Protein AF-0000000074456881 (afdb_homodimer)

pLDDT: mean 83.41, std 20.65, range [24.5, 98.69]

Sequence (438 aa):
MRRLMTNKKRSQSKHNMAANSATVPQSPTPEDFDLTAVLKSGVPGGFWPSEAVVLAVARGRDGKILSRKVYRSGSIHAFKQSIVQLEEHPLTGFLHDFQLLSNFSPCGECSEKICEWLAQNESVSVSIRFAHLHNIHVRVQKVAEDNAIGLRKLVEKGVQLKALSDYDWLQLLMIDRGFAAKDDWIAKRKQVDKKNQKDLEEILQSTSLGETMQKMRLYMRRLMTNKKRSQSKHNMAANSATVPQSPTPEDFDLTAVLKSGVPGGFWPSEAVVLAVARGRDGKILSRKVYRSGSIHAFKQSIVQLEEHPLTGFLHDFQLLSNFSPCGECSEKICEWLAQNESVSVSIRFAHLHNIHVRVQKVAEDNAIGLRKLVEKGVQLKALSDYDWLQLLMIDRGFAAKDDWIAKRKQVDKKNQKDLEEILQSTSLGETMQKMRLY

Nearest PDB structures (foldseek):
  5w1c-assembly1_A  TM=8.538E-01  e=3.717E-08  Escherichia coli O157:H7
  5w0z-assembly1_A  TM=8.443E-01  e=2.908E-08  Escherichia coli O157:H7
  5zvb-assembly1_A  TM=7.547E-01  e=9.639E-09  Homo sapiens
  5w0z-assembly2_B  TM=8.453E-01  e=1.192E-07  Escherichia coli O157:H7
  5hx5-assembly2_B  TM=7.721E-01  e=8.775E-08  Homo sapiens

Radius of gyration: 29.96 Å; Cα contacts (8 Å, |Δi|>4): 744; chains: 2; bounding box: 75×105×102 Å

Secondary structure (DSSP, 8-state):
-------------------------PPP-GGG--HHHHHHTT-TTSPPPSS-EEEEEEEETTS-EEEEEEE-BTTB-HHHHHHHHHHTSGGGGGEEEEEEEESS---HHHHHHHHHHHHH-TT-EEEEEESS-TTSSSS-HHHHHHHHHHHHHHHHTT-EEEE--HHHHHHHHHHHTT--TT-THHHHHHHHHHHHHHHHHHHHH-S-HHHHHHHH---/-------------------------PPP-GGG--HHHHHHTT-TTSPPPSS-EEEEEEEETTS-EEEEEEE-BTTB-HHHHHHHHHHTSGGGGGEEEEEEEESS---HHHHHHHHHHHHH-TT-EEEEEESS-TTSSSS-HHHHHHHHHHHHHHHHTT-EEEE--HHHHHHHHHHHTT--TT-THHHHHHHHHHHHHHHHHHHHH-S-HHHHHHHH---

Organism: Stylophora pistillata (NCBI:txid50429)

Solvent-accessible surface area (backbone atoms only — not comparable to full-atom values): 23341 Å² total; per-residue (Å²): 136,83,79,76,80,76,77,76,75,76,77,73,75,78,73,73,72,73,74,76,71,74,69,71,46,44,53,43,42,40,86,25,41,61,62,67,49,30,66,31,21,71,34,85,94,47,72,56,60,89,66,57,43,27,34,36,38,36,29,28,72,85,64,46,23,43,50,38,53,28,49,54,56,89,89,40,47,19,69,48,40,48,51,55,57,42,66,72,35,84,55,53,87,40,44,38,34,39,38,37,40,23,24,38,38,64,40,29,68,39,27,49,52,51,50,56,53,38,74,78,39,74,77,43,48,40,35,40,33,16,39,23,69,46,56,39,36,38,67,58,57,66,59,18,48,43,19,50,51,18,52,42,52,33,46,73,72,61,34,46,75,43,40,46,45,60,65,52,48,38,52,50,51,35,16,55,72,57,42,46,64,69,42,59,50,60,61,44,43,50,52,40,24,51,49,41,37,51,52,50,50,47,61,66,65,48,90,49,60,71,60,52,44,62,71,51,44,78,82,136,84,79,77,80,75,80,75,77,75,77,75,75,76,73,74,71,73,74,75,72,74,70,70,46,45,51,44,41,39,86,25,41,63,62,66,49,31,67,31,21,72,34,82,95,47,72,57,60,90,65,56,43,27,33,37,38,37,29,29,72,84,64,47,24,45,50,36,54,28,49,56,56,89,90,41,47,19,68,48,41,47,51,55,55,41,67,73,35,85,55,56,88,41,44,38,34,39,38,37,40,22,23,39,38,63,41,30,69,39,26,48,53,52,48,56,53,36,72,78,38,74,78,43,47,40,35,38,32,16,39,24,69,47,56,41,36,38,67,57,55,67,58,17,48,42,18,49,51,17,52,43,52,33,45,73,74,62,36,46,76,43,42,46,45,60,65,51,48,39,51,50,51,35,15,55,73,57,41,45,62,69,42,61,51,60,61,45,42,50,51,40,23,52,50,41,38,51,53,49,50,47,62,66,66,49,92,49,59,72,61,52,42,61,71,51,43,77,80

Structure (mmCIF, N/CA/C/O backbone):
data_AF-0000000074456881-model_v1
#
loop_
_entity.id
_entity.type
_entity.pdbx_description
1 polymer 'CMP/dCMP-type deaminase domain-containing protein'
#
loop_
_atom_site.group_PDB
_atom_site.id
_atom_site.type_symbol
_atom_site.label_atom_id
_atom_site.label_alt_id
_atom_site.label_comp_id
_atom_site.label_asym_id
_atom_site.label_entity_id
_atom_site.label_seq_id
_atom_site.pdbx_PDB_ins_code
_atom_site.Cartn_x
_atom_site.Cartn_y
_atom_site.Cartn_z
_atom_site.occupancy
_atom_site.B_iso_or_equiv
_atom_site.auth_seq_id
_atom_site.auth_comp_id
_atom_site.auth_asym_id
_atom_site.auth_atom_id
_atom_site.pdbx_PDB_model_num
ATOM 1 N N . MET A 1 1 ? -26.844 -72.75 45.562 1 24.55 1 MET A N 1
ATOM 2 C CA . MET A 1 1 ? -26 -72.438 44.406 1 24.55 1 MET A CA 1
ATOM 3 C C . MET A 1 1 ? -26.484 -71.188 43.688 1 24.55 1 MET A C 1
ATOM 5 O O . MET A 1 1 ? -27.438 -71.25 42.906 1 24.55 1 MET A O 1
ATOM 9 N N . ARG A 1 2 ? -26.547 -70 44.469 1 28.17 2 ARG A N 1
ATOM 10 C CA . ARG A 1 2 ? -26.984 -68.688 44.156 1 28.17 2 ARG A CA 1
ATOM 11 C C . ARG A 1 2 ? -26.203 -68.125 42.969 1 28.17 2 ARG A C 1
ATOM 13 O O . ARG A 1 2 ? -24.969 -68 43.031 1 28.17 2 ARG A O 1
ATOM 20 N N . ARG A 1 3 ? -26.766 -68.312 41.688 1 29.09 3 ARG A N 1
ATOM 21 C CA . ARG A 1 3 ? -26.266 -67.875 40.406 1 29.09 3 ARG A CA 1
ATOM 22 C C . ARG A 1 3 ? -25.938 -66.375 40.375 1 29.09 3 ARG A C 1
ATOM 24 O O . ARG A 1 3 ? -26.812 -65.562 40.656 1 29.09 3 ARG A O 1
ATOM 31 N N . LEU A 1 4 ? -24.75 -66 40.75 1 31.62 4 LEU A N 1
ATOM 32 C CA . LEU A 1 4 ? -24.141 -64.688 40.75 1 31.62 4 LEU A CA 1
ATOM 33 C C . LEU A 1 4 ? -24.203 -64.062 39.375 1 31.62 4 LEU A C 1
ATOM 35 O O . LEU A 1 4 ? -23.641 -64.562 38.406 1 31.62 4 LEU A O 1
ATOM 39 N N . MET A 1 5 ? -25.328 -63.406 39.031 1 31.53 5 MET A N 1
ATOM 40 C CA . MET A 1 5 ? -25.578 -62.688 37.781 1 31.53 5 MET A CA 1
ATOM 41 C C . MET A 1 5 ? -24.578 -61.562 37.594 1 31.53 5 MET A C 1
ATOM 43 O O . MET A 1 5 ? -24.422 -60.688 38.469 1 31.53 5 MET A O 1
ATOM 47 N N . THR A 1 6 ? -23.359 -61.875 37.094 1 28.08 6 THR A N 1
ATOM 48 C CA . THR A 1 6 ? -22.297 -60.938 36.781 1 28.08 6 THR A CA 1
ATOM 49 C C . THR A 1 6 ? -22.797 -59.906 35.75 1 28.08 6 THR A C 1
ATOM 51 O O . THR A 1 6 ? -23.281 -60.25 34.688 1 28.08 6 THR A O 1
ATOM 54 N N . ASN A 1 7 ? -23.422 -58.844 36.219 1 28.45 7 ASN A N 1
ATOM 55 C CA . ASN A 1 7 ? -23.828 -57.688 35.406 1 28.45 7 ASN A CA 1
ATOM 56 C C . ASN A 1 7 ? -22.656 -57.062 34.656 1 28.45 7 ASN A C 1
ATOM 58 O O . ASN A 1 7 ? -21.734 -56.5 35.281 1 28.45 7 ASN A O 1
ATOM 62 N N . LYS A 1 8 ? -22.172 -57.688 33.594 1 25.81 8 LYS A N 1
ATOM 63 C CA . LYS A 1 8 ? -21.219 -57.031 32.688 1 25.81 8 LYS A CA 1
ATOM 64 C C . LYS A 1 8 ? -21.75 -55.656 32.219 1 25.81 8 LYS A C 1
ATOM 66 O O . LYS A 1 8 ? -22.734 -55.594 31.5 1 25.81 8 LYS A O 1
ATOM 71 N N . LYS A 1 9 ? -21.594 -54.625 33.062 1 29.97 9 LYS A N 1
ATOM 72 C CA . LYS A 1 9 ? -21.766 -53.25 32.562 1 29.97 9 LYS A CA 1
ATOM 73 C C . LYS A 1 9 ? -20.969 -53 31.297 1 29.97 9 LYS A C 1
ATOM 75 O O . LYS A 1 9 ? -19.75 -53.125 31.281 1 29.97 9 LYS A O 1
ATOM 80 N N . ARG A 1 10 ? -21.609 -53.219 30.109 1 25.03 10 ARG A N 1
ATOM 81 C CA . ARG A 1 10 ? -21.094 -52.781 28.812 1 25.03 10 ARG A CA 1
ATOM 82 C C . ARG A 1 10 ? -20.656 -51.344 28.844 1 25.03 10 ARG A C 1
ATOM 84 O O . ARG A 1 10 ? -21.453 -50.438 29.188 1 25.03 10 ARG A O 1
ATOM 91 N N . SER A 1 11 ? -19.391 -51.094 29.125 1 28.22 11 SER A N 1
ATOM 92 C CA . SER A 1 11 ? -18.75 -49.781 28.969 1 28.22 11 SER A CA 1
ATOM 93 C C . SER A 1 11 ? -19.062 -49.156 27.609 1 28.22 11 SER A C 1
ATOM 95 O O . SER A 1 11 ? -18.781 -49.75 26.578 1 28.22 11 SER A O 1
ATOM 97 N N . GLN A 1 12 ? -20.234 -48.531 27.469 1 26.17 12 GLN A N 1
ATOM 98 C CA . GLN A 1 12 ? -20.531 -47.688 26.312 1 26.17 12 GLN A CA 1
ATOM 99 C C . GLN A 1 12 ? -19.375 -46.719 26.047 1 26.17 12 GLN A C 1
ATOM 101 O O . GLN A 1 12 ? -19 -45.938 26.922 1 26.17 12 GLN A O 1
ATOM 106 N N . SER A 1 13 ? -18.406 -47.156 25.281 1 25.31 13 SER A N 1
ATOM 107 C CA . SER A 1 13 ? -17.391 -46.25 24.766 1 25.31 13 SER A CA 1
ATOM 108 C C . SER A 1 13 ? -18 -44.969 24.188 1 25.31 13 SER A C 1
ATOM 110 O O . SER A 1 13 ? -18.812 -45.062 23.25 1 25.31 13 SER A O 1
ATOM 112 N N . LYS A 1 14 ? -18.266 -43.906 25.031 1 32.5 14 LYS A N 1
ATOM 113 C CA . LYS A 1 14 ? -18.5 -42.562 24.531 1 32.5 14 LYS A CA 1
ATOM 114 C C . LYS A 1 14 ? -17.531 -42.219 23.422 1 32.5 14 LYS A C 1
ATOM 116 O O . LYS A 1 14 ? -16.328 -42.031 23.656 1 32.5 14 LYS A O 1
ATOM 121 N N . HIS A 1 15 ? -17.688 -42.875 22.25 1 24.83 15 HIS A N 1
ATOM 122 C CA . HIS A 1 15 ? -17.031 -42.312 21.078 1 24.83 15 HIS A CA 1
ATOM 123 C C . HIS A 1 15 ? -17.188 -40.781 21.047 1 24.83 15 HIS A C 1
ATOM 125 O O . HIS A 1 15 ? -18.312 -40.281 21.031 1 24.83 15 HIS A O 1
ATOM 131 N N . ASN A 1 16 ? -16.375 -40.094 21.781 1 29.23 16 ASN A N 1
ATOM 132 C CA . ASN A 1 16 ? -16.156 -38.656 21.594 1 29.23 16 ASN A CA 1
ATOM 133 C C . ASN A 1 16 ? -16.188 -38.281 20.109 1 29.23 16 ASN A C 1
ATOM 135 O O . ASN A 1 16 ? -15.312 -38.688 19.344 1 29.23 16 ASN A O 1
ATOM 139 N N . MET A 1 17 ? -17.312 -38.25 19.484 1 28.16 17 MET A N 1
ATOM 140 C CA . MET A 1 17 ? -17.406 -37.562 18.203 1 28.16 17 MET A CA 1
ATOM 141 C C .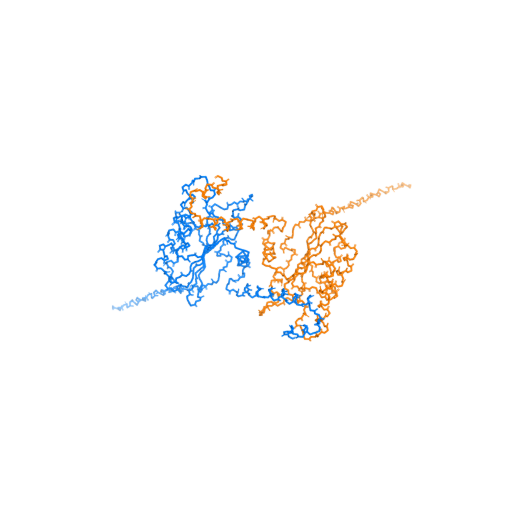 MET A 1 17 ? -16.641 -36.25 18.219 1 28.16 17 MET A C 1
ATOM 143 O O . MET A 1 17 ? -17.031 -35.312 18.922 1 28.16 17 MET A O 1
ATOM 147 N N . ALA A 1 18 ? -15.375 -36.31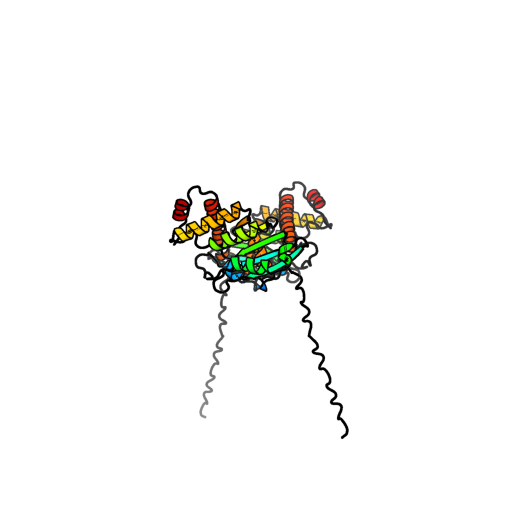2 18.125 1 29.55 18 ALA A N 1
ATOM 148 C CA . ALA A 1 18 ? -14.664 -35.062 17.797 1 29.55 18 ALA A CA 1
ATOM 149 C C . ALA A 1 18 ? -15.477 -34.188 16.844 1 29.55 18 ALA A C 1
ATOM 151 O O . ALA A 1 18 ? -15.836 -34.625 15.75 1 29.55 18 ALA A O 1
ATOM 152 N N . ALA A 1 19 ? -16.297 -33.344 17.328 1 32.78 19 ALA A N 1
ATOM 153 C CA . ALA A 1 19 ? -16.875 -32.219 16.594 1 32.78 19 ALA A CA 1
ATOM 154 C C . ALA A 1 19 ? -15.875 -31.672 15.57 1 32.78 19 ALA A C 1
ATOM 156 O O . ALA A 1 19 ? -14.773 -31.266 15.93 1 32.78 19 ALA A O 1
ATOM 157 N N . ASN A 1 20 ? -15.672 -32.219 14.414 1 32.25 20 ASN A N 1
ATOM 158 C CA . ASN A 1 20 ? -15.055 -31.578 13.266 1 32.25 20 ASN A CA 1
ATOM 159 C C . ASN A 1 20 ? -15.43 -30.109 13.18 1 32.25 20 ASN A C 1
ATOM 161 O O . ASN A 1 20 ? -16.516 -29.766 12.711 1 32.25 20 ASN A O 1
ATOM 165 N N . SER A 1 21 ? -15.227 -29.312 14.086 1 34.31 21 SER A N 1
ATOM 166 C CA . SER A 1 21 ? -15.461 -27.859 14.016 1 34.31 21 SER A CA 1
ATOM 167 C C . SER A 1 21 ? -15.062 -27.312 12.656 1 34.31 21 SER A C 1
ATOM 169 O O . SER A 1 21 ? -13.875 -27.219 12.336 1 34.31 21 SER A O 1
ATOM 171 N N . ALA A 1 22 ? -15.664 -27.547 11.562 1 39.91 22 ALA A N 1
ATOM 172 C CA . ALA A 1 22 ? -15.508 -26.906 10.258 1 39.91 22 ALA A CA 1
ATOM 173 C C . ALA A 1 22 ? -15.125 -25.438 10.398 1 39.91 22 ALA A C 1
ATOM 175 O O . ALA A 1 22 ? -15.93 -24.625 10.828 1 39.91 22 ALA A O 1
ATOM 176 N N . THR A 1 23 ? -13.945 -25.156 10.75 1 48.34 23 THR A N 1
ATOM 177 C CA . THR A 1 23 ? -13.43 -23.797 10.891 1 48.34 23 THR A CA 1
ATOM 178 C C . THR A 1 23 ? -13.922 -22.906 9.75 1 48.34 23 THR A C 1
ATOM 180 O O . THR A 1 23 ? -13.797 -23.266 8.578 1 48.34 23 THR A O 1
ATOM 183 N N . VAL A 1 24 ? -14.953 -22.25 10 1 53.94 24 VAL A N 1
ATOM 184 C CA . VAL A 1 24 ? -15.445 -21.25 9.07 1 53.94 24 VAL A CA 1
ATOM 185 C C . VAL A 1 24 ? -14.273 -20.531 8.398 1 53.94 24 VAL A C 1
ATOM 187 O O . VAL A 1 24 ? -13.352 -20.078 9.078 1 53.94 24 VAL A O 1
ATOM 190 N N . PRO A 1 25 ? -14.148 -20.906 7.109 1 59.97 25 PRO A N 1
ATOM 191 C CA . PRO A 1 25 ? -13.094 -20.219 6.363 1 59.97 25 PRO A CA 1
ATOM 192 C C . PRO A 1 25 ? -13.086 -18.703 6.609 1 59.97 25 PRO A C 1
ATOM 194 O O . PRO A 1 25 ? -14.148 -18.078 6.688 1 59.97 25 PRO A O 1
ATOM 197 N N . GLN A 1 26 ? -12.078 -18.344 7.191 1 71.44 26 GLN A N 1
ATOM 198 C CA . GLN A 1 26 ? -11.938 -16.938 7.508 1 71.44 26 GLN A CA 1
ATOM 199 C C . GLN A 1 26 ? -10.992 -16.25 6.527 1 71.44 26 GLN A C 1
ATOM 201 O O . GLN A 1 26 ? -10.227 -16.906 5.824 1 71.44 26 GLN A O 1
ATOM 206 N N . SER A 1 27 ? -11.141 -15.008 6.457 1 78.06 27 SER A N 1
ATOM 207 C CA . SER A 1 27 ? -10.211 -14.18 5.688 1 78.06 27 SER A CA 1
ATOM 208 C C . SER A 1 27 ? -8.766 -14.438 6.098 1 78.06 27 SER A C 1
ATOM 210 O O . SER A 1 27 ? -8.5 -14.852 7.23 1 78.06 27 SER A O 1
ATOM 212 N N . PRO A 1 28 ? -7.914 -14.242 5.102 1 82.44 28 PRO A N 1
ATOM 213 C CA . PRO A 1 28 ? -6.508 -14.477 5.434 1 82.44 28 PRO A CA 1
ATOM 214 C C . PRO A 1 28 ? -6.043 -13.648 6.633 1 82.44 28 PRO A C 1
ATOM 216 O O . PRO A 1 28 ? -6.516 -12.531 6.84 1 82.44 28 PRO A O 1
ATOM 219 N N . THR A 1 29 ? -5.152 -14.258 7.363 1 80.06 29 THR A N 1
ATOM 220 C CA . THR A 1 29 ? -4.488 -13.648 8.508 1 80.06 29 THR A CA 1
ATOM 221 C C . THR A 1 29 ? -2.973 -13.664 8.328 1 80.06 29 THR A C 1
ATOM 223 O O . THR A 1 29 ? -2.461 -14.273 7.387 1 80.06 29 THR A O 1
ATOM 226 N N . PRO A 1 30 ? -2.273 -12.945 9.203 1 78.81 30 PRO A N 1
ATOM 227 C CA . PRO A 1 30 ? -0.812 -12.938 9.102 1 78.81 30 PRO A CA 1
ATOM 228 C C . PRO A 1 30 ? -0.208 -14.336 9.148 1 78.81 30 PRO A C 1
ATOM 230 O O . PRO A 1 30 ? 0.86 -14.57 8.578 1 78.81 30 PRO A O 1
ATOM 233 N N . GLU A 1 31 ? -0.883 -15.195 9.758 1 82.81 31 GLU A N 1
ATOM 234 C CA . GLU A 1 31 ? -0.369 -16.562 9.883 1 82.81 31 GLU A CA 1
ATOM 235 C C . GLU A 1 31 ?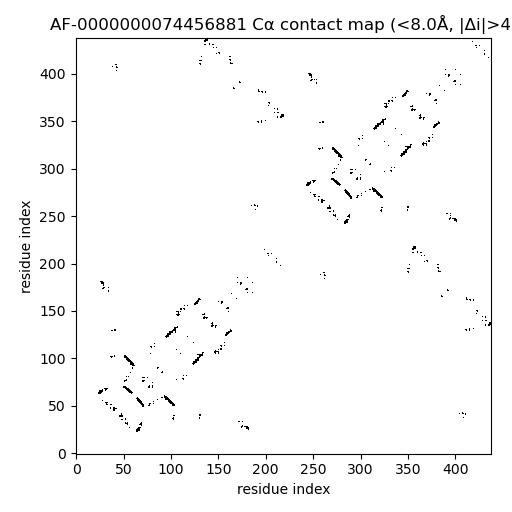 -0.541 -17.328 8.578 1 82.81 31 GLU A C 1
ATOM 237 O O . GLU A 1 31 ? 0.081 -18.375 8.383 1 82.81 31 GLU A O 1
ATOM 242 N N . ASP A 1 32 ? -1.322 -16.703 7.746 1 83.69 32 ASP A N 1
ATOM 243 C CA . ASP A 1 32 ? -1.673 -17.422 6.523 1 83.69 32 ASP A CA 1
ATOM 244 C C . ASP A 1 32 ? -0.602 -17.234 5.449 1 83.69 32 ASP A C 1
ATOM 246 O O . ASP A 1 32 ? -0.637 -17.891 4.41 1 83.69 32 ASP A O 1
ATOM 250 N N . PHE A 1 33 ? 0.378 -16.328 5.676 1 82.75 33 PHE A N 1
ATOM 251 C CA . PHE A 1 33 ? 1.361 -16.141 4.617 1 82.75 33 PHE A CA 1
ATOM 252 C C . PHE A 1 33 ? 2.652 -15.555 5.176 1 82.75 33 PHE A C 1
ATOM 254 O O . PHE A 1 33 ? 2.707 -15.164 6.344 1 82.75 33 PHE A O 1
ATOM 261 N N . ASP A 1 34 ? 3.615 -15.672 4.355 1 87.31 34 ASP A N 1
ATOM 262 C CA . ASP A 1 34 ? 4.926 -15.125 4.691 1 87.31 34 ASP A CA 1
ATOM 263 C C . ASP A 1 34 ? 5.188 -13.828 3.939 1 87.31 34 ASP A C 1
ATOM 265 O O . ASP A 1 34 ? 5.812 -13.836 2.877 1 87.31 34 ASP A O 1
ATOM 269 N N . LEU A 1 35 ? 4.789 -12.75 4.547 1 86.69 35 LEU A N 1
ATOM 270 C CA . LEU A 1 35 ? 4.91 -11.453 3.898 1 86.69 35 LEU A CA 1
ATOM 271 C C . LEU A 1 35 ? 6.371 -11.102 3.646 1 86.69 35 LEU A C 1
ATOM 273 O O . LEU A 1 35 ? 6.707 -10.523 2.615 1 86.69 35 LEU A O 1
ATOM 277 N N . THR A 1 36 ? 7.195 -11.391 4.613 1 82.81 36 THR A N 1
ATOM 278 C CA . THR A 1 36 ? 8.602 -11.023 4.504 1 82.81 36 THR A CA 1
ATOM 279 C C . THR A 1 36 ? 9.234 -11.68 3.279 1 82.81 36 THR A C 1
ATOM 281 O O . THR A 1 36 ? 9.953 -11.016 2.518 1 82.81 36 THR A O 1
ATOM 284 N N . ALA A 1 37 ? 8.945 -12.898 3.102 1 86.56 37 ALA A N 1
ATOM 285 C CA . ALA A 1 37 ? 9.477 -13.609 1.941 1 86.56 37 ALA A CA 1
ATOM 286 C C . ALA A 1 37 ? 8.992 -12.977 0.64 1 86.56 37 ALA A C 1
ATOM 288 O O . ALA A 1 37 ? 9.781 -12.789 -0.293 1 86.56 37 ALA A O 1
ATOM 289 N N . VAL A 1 38 ? 7.762 -12.641 0.59 1 90.69 38 VAL A N 1
ATOM 290 C CA . VAL A 1 38 ? 7.191 -12.055 -0.619 1 90.69 38 VAL A CA 1
ATOM 291 C C . VAL A 1 38 ? 7.805 -10.68 -0.867 1 90.69 38 VAL A C 1
ATOM 293 O O . VAL A 1 38 ? 8.219 -10.367 -1.986 1 90.69 38 VAL A O 1
ATOM 296 N N . LEU A 1 39 ? 7.98 -9.977 0.139 1 85.75 39 LEU A N 1
ATOM 297 C CA . LEU A 1 39 ? 8.438 -8.594 0.052 1 85.75 39 LEU A CA 1
ATOM 298 C C . LEU A 1 39 ? 9.898 -8.539 -0.403 1 85.75 39 LEU A C 1
ATOM 300 O O . LEU A 1 39 ? 10.281 -7.645 -1.161 1 85.75 39 LEU A O 1
ATOM 304 N N . LYS A 1 40 ? 10.641 -9.438 -0.01 1 82.88 40 LYS A N 1
ATOM 305 C CA . LYS A 1 40 ? 12.078 -9.367 -0.236 1 82.88 40 LYS A CA 1
ATOM 306 C C . LYS A 1 40 ? 12.461 -10.008 -1.568 1 82.88 40 LYS A C 1
ATOM 308 O O . LYS A 1 40 ? 13.555 -9.781 -2.082 1 82.88 40 LYS A O 1
ATOM 313 N N . SER A 1 41 ? 11.633 -10.695 -2.119 1 88.25 41 SER A N 1
ATOM 314 C CA . SER A 1 41 ? 11.969 -11.453 -3.316 1 88.25 41 SER A CA 1
ATOM 315 C C . SER A 1 41 ? 12.203 -10.539 -4.512 1 88.25 41 SER A C 1
ATOM 317 O O . SER A 1 41 ? 11.367 -9.68 -4.816 1 88.25 41 SER A O 1
ATOM 319 N N . GLY A 1 42 ? 13.367 -10.75 -5.16 1 86.75 42 GLY A N 1
ATOM 320 C CA . GLY A 1 42 ? 13.688 -10.062 -6.402 1 86.75 42 GLY A CA 1
ATOM 321 C C . GLY A 1 42 ? 14.312 -8.695 -6.184 1 86.75 42 GLY A C 1
ATOM 322 O O . GLY A 1 42 ? 14.703 -8.023 -7.145 1 86.75 42 GLY A O 1
ATOM 323 N N . VAL A 1 43 ? 14.312 -8.281 -4.934 1 82.56 43 VAL A N 1
ATOM 324 C CA . VAL A 1 43 ? 14.883 -6.969 -4.672 1 82.56 43 VAL A CA 1
ATOM 325 C C . VAL A 1 43 ? 16.406 -7.062 -4.625 1 82.56 43 VAL A C 1
ATOM 327 O O . VAL A 1 43 ? 16.969 -7.848 -3.854 1 82.56 43 VAL A O 1
ATOM 330 N N . PRO A 1 44 ? 17 -6.281 -5.52 1 77.12 44 PRO A N 1
ATOM 331 C CA . PRO A 1 44 ? 18.469 -6.34 -5.527 1 77.12 44 PRO A CA 1
ATOM 332 C C . PRO A 1 44 ? 19.078 -6.023 -4.164 1 77.12 44 PRO A C 1
ATOM 334 O O . PRO A 1 44 ? 18.594 -5.137 -3.457 1 77.12 44 PRO A O 1
ATOM 337 N N . GLY A 1 45 ? 20.109 -6.699 -3.867 1 71.06 45 GLY A N 1
ATOM 338 C CA . GLY A 1 45 ? 20.844 -6.457 -2.631 1 71.06 45 GLY A CA 1
ATOM 339 C C . GLY A 1 45 ? 20.172 -7.082 -1.418 1 71.06 45 GLY A C 1
ATOM 340 O O . GLY A 1 45 ? 20.719 -7.031 -0.312 1 71.06 45 GLY A O 1
ATOM 341 N N . GLY A 1 46 ? 19.047 -7.656 -1.709 1 64.06 46 GLY A N 1
ATOM 342 C CA . GLY A 1 46 ? 18.344 -8.273 -0.588 1 64.06 46 GLY A CA 1
ATOM 343 C C . GLY A 1 46 ? 18.516 -9.773 -0.528 1 64.06 46 GLY A C 1
ATOM 344 O O . GLY A 1 46 ? 19.141 -10.367 -1.412 1 64.06 46 GLY A O 1
ATOM 345 N N . PHE A 1 47 ? 18.312 -10.258 0.709 1 67.19 47 PHE A N 1
ATOM 346 C CA . PHE A 1 47 ? 18.219 -11.703 0.852 1 67.19 47 PHE A CA 1
ATOM 347 C C . PHE A 1 47 ? 17 -12.242 0.127 1 67.19 47 PHE A C 1
ATOM 349 O O . PHE A 1 47 ? 15.883 -11.766 0.343 1 67.19 47 PHE A O 1
ATOM 356 N N . TRP A 1 48 ? 17.266 -13.086 -0.771 1 75.38 48 TRP A N 1
ATOM 357 C CA . TRP A 1 48 ? 16.141 -13.703 -1.482 1 75.38 48 TRP A CA 1
ATOM 358 C C . TRP A 1 48 ? 15.797 -15.062 -0.874 1 75.38 48 TRP A C 1
ATOM 360 O O . TRP A 1 48 ? 16.688 -15.883 -0.62 1 75.38 48 TRP A O 1
ATOM 370 N N . PRO A 1 49 ? 14.516 -15.102 -0.577 1 80.62 49 PRO A N 1
ATOM 371 C CA . PRO A 1 49 ? 14.133 -16.453 -0.139 1 80.62 49 PRO A CA 1
ATOM 372 C C . PRO A 1 49 ? 14.398 -17.516 -1.196 1 80.62 49 PRO A C 1
ATOM 374 O O . PRO A 1 49 ? 14.289 -17.25 -2.395 1 80.62 49 PRO A O 1
ATOM 377 N N . SER A 1 50 ? 14.781 -18.641 -0.677 1 80.62 50 SER A N 1
ATOM 378 C CA . SER A 1 50 ? 15.086 -19.734 -1.597 1 80.62 50 SER A CA 1
ATOM 379 C C . SER A 1 50 ? 13.836 -20.531 -1.931 1 80.62 50 SER A C 1
ATOM 381 O O . SER A 1 50 ? 13.812 -21.281 -2.912 1 80.62 50 SER A O 1
ATOM 383 N N . GLU A 1 51 ? 12.852 -20.297 -1.14 1 88.62 51 GLU A N 1
ATOM 384 C CA . GLU A 1 51 ? 11.664 -21.125 -1.337 1 88.62 51 GLU A CA 1
ATOM 385 C C . GLU A 1 51 ? 10.477 -20.266 -1.781 1 88.62 51 GLU A C 1
ATOM 387 O O . GLU A 1 51 ? 10.359 -19.109 -1.387 1 88.62 51 GLU A O 1
ATOM 392 N N . ALA A 1 52 ? 9.719 -20.922 -2.607 1 94.31 52 ALA A N 1
ATOM 393 C CA . ALA A 1 52 ? 8.461 -20.281 -3.002 1 94.31 52 ALA A CA 1
ATOM 394 C C . ALA A 1 52 ? 7.418 -20.391 -1.898 1 94.31 52 ALA A C 1
ATOM 396 O O . ALA A 1 52 ? 7.336 -21.406 -1.213 1 94.31 52 ALA A O 1
ATOM 397 N N . VAL A 1 53 ? 6.75 -19.375 -1.708 1 95.44 53 VAL A N 1
ATOM 398 C CA . VAL A 1 53 ? 5.609 -19.359 -0.8 1 95.44 53 VAL A CA 1
ATOM 399 C C . VAL A 1 53 ? 4.371 -18.844 -1.53 1 95.44 53 VAL A C 1
ATOM 401 O O . VAL A 1 53 ? 4.461 -17.906 -2.324 1 95.44 53 VAL A O 1
ATOM 404 N N . VAL A 1 54 ? 3.24 -19.516 -1.29 1 96.75 54 VAL A N 1
ATOM 405 C CA . VAL A 1 54 ? 1.986 -19.109 -1.916 1 96.75 54 VAL A CA 1
ATOM 406 C C . VAL A 1 54 ? 0.935 -18.828 -0.841 1 96.75 54 VAL A C 1
ATOM 408 O O . VAL A 1 54 ? 0.725 -19.656 0.05 1 96.75 54 VAL A O 1
ATOM 411 N N . LEU A 1 55 ? 0.438 -17.641 -0.857 1 95.12 55 LEU A N 1
ATOM 412 C CA . LEU A 1 55 ? -0.849 -17.438 -0.206 1 95.12 55 LEU A CA 1
ATOM 413 C C . LEU A 1 55 ? -1.998 -17.844 -1.121 1 95.12 55 LEU A C 1
ATOM 415 O O . LEU A 1 55 ? -2.283 -17.156 -2.109 1 95.12 55 LEU A O 1
ATOM 419 N N . ALA A 1 56 ? -2.619 -18.906 -0.727 1 95.25 56 ALA A N 1
ATOM 420 C CA . ALA A 1 56 ? -3.773 -19.391 -1.484 1 95.25 56 ALA A CA 1
ATOM 421 C C . ALA A 1 56 ? -5.078 -18.953 -0.832 1 95.25 56 ALA A C 1
ATOM 423 O O . ALA A 1 56 ? -5.312 -19.219 0.35 1 95.25 56 ALA A O 1
ATOM 424 N N . VAL A 1 57 ? -5.887 -18.281 -1.646 1 92.88 57 VAL A N 1
ATOM 425 C CA . VAL A 1 57 ? -7.184 -17.828 -1.155 1 92.88 57 VAL A CA 1
ATOM 426 C C . VAL A 1 57 ? -8.289 -18.344 -2.068 1 92.88 57 VAL A C 1
ATOM 428 O O . VAL A 1 57 ? -8.406 -17.922 -3.219 1 92.88 57 VAL A O 1
ATOM 431 N N . ALA A 1 58 ? -9.078 -19.219 -1.512 1 94.06 58 ALA A N 1
ATOM 432 C CA . ALA A 1 58 ? -10.227 -19.766 -2.232 1 94.06 58 ALA A CA 1
ATOM 433 C C . ALA A 1 58 ? -11.539 -19.219 -1.672 1 94.06 58 ALA A C 1
ATOM 435 O O . ALA A 1 58 ? -11.742 -19.203 -0.456 1 94.06 58 ALA A O 1
ATOM 436 N N . ARG A 1 59 ? -12.359 -18.812 -2.613 1 92.69 59 ARG A N 1
ATOM 437 C CA . ARG A 1 59 ? -13.672 -18.312 -2.205 1 92.69 59 ARG A CA 1
ATOM 438 C C . ARG A 1 59 ? -14.789 -19.125 -2.838 1 92.69 59 ARG A C 1
ATOM 440 O O . ARG A 1 59 ? -14.82 -19.312 -4.059 1 92.69 59 ARG A O 1
ATOM 447 N N . GLY A 1 60 ? -15.695 -19.531 -1.993 1 91.94 60 GLY A N 1
ATOM 448 C CA . GLY A 1 60 ? -16.859 -20.234 -2.48 1 91.94 60 GLY A CA 1
ATOM 449 C C . GLY A 1 60 ? -17.969 -19.312 -2.975 1 91.94 60 GLY A C 1
ATOM 450 O O . GLY A 1 60 ? -17.922 -18.109 -2.715 1 91.94 60 GLY A O 1
ATOM 451 N N . ARG A 1 61 ? -18.875 -19.891 -3.664 1 92.25 61 ARG A N 1
ATOM 452 C CA . ARG A 1 61 ? -20.016 -19.141 -4.16 1 92.25 61 ARG A CA 1
ATOM 453 C C . ARG A 1 61 ? -20.891 -18.641 -3.008 1 92.25 61 ARG A C 1
ATOM 455 O O . ARG A 1 61 ? -21.641 -17.672 -3.156 1 92.25 61 ARG A O 1
ATOM 462 N N . ASP A 1 62 ? -20.766 -19.312 -1.951 1 86.69 62 ASP A N 1
ATOM 463 C CA . ASP A 1 62 ? -21.531 -18.922 -0.77 1 86.69 62 ASP A CA 1
ATOM 464 C C . ASP A 1 62 ? -20.797 -17.859 0.038 1 86.69 62 ASP A C 1
ATOM 466 O O . ASP A 1 62 ? -21.25 -17.453 1.1 1 86.69 62 ASP A O 1
ATOM 470 N N . GLY A 1 63 ? -19.625 -17.562 -0.364 1 83.94 63 GLY A N 1
ATOM 471 C CA . GLY A 1 63 ? -18.891 -16.5 0.292 1 83.94 63 GLY A CA 1
ATOM 472 C C . GLY A 1 63 ? -17.859 -17 1.277 1 83.94 63 GLY A C 1
ATOM 473 O O . GLY A 1 63 ? -17.031 -16.234 1.78 1 83.94 63 GLY A O 1
ATOM 474 N N . LYS A 1 64 ? -17.875 -18.25 1.541 1 84.75 64 LYS A N 1
ATOM 475 C CA . LYS A 1 64 ? -16.859 -18.812 2.438 1 84.75 64 LYS A CA 1
ATOM 476 C C . LYS A 1 64 ? -15.469 -18.688 1.847 1 84.75 64 LYS A C 1
ATOM 478 O O . LYS A 1 64 ? -15.281 -18.828 0.637 1 84.75 64 LYS A O 1
ATOM 483 N N . ILE A 1 65 ? -14.508 -18.375 2.768 1 88.69 65 ILE A N 1
ATOM 484 C CA . ILE A 1 65 ? -13.141 -18.156 2.311 1 88.69 65 ILE A CA 1
ATOM 485 C C . ILE A 1 65 ? -12.195 -19.141 2.979 1 88.69 65 ILE A C 1
ATOM 487 O O . ILE A 1 65 ? -12.273 -19.375 4.188 1 88.69 65 ILE A O 1
ATOM 491 N N . LEU A 1 66 ? -11.398 -19.781 2.184 1 89.31 66 LEU A N 1
ATOM 492 C CA . LEU A 1 66 ? -10.289 -20.594 2.633 1 89.31 66 LEU A CA 1
ATOM 493 C C . LEU A 1 66 ? -8.953 -19.969 2.264 1 89.31 66 LEU A C 1
ATOM 495 O O . LEU A 1 66 ? -8.742 -19.578 1.112 1 89.31 66 LEU A O 1
ATOM 499 N N . SER A 1 67 ? -8.109 -19.734 3.27 1 90.62 67 SER A N 1
ATOM 500 C CA . SER A 1 67 ? -6.785 -19.188 3.002 1 90.62 67 SER A CA 1
ATOM 501 C C . SER A 1 67 ? -5.699 -20.031 3.654 1 90.62 67 SER A C 1
ATOM 503 O O . SER A 1 67 ? -5.895 -20.578 4.742 1 90.62 67 SER A O 1
ATOM 505 N N . ARG A 1 68 ? -4.582 -20.203 2.877 1 90.12 68 ARG A N 1
ATOM 506 C CA . ARG A 1 68 ? -3.484 -21.016 3.383 1 90.12 68 ARG A CA 1
ATOM 507 C C . ARG A 1 68 ? -2.143 -20.531 2.846 1 90.12 68 ARG A C 1
ATOM 509 O O . ARG A 1 68 ? -2.045 -20.125 1.686 1 90.12 68 ARG A O 1
ATOM 516 N N . LYS A 1 69 ? -1.257 -20.562 3.846 1 93.62 69 LYS A N 1
ATOM 517 C CA . LYS A 1 69 ? 0.139 -20.469 3.428 1 93.62 69 LYS A CA 1
ATOM 518 C C . LYS A 1 69 ? 0.648 -21.812 2.91 1 93.62 69 LYS A C 1
ATOM 520 O O . LYS A 1 69 ? 0.569 -22.828 3.611 1 93.62 69 LYS A O 1
ATOM 525 N N . VAL A 1 70 ? 1.147 -21.797 1.706 1 96.06 70 VAL A N 1
ATOM 526 C CA . VAL A 1 70 ? 1.563 -23.062 1.099 1 96.06 70 VAL A CA 1
ATOM 527 C C . VAL A 1 70 ? 3.033 -22.984 0.696 1 96.06 70 VAL A C 1
ATOM 529 O O . VAL A 1 70 ? 3.453 -22.031 0.041 1 96.06 70 VAL A O 1
ATOM 532 N N . TYR A 1 71 ? 3.754 -23.984 1.151 1 94.81 71 TYR A N 1
ATOM 533 C CA . TYR A 1 71 ? 5.152 -24.141 0.767 1 94.81 71 TYR A CA 1
ATOM 534 C C . TYR A 1 71 ? 5.348 -25.422 -0.036 1 94.81 71 TYR A C 1
ATOM 536 O O . TYR A 1 71 ? 4.41 -26.203 -0.205 1 94.81 71 TYR A O 1
ATOM 544 N N . ARG A 1 72 ? 6.578 -25.484 -0.511 1 93.94 72 ARG A N 1
ATOM 545 C CA . ARG A 1 72 ? 6.957 -26.75 -1.137 1 93.94 72 ARG A CA 1
ATOM 546 C C . ARG A 1 72 ? 6.93 -27.891 -0.126 1 93.94 72 ARG A C 1
ATOM 548 O O . ARG A 1 72 ? 7.324 -27.719 1.028 1 93.94 72 ARG A O 1
ATOM 555 N N . SER A 1 73 ? 6.387 -29 -0.516 1 92.31 73 SER A N 1
ATOM 556 C CA . SER A 1 73 ? 6.434 -30.234 0.261 1 92.31 73 SER A CA 1
ATOM 557 C C . SER A 1 73 ? 7.176 -31.328 -0.491 1 92.31 73 SER A C 1
ATOM 559 O O . SER A 1 73 ? 6.645 -31.906 -1.445 1 92.31 73 SER A O 1
ATOM 561 N N . GLY A 1 74 ? 8.367 -31.641 0.026 1 92.94 74 GLY A N 1
ATOM 562 C CA . GLY A 1 74 ? 9.188 -32.562 -0.742 1 92.94 74 GLY A CA 1
ATOM 563 C C . GLY A 1 74 ? 9.523 -32.062 -2.131 1 92.94 74 GLY A C 1
ATOM 564 O O . GLY A 1 74 ? 10.055 -30.953 -2.283 1 92.94 74 GLY A O 1
ATOM 565 N N . SER A 1 75 ? 9.047 -32.875 -3.115 1 93.12 75 SER A N 1
ATOM 566 C CA . SER A 1 75 ? 9.352 -32.5 -4.496 1 93.12 75 SER A CA 1
ATOM 567 C C . SER A 1 75 ? 8.211 -31.719 -5.121 1 93.12 75 SER A C 1
ATOM 569 O O . SER A 1 75 ? 8.312 -31.25 -6.262 1 93.12 75 SER A O 1
ATOM 571 N N . ILE A 1 76 ? 7.176 -31.516 -4.414 1 95.81 76 ILE A N 1
ATOM 572 C CA . ILE A 1 76 ? 6.008 -30.844 -4.969 1 95.81 76 ILE A CA 1
ATOM 573 C C . ILE A 1 76 ? 6.109 -29.344 -4.707 1 95.81 76 ILE A C 1
ATOM 575 O O . ILE A 1 76 ? 6.195 -28.906 -3.555 1 95.81 76 ILE A O 1
ATOM 579 N N . HIS A 1 77 ? 6.102 -28.547 -5.742 1 97.38 77 HIS A N 1
ATOM 580 C CA . HIS A 1 77 ? 6.223 -27.109 -5.652 1 97.38 77 HIS A CA 1
ATOM 581 C C . HIS A 1 77 ? 4.984 -26.484 -5.004 1 97.38 77 HIS A C 1
ATOM 583 O O . HIS A 1 77 ? 3.912 -27.094 -5 1 97.38 77 HIS A O 1
ATOM 589 N N . ALA A 1 78 ? 5.141 -25.328 -4.488 1 97.44 78 ALA A N 1
ATOM 590 C CA . ALA A 1 78 ? 4.098 -24.672 -3.701 1 97.44 78 ALA A CA 1
ATOM 591 C C . ALA A 1 78 ? 2.828 -24.469 -4.523 1 97.44 78 ALA A C 1
ATOM 593 O O . ALA A 1 78 ? 1.721 -24.688 -4.023 1 97.44 78 ALA A O 1
ATOM 594 N N . P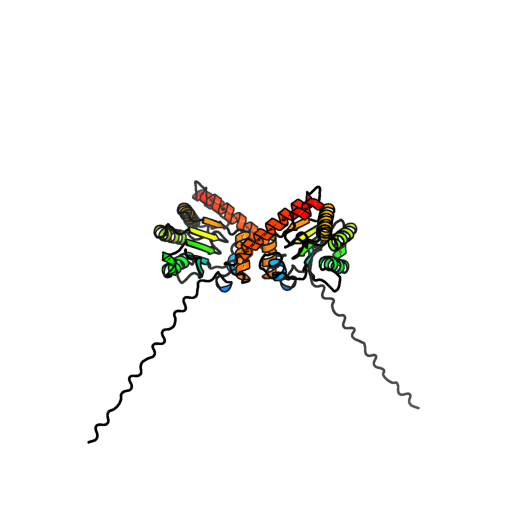HE A 1 79 ? 3.004 -24.062 -5.812 1 98.38 79 PHE A N 1
ATOM 595 C CA . PHE A 1 79 ? 1.829 -23.859 -6.648 1 98.38 79 PHE A CA 1
ATOM 596 C C . PHE A 1 79 ? 1.068 -25.172 -6.836 1 98.38 79 PHE A C 1
ATOM 598 O O . PHE A 1 79 ? -0.158 -25.203 -6.707 1 98.38 79 PHE A O 1
ATOM 605 N N . LYS A 1 80 ? 1.771 -26.25 -7.074 1 97.56 80 LYS A N 1
ATOM 606 C CA . LYS A 1 80 ? 1.138 -27.562 -7.207 1 97.56 80 LYS A CA 1
ATOM 607 C C . LYS A 1 80 ? 0.497 -28 -5.895 1 97.56 80 LYS A C 1
ATOM 609 O O . LYS A 1 80 ? -0.617 -28.516 -5.887 1 97.56 80 LYS A O 1
ATOM 614 N N . GLN A 1 81 ? 1.208 -27.75 -4.863 1 96.88 81 GLN A N 1
ATOM 615 C CA . GLN A 1 81 ? 0.677 -28.078 -3.545 1 96.88 81 GLN A CA 1
ATOM 616 C C . GLN A 1 81 ? -0.627 -27.344 -3.27 1 96.88 81 GLN A C 1
ATOM 618 O O . GLN A 1 81 ? -1.538 -27.891 -2.645 1 96.88 81 GLN A O 1
ATOM 623 N N . SER A 1 82 ? -0.772 -26.078 -3.711 1 97 82 SER A N 1
ATOM 624 C CA . SER A 1 82 ? -1.986 -25.297 -3.514 1 97 82 SER A CA 1
ATOM 625 C C . SER A 1 82 ? -3.184 -25.953 -4.195 1 97 82 SER A C 1
ATOM 627 O O . SER A 1 82 ? -4.285 -25.969 -3.645 1 97 82 SER A O 1
ATOM 629 N N . ILE A 1 83 ? -2.891 -26.516 -5.344 1 96.19 83 ILE A N 1
ATOM 630 C CA . ILE A 1 83 ? -3.951 -27.172 -6.102 1 96.19 83 ILE A CA 1
ATOM 631 C C . ILE A 1 83 ? -4.352 -28.484 -5.41 1 96.19 83 ILE A C 1
ATOM 633 O O . ILE A 1 83 ? -5.539 -28.734 -5.207 1 96.19 83 ILE A O 1
ATOM 637 N N . VAL A 1 84 ? -3.357 -29.234 -4.996 1 94 84 VAL A N 1
ATOM 638 C CA . VAL A 1 84 ? -3.596 -30.516 -4.352 1 94 84 VAL A CA 1
ATOM 639 C C . VAL A 1 84 ? -4.41 -30.312 -3.074 1 94 84 VAL A C 1
ATOM 641 O O . VAL A 1 84 ? -5.398 -31.016 -2.844 1 94 84 VAL A O 1
ATOM 644 N N . GLN A 1 85 ? -4.047 -29.359 -2.328 1 93.12 85 GLN A N 1
ATOM 645 C CA . GLN A 1 85 ? -4.719 -29.078 -1.063 1 93.12 85 GLN A CA 1
ATOM 646 C C . GLN A 1 85 ? -6.141 -28.578 -1.293 1 93.12 85 GLN A C 1
ATOM 648 O O . GLN A 1 85 ? -7.051 -28.906 -0.524 1 93.12 85 GLN A O 1
ATOM 653 N N . LEU A 1 86 ? -6.309 -27.812 -2.33 1 93.75 86 LEU A N 1
ATOM 654 C CA . LEU A 1 86 ? -7.645 -27.312 -2.639 1 93.75 86 LEU A CA 1
ATOM 655 C C . LEU A 1 86 ? -8.555 -28.453 -3.09 1 93.75 86 LEU A C 1
ATOM 657 O O . LEU A 1 86 ? -9.719 -28.516 -2.686 1 93.75 86 LEU A O 1
ATOM 661 N N . GLU A 1 87 ? -8.016 -29.344 -3.893 1 92.5 87 GLU A N 1
ATOM 662 C CA . GLU A 1 87 ? -8.789 -30.453 -4.434 1 92.5 87 GLU A CA 1
ATOM 663 C C . GLU A 1 87 ? -9.297 -31.359 -3.32 1 92.5 87 GLU A C 1
ATOM 665 O O . GLU A 1 87 ? -10.359 -31.969 -3.447 1 92.5 87 GLU A O 1
ATOM 670 N N . GLU A 1 88 ? -8.586 -31.359 -2.27 1 89.56 88 GLU A N 1
ATOM 671 C CA . GLU A 1 88 ? -8.953 -32.219 -1.14 1 89.56 88 GLU A CA 1
ATOM 672 C C . GLU A 1 88 ? -10 -31.531 -0.257 1 89.56 88 GLU A C 1
ATOM 674 O O . GLU A 1 88 ? -10.602 -32.188 0.609 1 89.56 88 GLU A O 1
ATOM 679 N N . HIS A 1 89 ? -10.25 -30.328 -0.502 1 89.5 89 HIS A N 1
ATOM 680 C CA . HIS A 1 89 ? -11.148 -29.578 0.358 1 89.5 89 HIS A CA 1
ATOM 681 C C . HIS A 1 89 ? -12.578 -29.594 -0.179 1 89.5 89 HIS A C 1
ATOM 683 O O . HIS A 1 89 ? -12.789 -29.5 -1.39 1 89.5 89 HIS A O 1
ATOM 689 N N . PRO A 1 90 ? -13.578 -29.609 0.668 1 85.56 90 PRO A N 1
ATOM 690 C CA . PRO A 1 90 ? -14.977 -29.656 0.247 1 85.56 90 PRO A CA 1
ATOM 691 C C . PRO A 1 90 ? -15.398 -28.406 -0.531 1 85.56 90 PRO A C 1
ATOM 693 O O . PRO A 1 90 ? -16.359 -28.453 -1.306 1 85.56 90 PRO A O 1
ATOM 696 N N . LEU A 1 91 ? -14.688 -27.406 -0.408 1 87.38 91 LEU A N 1
ATOM 697 C CA . LEU A 1 91 ? -15.008 -26.141 -1.057 1 87.38 91 LEU A CA 1
ATOM 698 C C . LEU A 1 91 ? -14.797 -26.234 -2.564 1 87.38 91 LEU A C 1
ATOM 700 O O . LEU A 1 91 ? -15.312 -25.406 -3.32 1 87.38 91 LEU A O 1
ATOM 704 N N . THR A 1 92 ? -14.055 -27.141 -3.014 1 85.75 92 THR A N 1
ATOM 705 C CA . THR A 1 92 ? -13.617 -27.203 -4.406 1 85.75 92 THR A CA 1
ATOM 706 C C . THR A 1 92 ? -14.812 -27.266 -5.348 1 85.75 92 THR A C 1
ATOM 708 O O . THR A 1 92 ? -14.82 -26.625 -6.398 1 85.75 92 THR A O 1
ATOM 711 N N . GLY A 1 93 ? -15.859 -27.891 -5.012 1 86.81 93 GLY A N 1
ATOM 712 C CA . GLY A 1 93 ? -17.031 -28.016 -5.867 1 86.81 93 GLY A CA 1
ATOM 713 C C . GLY A 1 93 ? -17.891 -26.766 -5.898 1 86.81 93 GLY A C 1
ATOM 714 O O . GLY A 1 93 ? -18.797 -26.656 -6.719 1 86.81 93 GLY A O 1
ATOM 715 N N . PHE A 1 94 ? -17.484 -25.828 -5.082 1 91 94 PHE A N 1
ATOM 716 C CA . PHE A 1 94 ? -18.312 -24.641 -4.945 1 91 94 PHE A CA 1
ATOM 717 C C . PHE A 1 94 ? -17.469 -23.375 -5.062 1 91 94 PHE A C 1
ATOM 719 O O . PHE A 1 94 ? -17.828 -22.328 -4.512 1 91 94 PHE A O 1
ATOM 726 N N . LEU A 1 95 ? -16.453 -23.453 -5.816 1 94.62 95 LEU A N 1
ATOM 727 C CA . LEU A 1 95 ? -15.516 -22.344 -5.855 1 94.62 95 LEU A CA 1
ATOM 728 C C . LEU A 1 95 ? -15.992 -21.266 -6.832 1 94.62 95 LEU A C 1
ATOM 730 O O . LEU A 1 95 ? -16.484 -21.594 -7.922 1 94.62 95 LEU A O 1
ATOM 734 N N . HIS A 1 96 ? -15.922 -20.109 -6.367 1 95.69 96 HIS A N 1
ATOM 735 C CA . HIS A 1 96 ? -16.141 -18.953 -7.234 1 95.69 96 HIS A CA 1
ATOM 736 C C . HIS A 1 96 ? -14.812 -18.453 -7.809 1 95.69 96 HIS A C 1
ATOM 738 O O . HIS A 1 96 ? -14.672 -18.312 -9.023 1 95.69 96 HIS A O 1
ATOM 744 N N . ASP A 1 97 ? -13.852 -18.234 -6.957 1 95.94 97 ASP A N 1
ATOM 745 C CA . ASP A 1 97 ? -12.547 -17.797 -7.434 1 95.94 97 ASP A CA 1
ATOM 746 C C . ASP A 1 97 ? -11.422 -18.375 -6.574 1 95.94 97 ASP A C 1
ATOM 748 O O . ASP A 1 97 ? -11.672 -18.891 -5.48 1 95.94 97 ASP A O 1
ATOM 752 N N . PHE A 1 98 ? -10.281 -18.406 -7.113 1 96.25 98 PHE A N 1
ATOM 753 C CA . PHE A 1 98 ? -9.055 -18.906 -6.508 1 96.25 98 PHE A CA 1
ATOM 754 C C . PHE A 1 98 ? -7.891 -17.969 -6.777 1 96.25 98 PHE A C 1
ATOM 756 O O . PHE A 1 98 ? -7.461 -17.812 -7.922 1 96.25 98 PHE A O 1
ATOM 763 N N . GLN A 1 99 ? -7.406 -17.266 -5.691 1 96.19 99 GLN A N 1
ATOM 764 C CA . GLN A 1 99 ? -6.332 -16.281 -5.809 1 96.19 99 GLN A CA 1
ATOM 765 C C . GLN A 1 99 ? -5.031 -16.812 -5.215 1 96.19 99 GLN A C 1
ATOM 767 O O . GLN A 1 99 ? -5.02 -17.344 -4.098 1 96.19 99 GLN A O 1
ATOM 772 N N . LEU A 1 100 ? -4.027 -16.719 -6.02 1 97.12 100 LEU A N 1
ATOM 773 C CA . LEU A 1 100 ? -2.697 -17.141 -5.586 1 97.12 100 LEU A CA 1
ATOM 774 C C . LEU A 1 100 ? -1.729 -15.961 -5.59 1 97.12 100 LEU A C 1
ATOM 776 O O . LEU A 1 100 ? -1.463 -15.375 -6.641 1 97.12 100 LEU A O 1
ATOM 780 N N . LEU A 1 101 ? -1.282 -15.609 -4.426 1 96.56 101 LEU A N 1
ATOM 781 C CA . LEU A 1 101 ? -0.24 -14.594 -4.277 1 96.56 101 LEU A CA 1
ATOM 782 C C . LEU A 1 101 ? 1.079 -15.234 -3.854 1 96.56 101 LEU A C 1
ATOM 784 O O . LEU A 1 101 ? 1.117 -16.016 -2.9 1 96.56 101 LEU A O 1
ATOM 788 N N . SER A 1 102 ? 2.123 -14.898 -4.566 1 97 102 SER A N 1
ATOM 789 C CA . SER A 1 102 ? 3.363 -15.633 -4.332 1 97 102 SER A CA 1
ATOM 790 C C . SER A 1 102 ? 4.578 -14.727 -4.523 1 97 102 SER A C 1
ATOM 792 O O . SER A 1 102 ? 4.48 -13.672 -5.148 1 97 102 SER A O 1
ATOM 794 N N . ASN A 1 103 ? 5.727 -15.18 -3.914 1 95.75 103 ASN A N 1
ATOM 795 C CA . ASN A 1 103 ? 6.965 -14.438 -4.125 1 95.75 103 ASN A CA 1
ATOM 796 C C . ASN A 1 103 ? 7.531 -14.688 -5.52 1 95.75 103 ASN A C 1
ATOM 798 O O . ASN A 1 103 ? 8.32 -13.883 -6.023 1 95.75 103 ASN A O 1
ATOM 802 N N . PHE A 1 104 ? 7.035 -15.812 -6.164 1 96.81 104 PHE A N 1
ATOM 803 C CA . PHE A 1 104 ? 7.488 -16.125 -7.516 1 96.81 104 PHE A CA 1
ATOM 804 C C . PHE A 1 104 ? 6.309 -16.453 -8.422 1 96.81 104 PHE A C 1
ATOM 806 O O . PHE A 1 104 ? 5.277 -16.938 -7.949 1 96.81 104 PHE A O 1
ATOM 813 N N . SER A 1 105 ? 6.508 -16.094 -9.727 1 98.25 105 SER A N 1
ATOM 814 C CA . SER A 1 105 ? 5.555 -16.641 -10.688 1 98.25 105 SER A CA 1
ATOM 815 C C . SER A 1 105 ? 5.695 -18.156 -10.82 1 98.25 105 SER A C 1
ATOM 817 O O . SER A 1 105 ? 6.73 -18.719 -10.453 1 98.25 105 SER A O 1
ATOM 819 N N . PRO A 1 106 ? 4.648 -18.828 -11.242 1 98.5 106 PRO A N 1
ATOM 820 C CA . PRO A 1 106 ? 4.773 -20.281 -11.406 1 98.5 106 PRO A CA 1
ATOM 821 C C . PRO A 1 106 ? 5.785 -20.672 -12.477 1 98.5 106 PRO A C 1
ATOM 823 O O . PRO A 1 106 ? 5.938 -19.953 -13.477 1 98.5 106 PRO A O 1
ATOM 826 N N . CYS A 1 107 ? 6.414 -21.797 -12.195 1 98 107 CYS A N 1
ATOM 827 C CA . CYS A 1 107 ? 7.281 -22.375 -13.227 1 98 107 CYS A CA 1
ATOM 828 C C . CYS A 1 107 ? 6.461 -23.047 -14.312 1 98 107 CYS A C 1
ATOM 830 O O . CYS A 1 107 ? 5.234 -23.094 -14.234 1 98 107 CYS A O 1
ATOM 832 N N . GLY A 1 108 ? 7.168 -23.547 -15.297 1 98.12 108 GLY A N 1
ATOM 833 C CA . GLY A 1 108 ? 6.48 -24.203 -16.391 1 98.12 108 GLY A CA 1
ATOM 834 C C . GLY A 1 108 ? 5.633 -25.375 -15.953 1 98.12 108 GLY A C 1
ATOM 835 O O . GLY A 1 108 ? 4.48 -25.516 -16.375 1 98.12 108 GLY A O 1
ATOM 836 N N . GLU A 1 109 ? 6.23 -26.172 -15.148 1 97.75 109 GLU A N 1
ATOM 837 C CA . GLU A 1 109 ? 5.539 -27.359 -14.664 1 97.75 109 GLU A CA 1
ATOM 838 C C . GLU A 1 109 ? 4.312 -26.984 -13.836 1 97.75 109 GLU A C 1
ATOM 840 O O . GLU A 1 109 ? 3.248 -27.594 -13.984 1 97.75 109 GLU A O 1
ATOM 845 N N . CYS A 1 110 ? 4.426 -26.031 -12.984 1 98.56 110 CYS A N 1
ATOM 846 C CA . CYS A 1 110 ? 3.316 -25.578 -12.156 1 98.56 110 CYS A CA 1
ATOM 847 C C . CYS A 1 110 ? 2.223 -24.938 -13 1 98.56 110 CYS A C 1
ATOM 849 O O . CYS A 1 110 ? 1.035 -25.141 -12.75 1 98.56 110 CYS A O 1
ATOM 851 N N . SER A 1 111 ? 2.619 -24.203 -14 1 98.69 111 SER A N 1
ATOM 852 C CA . SER A 1 111 ? 1.649 -23.609 -14.914 1 98.69 111 SER A CA 1
ATOM 853 C C . SER A 1 111 ? 0.817 -24.688 -15.609 1 98.69 111 SER A C 1
ATOM 855 O O . SER A 1 111 ? -0.406 -24.562 -15.703 1 98.69 111 SER A O 1
ATOM 857 N N . GLU A 1 112 ? 1.522 -25.703 -16.016 1 98.12 112 GLU A N 1
ATOM 858 C CA . GLU A 1 112 ? 0.818 -26.812 -16.656 1 98.12 112 GLU A CA 1
ATOM 859 C C . GLU A 1 112 ? -0.191 -27.453 -15.711 1 98.12 112 GLU A C 1
ATOM 861 O O . GLU A 1 112 ? -1.327 -27.719 -16.109 1 98.12 112 GLU A O 1
ATOM 866 N N . LYS A 1 113 ? 0.211 -27.672 -14.523 1 97.88 113 LYS A N 1
ATOM 867 C CA . LYS A 1 113 ? -0.675 -28.281 -13.539 1 97.88 113 LYS A CA 1
ATOM 868 C C . LYS A 1 113 ? -1.899 -27.391 -13.289 1 97.88 113 LYS A C 1
ATOM 870 O O . LYS A 1 113 ? -3.016 -27.906 -13.164 1 97.88 113 LYS A O 1
ATOM 875 N N . ILE A 1 114 ? -1.719 -26.109 -13.172 1 98.25 114 ILE A N 1
ATOM 876 C CA . ILE A 1 114 ? -2.826 -25.188 -12.953 1 98.25 114 ILE A CA 1
ATOM 877 C C . ILE A 1 114 ? -3.771 -25.219 -14.148 1 98.25 114 ILE A C 1
ATOM 879 O O . ILE A 1 114 ? -4.992 -25.266 -13.984 1 98.25 114 ILE A O 1
ATOM 883 N N . CYS A 1 115 ? -3.207 -25.328 -15.352 1 98.12 115 CYS A N 1
ATOM 884 C CA . CYS A 1 115 ? -4.027 -25.391 -16.562 1 98.12 115 CYS A CA 1
ATOM 885 C C . CYS A 1 115 ? -4.863 -26.672 -16.594 1 98.12 115 CYS A C 1
ATOM 887 O O . CYS A 1 115 ? -6.039 -26.641 -16.953 1 98.12 115 CYS A O 1
ATOM 889 N N . GLU A 1 116 ? -4.246 -27.734 -16.219 1 97.5 116 GLU A N 1
ATOM 890 C CA . GLU A 1 116 ? -4.965 -29 -16.156 1 97.5 116 GLU A CA 1
ATOM 891 C C . GLU A 1 116 ? -6.129 -28.922 -15.164 1 97.5 116 GLU A C 1
ATOM 893 O O . GLU A 1 116 ? -7.234 -29.375 -15.461 1 97.5 116 GLU A O 1
ATOM 898 N N . TRP A 1 117 ? -5.871 -28.391 -14.039 1 97.25 117 TRP A N 1
ATOM 899 C CA . TRP A 1 117 ? -6.91 -28.234 -13.023 1 97.25 117 TRP A CA 1
ATOM 900 C C . TRP A 1 117 ? -8.039 -27.344 -13.531 1 97.25 117 TRP A C 1
ATOM 902 O O . TRP A 1 117 ? -9.219 -27.641 -13.32 1 97.25 117 TRP A O 1
ATOM 912 N N . LEU A 1 118 ? -7.695 -26.297 -14.219 1 96.88 118 LEU A N 1
ATOM 913 C CA . LEU A 1 118 ? -8.672 -25.344 -14.742 1 96.88 118 LEU A CA 1
ATOM 914 C C . LEU A 1 118 ? -9.562 -26 -15.781 1 96.88 118 LEU A C 1
ATOM 916 O O . LEU A 1 118 ? -10.75 -25.672 -15.898 1 96.88 118 LEU A O 1
ATOM 920 N N . ALA A 1 119 ? -9.016 -26.906 -16.531 1 96.06 119 ALA A N 1
ATOM 921 C CA . ALA A 1 119 ? -9.789 -27.609 -17.547 1 96.06 119 ALA A CA 1
ATOM 922 C C . ALA A 1 119 ? -10.938 -28.391 -16.922 1 96.06 119 ALA A C 1
ATOM 924 O O . ALA A 1 119 ? -11.977 -28.594 -17.547 1 96.06 119 ALA A O 1
ATOM 925 N N . GLN A 1 120 ? -10.766 -28.75 -15.664 1 94.5 120 GLN A N 1
ATOM 926 C CA . GLN A 1 120 ? -11.781 -29.5 -14.945 1 94.5 120 GLN A CA 1
ATOM 927 C C . GLN A 1 120 ? -12.648 -28.578 -14.094 1 94.5 120 GLN A C 1
ATOM 929 O O . GLN A 1 120 ? -13.648 -29.016 -13.523 1 94.5 120 GLN A O 1
ATOM 934 N N . ASN A 1 121 ? -12.289 -27.312 -13.977 1 95.31 121 ASN A N 1
ATOM 935 C CA . ASN A 1 121 ? -12.969 -26.312 -13.172 1 95.31 121 ASN A CA 1
ATOM 936 C C . ASN A 1 121 ? -13.133 -25 -13.922 1 95.31 121 ASN A C 1
ATOM 938 O O . ASN A 1 121 ? -12.727 -23.938 -13.438 1 95.31 121 ASN A O 1
ATOM 942 N N . GLU A 1 122 ? -13.852 -25.031 -14.992 1 92.44 122 GLU A N 1
ATOM 943 C CA . GLU A 1 122 ? -13.875 -23.938 -15.969 1 92.44 122 GLU A CA 1
ATOM 944 C C . GLU A 1 122 ? -14.633 -22.734 -15.422 1 92.44 122 GLU A C 1
ATOM 946 O O . GLU A 1 122 ? -14.438 -21.609 -15.883 1 92.44 122 GLU A O 1
ATOM 951 N N . SER A 1 123 ? -15.391 -22.969 -14.43 1 93.81 123 SER A N 1
ATOM 952 C CA . SER A 1 123 ? -16.219 -21.875 -13.914 1 93.81 123 SER A CA 1
ATOM 953 C C . SER A 1 123 ? -15.453 -21.047 -12.891 1 93.81 123 SER A C 1
ATOM 955 O O . SER A 1 123 ? -15.914 -19.969 -12.477 1 93.81 123 SER A O 1
ATOM 957 N N . VAL A 1 124 ? -14.32 -21.5 -12.469 1 96.75 124 VAL A N 1
ATOM 958 C CA . VAL A 1 124 ? -13.57 -20.844 -11.406 1 96.75 124 VAL A CA 1
ATOM 959 C C . VAL A 1 124 ? -12.656 -19.781 -12.016 1 96.75 124 VAL A C 1
ATOM 961 O O . VAL A 1 124 ? -11.93 -20.047 -12.969 1 96.75 124 VAL A O 1
ATOM 964 N N . SER A 1 125 ? -12.742 -18.531 -11.477 1 97.44 125 SER A N 1
ATOM 965 C CA . SER A 1 125 ? -11.805 -17.484 -11.875 1 97.44 125 SER A CA 1
ATOM 966 C C . SER A 1 125 ? -10.492 -17.594 -11.102 1 97.44 125 SER A C 1
ATOM 968 O O . SER A 1 125 ? -10.484 -17.578 -9.867 1 97.44 125 SER A O 1
ATOM 970 N N . VAL A 1 126 ? -9.406 -17.703 -11.812 1 97.62 126 VAL A N 1
ATOM 971 C CA . VAL A 1 126 ? -8.109 -17.844 -11.156 1 97.62 126 VAL A CA 1
ATOM 972 C C . VAL A 1 126 ? -7.258 -16.609 -11.406 1 97.62 126 VAL A C 1
ATOM 974 O O . VAL A 1 126 ? -7.195 -16.109 -12.539 1 97.62 126 VAL A O 1
ATOM 977 N N . SER A 1 127 ? -6.703 -16.094 -10.344 1 98.06 127 SER A N 1
ATOM 978 C CA . SER A 1 127 ? -5.75 -14.992 -10.461 1 98.06 127 SER A CA 1
ATOM 979 C C . SER A 1 127 ? -4.445 -15.32 -9.742 1 98.06 127 SER A C 1
ATOM 981 O O . SER A 1 127 ? -4.453 -15.922 -8.672 1 98.06 127 SER A O 1
ATOM 983 N N . ILE A 1 128 ? -3.369 -14.961 -10.391 1 98.44 128 ILE A N 1
ATOM 984 C CA . ILE A 1 128 ? -2.037 -15.141 -9.82 1 98.44 128 ILE A CA 1
ATOM 985 C C . ILE A 1 128 ? -1.309 -13.797 -9.781 1 98.44 128 ILE A C 1
ATOM 987 O O . ILE A 1 128 ? -1.215 -13.102 -10.797 1 98.44 128 ILE A O 1
ATOM 991 N N . ARG A 1 129 ? -0.881 -13.492 -8.641 1 97.69 129 ARG A N 1
ATOM 992 C CA . ARG A 1 129 ? -0.028 -12.328 -8.438 1 97.69 129 ARG A CA 1
ATOM 993 C C . ARG A 1 129 ? 1.326 -12.734 -7.863 1 97.69 129 ARG A C 1
ATOM 995 O O . ARG A 1 129 ? 1.401 -13.594 -6.988 1 97.69 129 ARG A O 1
ATOM 1002 N N . PHE A 1 130 ? 2.387 -12.109 -8.406 1 97.88 130 PHE A N 1
ATOM 1003 C CA . PHE A 1 130 ? 3.705 -12.555 -7.969 1 97.88 130 PHE A CA 1
ATOM 1004 C C . PHE A 1 130 ? 4.633 -11.367 -7.754 1 97.88 130 PHE A C 1
ATOM 1006 O O . PHE A 1 130 ? 4.453 -10.312 -8.367 1 97.88 130 PHE A O 1
ATOM 1013 N N . ALA A 1 131 ? 5.613 -11.602 -6.898 1 95.5 131 ALA A N 1
ATOM 1014 C CA . ALA A 1 131 ? 6.57 -10.547 -6.57 1 95.5 131 ALA A CA 1
ATOM 1015 C C . ALA A 1 131 ? 7.762 -10.578 -7.523 1 95.5 131 ALA A C 1
ATOM 1017 O O . ALA A 1 131 ? 8.461 -9.57 -7.688 1 95.5 131 ALA A O 1
ATOM 1018 N N . HIS A 1 132 ? 8.039 -11.734 -8.086 1 95.38 132 HIS A N 1
ATOM 1019 C CA . HIS A 1 132 ? 9.172 -11.883 -8.992 1 95.38 132 HIS A CA 1
ATOM 1020 C C . HIS A 1 132 ? 8.93 -12.992 -10.008 1 95.38 132 HIS A C 1
ATOM 1022 O O . HIS A 1 132 ? 8.344 -14.023 -9.68 1 95.38 132 HIS A O 1
ATOM 1028 N N . LEU A 1 133 ? 9.461 -12.734 -11.227 1 96.06 133 LEU A N 1
ATOM 1029 C CA . LEU A 1 133 ? 9.383 -13.758 -12.258 1 96.06 133 LEU A CA 1
ATOM 1030 C C . LEU A 1 133 ? 10.375 -14.883 -11.992 1 96.06 133 LEU A C 1
ATOM 1032 O O . LEU A 1 133 ? 11.578 -14.633 -11.875 1 96.06 133 LEU A O 1
ATOM 1036 N N . HIS A 1 134 ? 9.867 -16.047 -11.938 1 95.25 134 HIS A N 1
ATOM 1037 C CA . HIS A 1 134 ? 10.688 -17.188 -11.562 1 95.25 134 HIS A CA 1
ATOM 1038 C C . HIS A 1 134 ? 11.594 -17.625 -12.711 1 95.25 134 HIS A C 1
ATOM 1040 O O . HIS A 1 134 ? 11.109 -18.094 -13.742 1 95.25 134 HIS A O 1
ATOM 1046 N N . ASN A 1 135 ? 12.859 -17.453 -12.602 1 93.75 135 ASN A N 1
ATOM 1047 C CA . ASN A 1 135 ? 13.914 -17.953 -13.469 1 93.75 135 ASN A CA 1
ATOM 1048 C C . ASN A 1 135 ? 13.695 -17.531 -14.922 1 93.75 135 ASN A C 1
ATOM 1050 O O . ASN A 1 135 ? 13.93 -18.328 -15.844 1 93.75 135 ASN A O 1
ATOM 1054 N N . ILE A 1 136 ? 13.188 -16.391 -15.102 1 95 136 ILE A N 1
ATOM 1055 C CA . ILE A 1 136 ? 13.031 -15.789 -16.422 1 95 136 ILE A CA 1
ATOM 1056 C C . ILE A 1 136 ? 14.336 -15.133 -16.859 1 95 136 ILE A C 1
ATOM 1058 O O . ILE A 1 136 ? 14.711 -15.188 -18.031 1 95 136 ILE A O 1
ATOM 1062 N N . HIS A 1 137 ? 15.094 -14.633 -15.875 1 91.5 137 HIS A N 1
ATOM 1063 C CA . HIS A 1 137 ? 16.266 -13.82 -16.188 1 91.5 137 HIS A CA 1
ATOM 1064 C C . HIS A 1 137 ? 17.547 -14.648 -16.094 1 91.5 137 HIS A C 1
ATOM 1066 O O . HIS A 1 137 ? 18.641 -14.094 -16.031 1 91.5 137 HIS A O 1
ATOM 1072 N N . VAL A 1 138 ? 17.391 -15.914 -16.109 1 90.56 138 VAL A N 1
ATOM 1073 C CA . VAL A 1 138 ? 18.531 -16.797 -15.906 1 90.56 138 VAL A CA 1
ATOM 1074 C C . VAL A 1 138 ? 19.234 -17.062 -17.25 1 90.56 138 VAL A C 1
ATOM 1076 O O . VAL A 1 138 ? 18.641 -16.859 -18.312 1 90.56 138 VAL A O 1
ATOM 1079 N N . ARG A 1 139 ? 20.406 -17.672 -17.188 1 88.62 139 ARG A N 1
ATOM 1080 C CA . ARG A 1 139 ? 21.25 -17.922 -18.359 1 88.62 139 ARG A CA 1
ATOM 1081 C C . ARG A 1 139 ? 20.797 -19.172 -19.094 1 88.62 139 ARG A C 1
ATOM 1083 O O . ARG A 1 139 ? 20.938 -19.266 -20.328 1 88.62 139 ARG A O 1
ATOM 1090 N N . VAL A 1 140 ? 20.25 -20.109 -18.344 1 92 140 VAL A N 1
ATOM 1091 C CA . VAL A 1 140 ? 19.797 -21.359 -18.984 1 92 140 VAL A CA 1
ATOM 1092 C C . VAL A 1 140 ? 18.547 -21.094 -19.812 1 92 140 VAL A C 1
ATOM 1094 O O . VAL A 1 140 ? 17.438 -21.078 -19.281 1 92 140 VAL A O 1
ATOM 1097 N N . GLN A 1 141 ? 18.688 -21 -21.062 1 92.19 141 GLN A N 1
ATOM 1098 C CA . GLN A 1 141 ? 17.672 -20.547 -22 1 92.19 141 GLN A CA 1
ATOM 1099 C C . GLN A 1 141 ? 16.438 -21.438 -21.953 1 92.19 141 GLN A C 1
ATOM 1101 O O . GLN A 1 141 ? 15.305 -20.938 -21.938 1 92.19 141 GLN A O 1
ATOM 1106 N N . LYS A 1 142 ? 16.672 -22.672 -21.938 1 94.38 142 LYS A N 1
ATOM 1107 C CA . LYS A 1 142 ? 15.562 -23.609 -21.969 1 94.38 142 LYS A CA 1
ATOM 1108 C C . LYS A 1 142 ? 14.656 -23.422 -20.75 1 94.38 142 LYS A C 1
ATOM 1110 O O . LYS A 1 142 ? 13.43 -23.484 -20.875 1 94.38 142 LYS A O 1
ATOM 1115 N N . VAL A 1 143 ? 15.25 -23.234 -19.594 1 95.19 143 VAL A N 1
ATOM 1116 C CA . VAL A 1 143 ? 14.492 -23.047 -18.375 1 95.19 143 VAL A CA 1
ATOM 1117 C C . VAL A 1 143 ? 13.656 -21.766 -18.469 1 95.19 143 VAL A C 1
ATOM 1119 O O . VAL A 1 143 ? 12.461 -21.766 -18.172 1 95.19 143 VAL A O 1
ATOM 1122 N N . ALA A 1 144 ? 14.266 -20.703 -18.953 1 95.31 144 ALA A N 1
ATOM 1123 C CA . ALA A 1 144 ? 13.57 -19.438 -19.125 1 95.31 144 ALA A CA 1
ATOM 1124 C C . ALA A 1 144 ? 12.414 -19.562 -20.109 1 95.31 144 ALA A C 1
ATOM 1126 O O . ALA A 1 144 ? 11.312 -19.078 -19.859 1 95.31 144 ALA A O 1
ATOM 1127 N N . GLU A 1 145 ? 12.688 -20.234 -21.156 1 96.12 145 GLU A N 1
ATOM 1128 C CA . GLU A 1 145 ? 11.672 -20.406 -22.188 1 96.12 145 GLU A CA 1
ATOM 1129 C C . GLU A 1 145 ? 10.508 -21.25 -21.688 1 96.12 145 GLU A C 1
ATOM 1131 O O . GLU A 1 145 ? 9.344 -20.938 -21.953 1 96.12 145 GLU A O 1
ATOM 1136 N N . ASP A 1 146 ? 10.844 -22.312 -21.031 1 96.94 146 ASP A N 1
ATOM 1137 C CA . ASP A 1 146 ? 9.797 -23.172 -20.484 1 96.94 146 ASP A CA 1
ATOM 1138 C C . ASP A 1 146 ? 8.883 -22.391 -19.531 1 96.94 146 ASP A C 1
ATOM 1140 O O . ASP A 1 146 ? 7.664 -22.547 -19.578 1 96.94 146 ASP A O 1
ATOM 1144 N N . ASN A 1 147 ? 9.469 -21.656 -18.688 1 97.81 147 ASN A N 1
ATOM 1145 C CA . ASN A 1 147 ? 8.68 -20.859 -17.75 1 97.81 147 ASN A CA 1
ATOM 1146 C C . ASN A 1 147 ? 7.844 -19.812 -18.484 1 97.81 147 ASN A C 1
ATOM 1148 O O . ASN A 1 147 ? 6.684 -19.594 -18.141 1 97.81 147 ASN A O 1
ATOM 1152 N N . ALA A 1 148 ? 8.406 -19.219 -19.484 1 97.75 148 ALA A N 1
ATOM 1153 C CA . ALA A 1 148 ? 7.676 -18.219 -20.266 1 97.75 148 ALA A CA 1
ATOM 1154 C C . ALA A 1 148 ? 6.492 -18.859 -21 1 97.75 148 ALA A C 1
ATOM 1156 O O . ALA A 1 148 ? 5.395 -18.297 -21.016 1 97.75 148 ALA A O 1
ATOM 1157 N N . ILE A 1 149 ? 6.723 -19.969 -21.547 1 97.88 149 ILE A N 1
ATOM 1158 C CA . ILE A 1 149 ? 5.656 -20.703 -22.234 1 97.88 149 ILE A CA 1
ATOM 1159 C C . ILE A 1 149 ? 4.539 -21.031 -21.234 1 97.88 149 ILE A C 1
ATOM 1161 O O . ILE A 1 149 ? 3.355 -20.891 -21.562 1 97.88 149 ILE A O 1
ATOM 1165 N N . GLY A 1 150 ? 4.953 -21.453 -20.062 1 98.38 150 GLY A N 1
ATOM 1166 C CA . GLY A 1 150 ? 3.973 -21.719 -19.016 1 98.38 150 GLY A CA 1
ATOM 1167 C C . GLY A 1 150 ? 3.109 -20.516 -18.688 1 98.38 150 GLY A C 1
ATOM 1168 O O . GLY A 1 150 ? 1.889 -20.641 -18.562 1 98.38 150 GLY A O 1
ATOM 1169 N N . LEU A 1 151 ? 3.707 -19.359 -18.531 1 98.62 151 LEU A N 1
ATOM 1170 C CA . LEU A 1 151 ? 2.979 -18.141 -18.234 1 98.62 151 LEU A CA 1
ATOM 1171 C C . LEU A 1 151 ? 1.993 -17.797 -19.344 1 98.62 151 LEU A C 1
ATOM 1173 O O . LEU A 1 151 ? 0.862 -17.391 -19.078 1 98.62 151 LEU A O 1
ATOM 1177 N N . ARG A 1 152 ? 2.354 -18 -20.594 1 98.19 152 ARG A N 1
ATOM 1178 C CA . ARG A 1 152 ? 1.459 -17.75 -21.719 1 98.19 152 ARG A CA 1
ATOM 1179 C C . ARG A 1 152 ? 0.256 -18.688 -21.672 1 98.19 152 ARG A C 1
ATOM 1181 O O . ARG A 1 152 ? -0.876 -18.266 -21.906 1 98.19 152 ARG A O 1
ATOM 1188 N N . LYS A 1 153 ? 0.547 -19.906 -21.406 1 98.06 153 LYS A N 1
ATOM 1189 C CA . LYS A 1 153 ? -0.533 -20.891 -21.328 1 98.06 153 LYS A CA 1
ATOM 1190 C C . LYS A 1 153 ? -1.561 -20.5 -20.266 1 98.06 153 LYS A C 1
ATOM 1192 O O . LYS A 1 153 ? -2.766 -20.656 -20.484 1 98.06 153 LYS A O 1
ATOM 1197 N N . LEU A 1 154 ? -1.065 -20.031 -19.141 1 98.69 154 LEU A N 1
ATOM 1198 C CA . LEU A 1 154 ? -1.966 -19.594 -18.078 1 98.69 154 LEU A CA 1
ATOM 1199 C C . LEU A 1 154 ? -2.904 -18.5 -18.578 1 98.69 154 LEU A C 1
ATOM 1201 O O . LEU A 1 154 ? -4.117 -18.578 -18.375 1 98.69 154 LEU A O 1
ATOM 1205 N N . VAL A 1 155 ? -2.316 -17.5 -19.234 1 98.38 155 VAL A N 1
ATOM 1206 C CA . VAL A 1 155 ? -3.115 -16.359 -19.703 1 98.38 155 VAL A CA 1
ATOM 1207 C C . VAL A 1 155 ? -4.078 -16.828 -20.797 1 98.38 155 VAL A C 1
ATOM 1209 O O . VAL A 1 155 ? -5.234 -16.391 -20.828 1 98.38 155 VAL A O 1
ATOM 1212 N N . GLU A 1 156 ? -3.666 -17.703 -21.641 1 97.06 156 GLU A N 1
ATOM 1213 C CA . GLU A 1 156 ? -4.527 -18.25 -22.672 1 97.06 156 GLU A CA 1
ATOM 1214 C C . GLU A 1 156 ? -5.715 -18.984 -22.078 1 97.06 156 GLU A C 1
ATOM 1216 O O . GLU A 1 156 ? -6.805 -19 -22.656 1 97.06 156 GLU A O 1
ATOM 1221 N N . LYS A 1 157 ? -5.523 -19.562 -20.938 1 97.62 157 LYS A N 1
ATOM 1222 C CA . LYS A 1 157 ? -6.578 -20.312 -20.266 1 97.62 157 LYS A CA 1
ATOM 1223 C C . LYS A 1 157 ? -7.473 -19.406 -19.438 1 97.62 157 LYS A C 1
ATOM 1225 O O . LYS A 1 157 ? -8.391 -19.875 -18.766 1 97.62 157 LYS A O 1
ATOM 1230 N N . GLY A 1 158 ? -7.148 -18.109 -19.422 1 97.38 158 GLY A N 1
ATOM 1231 C CA . GLY A 1 158 ? -8.023 -17.156 -18.766 1 97.38 158 GLY A CA 1
ATOM 1232 C C . GLY A 1 158 ? -7.527 -16.734 -17.391 1 97.38 158 GLY A C 1
ATOM 1233 O O . GLY A 1 158 ? -8.211 -16 -16.672 1 97.38 158 GLY A O 1
ATOM 1234 N N . VAL A 1 159 ? -6.391 -17.203 -16.969 1 98.5 159 VAL A N 1
ATOM 1235 C CA . VAL A 1 159 ? -5.824 -16.812 -15.688 1 98.5 159 VAL A CA 1
ATOM 1236 C C . VAL A 1 159 ? -5.387 -15.352 -15.734 1 98.5 159 VAL A C 1
ATOM 1238 O O . VAL A 1 159 ? -4.727 -14.93 -16.688 1 98.5 159 VAL A O 1
ATOM 1241 N N . GLN A 1 160 ? -5.82 -14.578 -14.711 1 98.25 160 GLN A N 1
ATOM 1242 C CA . GLN A 1 160 ? -5.27 -13.234 -14.547 1 98.25 160 GLN A CA 1
ATOM 1243 C C . GLN A 1 160 ? -3.885 -13.289 -13.898 1 98.25 160 GLN A C 1
ATOM 1245 O O . GLN A 1 160 ? -3.75 -13.656 -12.734 1 98.25 160 GLN A O 1
ATOM 1250 N N . LEU A 1 161 ? -2.936 -12.961 -14.688 1 98.56 161 LEU A N 1
ATOM 1251 C CA . LEU A 1 161 ? -1.541 -13.016 -14.258 1 98.56 161 LEU A CA 1
ATOM 1252 C C . LEU A 1 161 ? -0.933 -11.617 -14.219 1 98.56 161 LEU A C 1
ATOM 1254 O O . LEU A 1 161 ? -0.932 -10.906 -15.227 1 98.56 161 LEU A O 1
ATOM 1258 N N . LYS A 1 162 ? -0.452 -11.203 -12.992 1 98.06 162 LYS A N 1
ATOM 1259 C CA . LYS A 1 162 ? 0.116 -9.867 -12.844 1 98.06 162 LYS A CA 1
ATOM 1260 C C . LYS A 1 162 ? 1.22 -9.852 -11.789 1 98.06 162 LYS A C 1
ATOM 1262 O O . LYS A 1 162 ? 1.2 -10.648 -10.852 1 98.06 162 LYS A O 1
ATOM 1267 N N . ALA A 1 163 ? 2.158 -8.945 -12 1 97.5 163 ALA A N 1
ATOM 1268 C CA . ALA A 1 163 ? 3.023 -8.602 -10.875 1 97.5 163 ALA A CA 1
ATOM 1269 C C . ALA A 1 163 ? 2.236 -7.891 -9.773 1 97.5 163 ALA A C 1
ATOM 1271 O O . ALA A 1 163 ? 1.2 -7.277 -10.039 1 97.5 163 ALA A O 1
ATOM 1272 N N . LEU A 1 164 ? 2.717 -8.023 -8.602 1 94.56 164 LEU A N 1
ATOM 1273 C CA . LEU A 1 164 ? 2.084 -7.34 -7.477 1 94.56 164 LEU A CA 1
ATOM 1274 C C . LEU A 1 164 ? 2.094 -5.828 -7.688 1 94.56 164 LEU A C 1
ATOM 1276 O O . LEU A 1 164 ? 3.119 -5.254 -8.062 1 94.56 164 LEU A O 1
ATOM 1280 N N . SER A 1 165 ? 0.958 -5.227 -7.473 1 89.12 165 SER A N 1
ATOM 1281 C CA . SER A 1 165 ? 0.784 -3.779 -7.559 1 89.12 165 SER A CA 1
ATOM 1282 C C . SER A 1 165 ? 0.828 -3.137 -6.176 1 89.12 165 SER A C 1
ATOM 1284 O O . SER A 1 165 ? 0.849 -3.834 -5.16 1 89.12 165 SER A O 1
ATOM 1286 N N . ASP A 1 166 ? 0.771 -1.787 -6.152 1 83.38 166 ASP A N 1
ATOM 1287 C CA . ASP A 1 166 ? 0.681 -1.065 -4.887 1 83.38 166 ASP A CA 1
ATOM 1288 C C . ASP A 1 166 ? -0.552 -1.498 -4.094 1 83.38 166 ASP A C 1
ATOM 1290 O O . ASP A 1 166 ? -0.49 -1.65 -2.873 1 83.38 166 ASP A O 1
ATOM 1294 N N . TYR A 1 167 ? -1.561 -1.731 -4.816 1 82.31 167 TYR A N 1
ATOM 1295 C CA . TYR A 1 167 ? -2.793 -2.146 -4.156 1 82.31 167 TYR A CA 1
ATOM 1296 C C . TYR A 1 167 ? -2.65 -3.543 -3.561 1 82.31 167 TYR A C 1
ATOM 1298 O O . TYR A 1 167 ? -3.121 -3.803 -2.451 1 82.31 167 TYR A O 1
ATOM 1306 N N . ASP A 1 168 ? -2.025 -4.41 -4.281 1 86.81 168 ASP A N 1
ATOM 1307 C CA . ASP A 1 168 ? -1.801 -5.754 -3.758 1 86.81 168 ASP A CA 1
ATOM 1308 C C . ASP A 1 168 ? -0.936 -5.711 -2.5 1 86.81 168 ASP A C 1
ATOM 1310 O O . ASP A 1 168 ? -1.224 -6.402 -1.521 1 86.81 168 ASP A O 1
ATOM 1314 N N . TRP A 1 169 ? 0.064 -4.91 -2.604 1 87.75 169 TRP A N 1
ATOM 1315 C CA . TRP A 1 169 ? 0.947 -4.781 -1.449 1 87.75 169 TRP A CA 1
ATOM 1316 C C . TRP A 1 169 ? 0.194 -4.223 -0.247 1 87.75 169 TRP A C 1
ATOM 1318 O O . TRP A 1 169 ? 0.378 -4.688 0.88 1 87.75 169 TRP A O 1
ATOM 1328 N N . LEU A 1 170 ? -0.532 -3.236 -0.511 1 82.69 170 LEU A N 1
ATOM 1329 C CA . LEU A 1 170 ? -1.337 -2.674 0.567 1 82.69 170 LEU A CA 1
ATOM 1330 C C . LEU A 1 170 ? -2.221 -3.742 1.201 1 82.69 170 LEU A C 1
ATOM 1332 O O . LEU A 1 170 ? -2.283 -3.854 2.428 1 82.69 170 LEU A O 1
ATOM 1336 N N . GLN A 1 171 ? -2.824 -4.551 0.371 1 81.69 171 GLN A N 1
ATOM 1337 C CA . GLN A 1 171 ? -3.674 -5.625 0.875 1 81.69 171 GLN A CA 1
ATOM 1338 C C . GLN A 1 171 ? -2.867 -6.617 1.705 1 81.69 171 GLN A C 1
ATOM 1340 O O . GLN A 1 171 ? -3.283 -7.004 2.799 1 81.69 171 GLN A O 1
ATOM 1345 N N . LEU A 1 172 ? -1.769 -6.941 1.251 1 85.38 172 LEU A N 1
ATOM 1346 C CA . LEU A 1 172 ? -0.928 -7.91 1.942 1 85.38 172 LEU A CA 1
ATOM 1347 C C . LEU A 1 172 ? -0.442 -7.355 3.277 1 85.38 172 LEU A C 1
ATOM 1349 O O . LEU A 1 172 ? -0.439 -8.07 4.285 1 85.38 172 LEU A O 1
ATOM 1353 N N . LEU A 1 173 ? -0.063 -6.152 3.234 1 82.56 173 LEU A N 1
ATOM 1354 C CA . LEU A 1 173 ? 0.428 -5.52 4.453 1 82.56 173 LEU A CA 1
ATOM 1355 C C . LEU A 1 173 ? -0.694 -5.359 5.473 1 82.56 173 LEU A C 1
ATOM 1357 O O . LEU A 1 173 ? -0.471 -5.508 6.676 1 82.56 173 LEU A O 1
ATOM 1361 N N . MET A 1 174 ? -1.828 -5.121 4.984 1 79.25 174 MET A N 1
ATOM 1362 C CA . MET A 1 174 ? -2.973 -5.012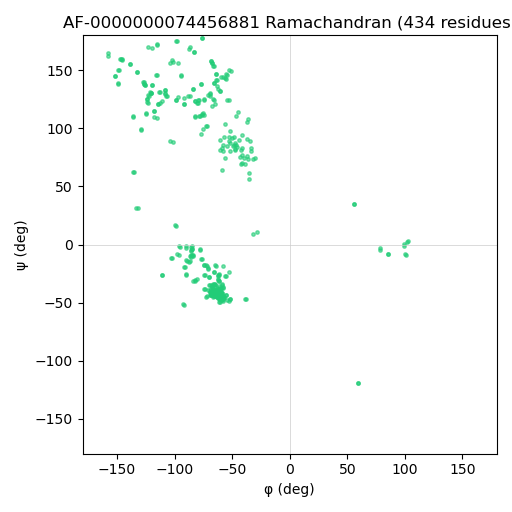 5.883 1 79.25 174 MET A CA 1
ATOM 1363 C C . MET A 1 174 ? -3.303 -6.363 6.508 1 79.25 174 MET A C 1
ATOM 1365 O O . MET A 1 174 ? -3.576 -6.445 7.707 1 79.25 174 MET A O 1
ATOM 1369 N N . ILE A 1 175 ? -3.271 -7.34 5.703 1 80.06 175 ILE A N 1
ATOM 1370 C CA . ILE A 1 175 ? -3.469 -8.688 6.223 1 80.06 175 ILE A CA 1
ATOM 1371 C C . ILE A 1 175 ? -2.391 -9.008 7.258 1 80.06 175 ILE A C 1
ATOM 1373 O O . ILE A 1 175 ? -2.688 -9.531 8.328 1 80.06 175 ILE A O 1
ATOM 1377 N N . ASP A 1 176 ? -1.249 -8.656 6.941 1 81.44 176 ASP A N 1
ATOM 1378 C CA . ASP A 1 176 ? -0.111 -8.914 7.82 1 81.44 176 ASP A CA 1
ATOM 1379 C C . ASP A 1 176 ? -0.266 -8.188 9.156 1 81.44 176 ASP A C 1
ATOM 1381 O O . ASP A 1 176 ? 0.212 -8.664 10.188 1 81.44 176 ASP A O 1
ATOM 1385 N N . ARG A 1 177 ? -0.927 -7.082 9.094 1 77.5 177 ARG A N 1
ATOM 1386 C CA . ARG A 1 177 ? -1.143 -6.305 10.305 1 77.5 177 ARG A CA 1
ATOM 1387 C C . ARG A 1 177 ? -2.359 -6.812 11.07 1 77.5 177 ARG A C 1
ATOM 1389 O O . ARG A 1 177 ? -2.641 -6.352 12.18 1 77.5 177 ARG A O 1
ATOM 1396 N N . GLY A 1 178 ? -3.037 -7.801 10.445 1 73.25 178 GLY A N 1
ATOM 1397 C CA . GLY A 1 178 ? -4.164 -8.414 11.133 1 73.25 178 GLY A CA 1
ATOM 1398 C C . GLY A 1 178 ? -5.504 -7.863 10.68 1 73.25 178 GLY A C 1
ATOM 1399 O O . GLY A 1 178 ? -6.539 -8.172 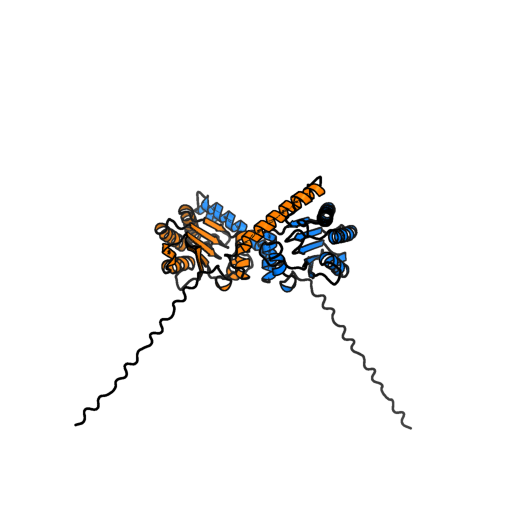11.281 1 73.25 178 GLY A O 1
ATOM 1400 N N . PHE A 1 179 ? -5.309 -6.934 9.734 1 67.5 179 PHE A N 1
ATOM 1401 C CA . PHE A 1 179 ? -6.59 -6.453 9.227 1 67.5 179 PHE A CA 1
ATOM 1402 C C . PHE A 1 179 ? -7.211 -7.473 8.281 1 67.5 179 PHE A C 1
ATOM 1404 O O . PHE A 1 179 ? -6.5 -8.172 7.555 1 67.5 179 PHE A O 1
ATOM 1411 N N . ALA A 1 180 ? -8.32 -8.086 8.656 1 56.38 180 ALA A N 1
ATOM 1412 C CA . ALA A 1 180 ? -8.914 -9.172 7.883 1 56.38 180 ALA A CA 1
ATOM 1413 C C . ALA A 1 180 ? -9.156 -8.75 6.438 1 56.38 180 ALA A C 1
ATOM 1415 O O . ALA A 1 180 ? -9.523 -7.602 6.176 1 56.38 180 ALA A O 1
ATOM 1416 N N . ALA A 1 181 ? -8.633 -9.477 5.5 1 50.62 181 ALA A N 1
ATOM 1417 C CA . ALA A 1 181 ? -8.953 -9.391 4.074 1 50.62 181 ALA A CA 1
ATOM 1418 C C . ALA A 1 181 ? -10.438 -9.133 3.857 1 50.62 181 ALA A C 1
ATOM 1420 O O . ALA A 1 181 ? -10.828 -8.492 2.873 1 50.62 181 ALA A O 1
ATOM 1421 N N . LYS A 1 182 ? -11.227 -9.906 4.582 1 48.22 182 LYS A N 1
ATOM 1422 C CA . LYS A 1 182 ? -12.664 -9.75 4.391 1 48.22 182 LYS A CA 1
ATOM 1423 C C . LYS A 1 182 ? -13.086 -8.289 4.555 1 48.22 182 LYS A C 1
ATOM 1425 O O . LYS A 1 182 ? -14.188 -7.91 4.16 1 48.22 182 LYS A O 1
ATOM 1430 N N . ASP A 1 183 ? -12.219 -7.605 5.301 1 53.16 183 ASP A N 1
ATOM 1431 C CA . ASP A 1 183 ? -12.719 -6.324 5.801 1 53.16 183 ASP A CA 1
ATOM 1432 C C . ASP A 1 183 ? -12.711 -5.266 4.703 1 53.16 183 ASP A C 1
ATOM 1434 O O . ASP A 1 183 ? -11.68 -5.023 4.074 1 53.16 183 ASP A O 1
ATOM 1438 N N . ASP A 1 184 ? -13.875 -5.223 4.156 1 62.47 184 ASP A N 1
ATOM 1439 C CA . ASP A 1 184 ? -14.242 -4.094 3.311 1 62.47 184 ASP A CA 1
ATOM 1440 C C . ASP A 1 184 ? -13.492 -2.83 3.727 1 62.47 184 ASP A C 1
ATOM 1442 O O . ASP A 1 184 ? -13.703 -1.759 3.154 1 62.47 184 ASP A O 1
ATOM 1446 N N . TRP A 1 185 ? -12.555 -3.229 4.582 1 69.12 185 TRP A N 1
ATOM 1447 C CA . TRP A 1 185 ? -11.953 -2.041 5.176 1 69.12 185 TRP A CA 1
ATOM 1448 C C . TRP A 1 185 ? -11.023 -1.346 4.184 1 69.12 185 TRP A C 1
ATOM 1450 O O . TRP A 1 185 ? -11.039 -0.118 4.07 1 69.12 185 TRP A O 1
ATOM 1460 N N . ILE A 1 186 ? -10.328 -2.18 3.443 1 71.88 186 ILE A N 1
ATOM 1461 C CA . ILE A 1 186 ? -9.398 -1.576 2.492 1 71.88 186 ILE A CA 1
ATOM 1462 C C . ILE A 1 186 ? -10.18 -0.858 1.394 1 71.88 186 ILE A C 1
ATOM 1464 O O . ILE A 1 186 ? -9.805 0.241 0.976 1 71.88 186 ILE A O 1
ATOM 1468 N N . ALA A 1 187 ? -11.156 -1.59 1.045 1 76.62 187 ALA A N 1
ATOM 1469 C CA . ALA A 1 187 ? -11.992 -0.974 0.016 1 76.62 187 ALA A CA 1
ATOM 1470 C C . ALA A 1 187 ? -12.625 0.318 0.523 1 76.62 187 ALA A C 1
ATOM 1472 O O . ALA A 1 187 ? -12.664 1.32 -0.194 1 76.62 187 ALA A O 1
ATOM 1473 N N . LYS A 1 188 ? -13.055 0.303 1.721 1 82.06 188 LYS A N 1
ATOM 1474 C CA . LYS A 1 188 ? -13.641 1.499 2.322 1 82.06 188 LYS A CA 1
ATOM 1475 C C . LYS A 1 188 ? -12.594 2.604 2.471 1 82.06 188 LYS A C 1
ATOM 1477 O O . LYS A 1 188 ? -12.875 3.771 2.193 1 82.06 188 LYS A O 1
ATOM 1482 N N . ARG A 1 189 ? -11.445 2.201 2.855 1 86.62 189 ARG A N 1
ATOM 1483 C CA . ARG A 1 189 ? -10.359 3.166 2.994 1 86.62 189 ARG A CA 1
ATOM 1484 C C . ARG A 1 189 ? -10.016 3.807 1.652 1 86.62 189 ARG A C 1
ATOM 1486 O O . ARG A 1 189 ? -9.844 5.023 1.566 1 86.62 189 ARG A O 1
ATOM 1493 N N . LYS A 1 190 ? -9.969 3.051 0.706 1 85.19 190 LYS A N 1
ATOM 1494 C CA . LYS A 1 190 ? -9.672 3.568 -0.625 1 85.19 190 LYS A CA 1
ATOM 1495 C C . LYS A 1 190 ? -10.742 4.547 -1.092 1 85.19 190 LYS A C 1
ATOM 1497 O O . LYS A 1 190 ? -10.438 5.559 -1.723 1 85.19 190 LYS A O 1
ATOM 1502 N N . GLN A 1 191 ? -11.938 4.172 -0.832 1 88.69 191 GLN A N 1
ATOM 1503 C CA . GLN A 1 191 ? -13.039 5.055 -1.192 1 88.69 191 GLN A CA 1
ATOM 1504 C C . GLN A 1 191 ? -12.938 6.391 -0.458 1 88.69 191 GLN A C 1
ATOM 1506 O O . GLN A 1 191 ? -13.156 7.449 -1.051 1 88.69 191 GLN A O 1
ATOM 1511 N N . VAL A 1 192 ? -12.586 6.285 0.765 1 91.56 192 VAL A N 1
ATOM 1512 C CA . VAL A 1 192 ? -12.453 7.488 1.574 1 91.56 192 VAL A CA 1
ATOM 1513 C C . VAL A 1 192 ? -11.297 8.336 1.046 1 91.56 192 VAL A C 1
ATOM 1515 O O . VAL A 1 192 ? -11.414 9.562 0.927 1 91.56 192 VAL A O 1
ATOM 1518 N N . ASP A 1 193 ? -10.203 7.727 0.75 1 93.69 193 ASP A N 1
ATOM 1519 C CA . ASP A 1 193 ? -9.047 8.453 0.22 1 93.69 193 ASP A CA 1
ATOM 1520 C C . ASP A 1 193 ? -9.406 9.172 -1.079 1 93.69 193 ASP A C 1
ATOM 1522 O O . ASP A 1 193 ? -9.031 10.328 -1.276 1 93.69 193 ASP A O 1
ATOM 1526 N N . LYS A 1 194 ? -10.062 8.477 -1.945 1 94.12 194 LYS A N 1
ATOM 1527 C CA . LYS A 1 194 ? -10.492 9.078 -3.205 1 94.12 194 LYS A CA 1
ATOM 1528 C C . LYS A 1 194 ? -11.422 10.266 -2.963 1 94.12 194 LYS A C 1
ATOM 1530 O O . LYS A 1 194 ? -11.281 11.312 -3.598 1 94.12 194 LYS A O 1
ATOM 1535 N N . LYS A 1 195 ? -12.344 10.047 -2.111 1 94.81 195 LYS A N 1
ATOM 1536 C CA . LYS A 1 195 ? -13.273 11.125 -1.785 1 94.81 195 LYS A CA 1
ATOM 1537 C C . LYS A 1 195 ? -12.539 12.328 -1.189 1 94.81 195 LYS A C 1
ATOM 1539 O O . LYS A 1 195 ? -12.836 13.477 -1.53 1 94.81 195 LYS A O 1
ATOM 1544 N N . ASN A 1 196 ? -11.656 12.07 -0.221 1 95.81 196 ASN A N 1
ATOM 1545 C CA . ASN A 1 196 ? -10.852 13.141 0.369 1 95.81 196 ASN A CA 1
ATOM 1546 C C . ASN A 1 196 ? -10.133 13.961 -0.7 1 95.81 196 ASN A C 1
ATOM 1548 O O . ASN A 1 196 ? -10.125 15.188 -0.642 1 95.81 196 ASN A O 1
ATOM 1552 N N . GLN A 1 197 ? -9.492 13.219 -1.646 1 97.19 197 GLN A N 1
ATOM 1553 C CA . GLN A 1 197 ? -8.758 13.914 -2.695 1 97.19 197 GLN A CA 1
ATOM 1554 C C . GLN A 1 197 ? -9.688 14.734 -3.576 1 97.19 197 GLN A C 1
ATOM 1556 O O . GLN A 1 197 ? -9.375 15.883 -3.918 1 97.19 197 GLN A O 1
ATOM 1561 N N . LYS A 1 198 ? -10.773 14.195 -3.938 1 96.25 198 LYS A N 1
ATOM 1562 C CA . LYS A 1 198 ? -11.758 14.906 -4.746 1 96.25 198 LYS A CA 1
ATOM 1563 C C . LYS A 1 198 ? -12.273 16.156 -4.023 1 96.25 198 LYS A C 1
ATOM 1565 O O . LYS A 1 198 ? -12.359 17.234 -4.617 1 96.25 198 LYS A O 1
ATOM 1570 N N . ASP A 1 199 ? -12.672 15.984 -2.777 1 96.38 199 ASP A N 1
ATOM 1571 C CA . ASP A 1 199 ? -13.18 17.109 -1.992 1 96.38 199 ASP A CA 1
ATOM 1572 C C . ASP A 1 199 ? -12.117 18.203 -1.842 1 96.38 199 ASP A C 1
ATOM 1574 O O . ASP A 1 199 ? -12.43 19.391 -1.918 1 96.38 199 ASP A O 1
ATOM 1578 N N . LEU A 1 200 ? -10.906 17.781 -1.603 1 97.62 200 LEU A N 1
ATOM 1579 C CA . LEU A 1 200 ? -9.82 18.766 -1.531 1 97.62 200 LEU A CA 1
ATOM 1580 C C . LEU A 1 200 ? -9.719 19.547 -2.832 1 97.62 200 LEU A C 1
ATOM 1582 O O . LEU A 1 200 ? -9.609 20.781 -2.809 1 97.62 200 LEU A O 1
ATOM 1586 N N . GLU A 1 201 ? -9.742 18.844 -3.949 1 96.56 201 GLU A N 1
ATOM 1587 C CA . GLU A 1 201 ? -9.641 19.516 -5.246 1 96.56 201 GLU A CA 1
ATOM 1588 C C . GLU A 1 201 ? -10.797 20.484 -5.457 1 96.56 201 GLU A C 1
ATOM 1590 O O . GLU A 1 201 ? -10.602 21.578 -5.996 1 96.56 201 GLU A O 1
ATOM 1595 N N . GLU A 1 202 ? -11.961 20.062 -5.023 1 95.38 202 GLU A N 1
ATOM 1596 C CA . GLU A 1 202 ? -13.109 20.953 -5.129 1 95.38 202 GLU A CA 1
ATOM 1597 C C . GLU A 1 202 ? -12.93 22.203 -4.266 1 95.38 202 GLU A C 1
ATOM 1599 O O . GLU A 1 202 ? -13.273 23.312 -4.688 1 95.38 202 GLU A O 1
ATOM 1604 N N . ILE A 1 203 ? -12.445 22.031 -3.096 1 96.56 203 ILE A N 1
ATOM 1605 C CA . ILE A 1 203 ? -12.164 23.141 -2.205 1 96.56 203 ILE A CA 1
ATOM 1606 C C . ILE A 1 203 ? -11.172 24.094 -2.871 1 96.56 203 ILE A C 1
ATOM 1608 O O . ILE A 1 203 ? -11.375 25.312 -2.871 1 96.56 203 ILE A O 1
ATOM 1612 N N . LEU A 1 204 ? -10.133 23.594 -3.496 1 96.88 204 LEU A N 1
ATOM 1613 C CA . LEU A 1 204 ? -9.039 24.391 -4.055 1 96.88 204 LEU A CA 1
ATOM 1614 C C . LEU A 1 204 ? -9.484 25.109 -5.328 1 96.88 204 LEU A C 1
ATOM 1616 O O . LEU A 1 204 ? -8.977 26.188 -5.648 1 96.88 204 LEU A O 1
ATOM 1620 N N . GLN A 1 205 ? -10.445 24.547 -5.988 1 94.75 205 GLN A N 1
ATOM 1621 C CA . GLN A 1 205 ? -10.812 25.094 -7.293 1 94.75 205 GLN A CA 1
ATOM 1622 C C . GLN A 1 205 ? -12.086 25.938 -7.199 1 94.75 205 GLN A C 1
ATOM 1624 O O . GLN A 1 205 ? -12.406 26.688 -8.125 1 94.75 205 GLN A O 1
ATOM 1629 N N . SER A 1 206 ? -12.734 25.844 -6.082 1 93 206 SER A N 1
ATOM 1630 C CA . SER A 1 206 ? -14.039 26.484 -5.941 1 93 206 SER A CA 1
ATOM 1631 C C . SER A 1 206 ? -13.914 28 -6 1 93 206 SER A C 1
ATOM 1633 O O . SER A 1 206 ? -12.977 28.578 -5.438 1 93 206 SER A O 1
ATOM 1635 N N . THR A 1 207 ? -14.828 28.609 -6.68 1 92.69 207 THR A N 1
ATOM 1636 C CA . THR A 1 207 ? -14.914 30.062 -6.707 1 92.69 207 THR A CA 1
ATOM 1637 C C . THR A 1 207 ? -15.836 30.578 -5.605 1 92.69 207 THR A C 1
ATOM 1639 O O . THR A 1 207 ? -15.812 31.766 -5.273 1 92.69 207 THR A O 1
ATOM 1642 N N . SER A 1 208 ? -16.656 29.75 -5.094 1 92.06 208 SER A N 1
ATOM 1643 C CA . SER A 1 208 ? -17.547 30.062 -3.98 1 92.06 208 SER A CA 1
ATOM 1644 C C . SER A 1 208 ? -17.438 29.016 -2.877 1 92.06 208 SER A C 1
ATOM 1646 O O . SER A 1 208 ? -18.172 28.031 -2.883 1 92.06 208 SER A O 1
ATOM 1648 N N . LEU A 1 209 ? -16.734 29.266 -1.875 1 91.12 209 LEU A N 1
ATOM 1649 C CA . LEU A 1 209 ? -16.469 28.281 -0.828 1 91.12 209 LEU A CA 1
ATOM 1650 C C . LEU A 1 209 ? -17.719 28.016 -0.009 1 91.12 209 LEU A C 1
ATOM 1652 O O . LEU A 1 209 ? -17.969 26.859 0.384 1 91.12 209 LEU A O 1
ATOM 1656 N N . GLY A 1 210 ? -18.422 29.062 0.228 1 90.62 210 GLY A N 1
ATOM 1657 C CA . GLY A 1 210 ? -19.656 28.891 0.973 1 90.62 210 GLY A CA 1
ATOM 1658 C C . GLY A 1 210 ? -20.578 27.828 0.368 1 90.62 210 GLY A C 1
ATOM 1659 O O . GLY A 1 210 ? -21.047 26.938 1.07 1 90.62 210 GLY A O 1
ATOM 1660 N N . GLU A 1 211 ? -20.766 27.938 -0.887 1 91.38 211 GLU A N 1
ATOM 1661 C CA . GLU A 1 211 ? -21.625 26.984 -1.591 1 91.38 211 GLU A CA 1
ATOM 1662 C C . GLU A 1 211 ? -21 25.594 -1.61 1 91.38 211 GLU A C 1
ATOM 1664 O O . GLU A 1 211 ? -21.703 24.594 -1.443 1 91.38 211 GLU A O 1
ATOM 1669 N N . THR A 1 212 ? -19.75 25.594 -1.851 1 93.38 212 THR A N 1
ATOM 1670 C CA . THR A 1 212 ? -19.047 24.312 -1.908 1 93.38 212 THR A CA 1
ATOM 1671 C C . THR A 1 212 ? -19.156 23.578 -0.582 1 93.38 212 THR A C 1
ATOM 1673 O O . THR A 1 212 ? -19.422 22.359 -0.561 1 93.38 212 THR A O 1
ATOM 1676 N N . MET A 1 213 ? -19 24.266 0.555 1 92.25 213 MET A N 1
ATOM 1677 C CA . MET A 1 213 ? -19.078 23.641 1.872 1 92.25 213 MET A CA 1
ATOM 1678 C C . MET A 1 213 ? -20.469 23.109 2.146 1 92.25 213 MET A C 1
ATOM 1680 O O . MET A 1 213 ? -20.625 22.031 2.736 1 92.25 213 MET A O 1
ATOM 1684 N N . GLN A 1 214 ? -21.438 23.812 1.652 1 90.19 214 GLN A N 1
ATOM 1685 C CA . GLN A 1 214 ? -22.828 23.375 1.824 1 90.19 214 GLN A CA 1
ATOM 1686 C C . GLN A 1 214 ? -23.078 22.062 1.092 1 90.19 214 GLN A C 1
ATOM 1688 O O . GLN A 1 214 ? -23.75 21.172 1.621 1 90.19 214 GLN A O 1
ATOM 1693 N N . LYS A 1 215 ? -22.531 21.953 -0.019 1 89.5 215 LYS A N 1
ATOM 1694 C CA . LYS A 1 215 ? -22.719 20.75 -0.836 1 89.5 215 LYS A CA 1
ATOM 1695 C C . LYS A 1 215 ? -22 19.547 -0.221 1 89.5 215 LYS A C 1
ATOM 1697 O O . LYS A 1 215 ? -22.438 18.406 -0.377 1 89.5 215 LYS A O 1
ATOM 1702 N N . MET A 1 216 ? -20.922 19.797 0.531 1 90.88 216 MET A N 1
ATOM 1703 C CA . MET A 1 216 ? -20.078 18.719 1.036 1 90.88 216 MET A CA 1
ATOM 1704 C C . MET A 1 216 ? -20.562 18.25 2.4 1 90.88 216 MET A C 1
ATOM 1706 O O . MET A 1 216 ? -20.062 17.25 2.924 1 90.88 216 MET A O 1
ATOM 1710 N N . ARG A 1 217 ? -21.547 18.812 2.93 1 87.31 217 ARG A N 1
ATOM 1711 C CA . ARG A 1 217 ? -22.016 18.5 4.277 1 87.31 217 ARG A CA 1
ATOM 1712 C C . ARG A 1 217 ? -22.547 17.062 4.348 1 87.31 217 ARG A C 1
ATOM 1714 O O . ARG A 1 217 ? -23.344 16.656 3.5 1 87.31 217 ARG A O 1
ATOM 1721 N N . LEU A 1 218 ? -22.016 16.281 5.23 1 74 218 LEU A N 1
ATOM 1722 C CA . LEU A 1 218 ? -22.484 14.914 5.457 1 74 218 LEU A CA 1
ATOM 1723 C C . LEU A 1 218 ? -23.172 14.797 6.812 1 74 218 LEU A C 1
ATOM 1725 O O . LEU A 1 218 ? -23.984 13.891 7.02 1 74 218 LEU A O 1
ATOM 1729 N N . TYR A 1 219 ? -22.812 15.688 7.852 1 66.19 219 TYR A N 1
ATOM 1730 C CA . TYR A 1 219 ? -23.406 15.617 9.18 1 66.19 219 TYR A CA 1
ATOM 1731 C C . TYR A 1 219 ? -23.766 17 9.688 1 66.19 219 TYR A C 1
ATOM 1733 O O . TYR A 1 219 ? -23.156 18 9.297 1 66.19 219 TYR A O 1
ATOM 1741 N N . MET B 1 1 ? 48.438 24.766 71.25 1 24.5 1 MET B N 1
ATOM 1742 C CA . MET B 1 1 ? 47.219 25.047 70.5 1 24.5 1 MET B CA 1
ATOM 1743 C C . MET B 1 1 ? 47.375 24.641 69.062 1 24.5 1 MET B C 1
ATOM 1745 O O . MET B 1 1 ? 47.969 25.375 68.25 1 24.5 1 MET B O 1
ATOM 1749 N N . ARG B 1 2 ? 47.656 23.281 68.812 1 28.97 2 ARG B N 1
ATOM 1750 C CA . ARG B 1 2 ? 47.969 22.531 67.562 1 28.97 2 ARG B CA 1
ATOM 1751 C C . ARG B 1 2 ? 46.812 22.641 66.562 1 28.97 2 ARG B C 1
ATOM 1753 O O . ARG B 1 2 ? 45.688 22.266 66.875 1 28.97 2 ARG B O 1
ATOM 1760 N N . ARG B 1 3 ? 46.875 23.719 65.688 1 29.11 3 ARG B N 1
ATOM 1761 C CA . ARG B 1 3 ? 45.969 24.094 64.625 1 29.11 3 ARG B CA 1
ATOM 1762 C C . ARG B 1 3 ? 45.656 22.906 63.719 1 29.11 3 ARG B C 1
ATOM 1764 O O . ARG B 1 3 ? 46.594 22.344 63.125 1 29.11 3 ARG B O 1
ATOM 1771 N N . LEU B 1 4 ? 44.688 22.078 64.062 1 31.77 4 LEU B N 1
ATOM 1772 C CA . LEU B 1 4 ? 44.156 20.938 63.312 1 31.77 4 LEU B CA 1
ATOM 1773 C C . LEU B 1 4 ? 43.75 21.312 61.906 1 31.77 4 LEU B C 1
ATOM 1775 O O . LEU B 1 4 ? 42.875 22.188 61.719 1 31.77 4 LEU B O 1
ATOM 1779 N N . MET B 1 5 ? 44.688 21.234 60.938 1 32.19 5 MET B N 1
ATOM 1780 C CA . MET B 1 5 ? 44.5 21.484 59.5 1 32.19 5 MET B CA 1
ATOM 1781 C C . MET B 1 5 ? 43.438 20.547 58.906 1 32.19 5 MET B C 1
ATOM 1783 O O . MET B 1 5 ? 43.562 19.328 59.031 1 32.19 5 MET B O 1
ATOM 1787 N N . THR B 1 6 ? 42.156 20.875 59.031 1 27.8 6 THR B N 1
ATOM 1788 C CA . THR B 1 6 ? 41 20.172 58.5 1 27.8 6 THR B CA 1
ATOM 1789 C C . THR B 1 6 ? 41.125 20 56.969 1 27.8 6 THR B C 1
ATOM 1791 O O . THR B 1 6 ? 41.438 20.953 56.281 1 27.8 6 THR B O 1
ATOM 1794 N N . ASN B 1 7 ? 41.469 18.812 56.469 1 28.81 7 ASN B N 1
ATOM 1795 C CA . ASN B 1 7 ? 41.562 18.297 55.125 1 28.81 7 ASN B CA 1
ATOM 1796 C C . ASN B 1 7 ? 40.219 18.391 54.406 1 28.81 7 ASN B C 1
ATOM 1798 O O . ASN B 1 7 ? 39.281 17.641 54.719 1 28.81 7 ASN B O 1
ATOM 1802 N N . LYS B 1 8 ? 39.688 19.531 54.156 1 26.02 8 LYS B N 1
ATOM 1803 C CA . LYS B 1 8 ? 38.5 19.562 53.312 1 26.02 8 LYS B CA 1
ATOM 1804 C C . LYS B 1 8 ? 38.75 18.938 51.969 1 26.02 8 LYS B C 1
ATOM 1806 O O . LYS B 1 8 ? 39.5 19.469 51.156 1 26.02 8 LYS B O 1
ATOM 1811 N N . LYS B 1 9 ? 38.719 17.594 51.875 1 29.98 9 LYS B N 1
ATOM 1812 C CA . LYS B 1 9 ? 38.656 16.953 50.562 1 29.98 9 LYS B CA 1
ATOM 1813 C C . LYS B 1 9 ? 37.5 17.547 49.719 1 29.98 9 LYS B C 1
ATOM 1815 O O . LYS B 1 9 ? 36.344 17.484 50.125 1 29.98 9 LYS B O 1
ATOM 1820 N N . ARG B 1 10 ? 37.844 18.516 48.812 1 26.66 10 ARG B N 1
ATOM 1821 C CA . ARG B 1 10 ? 36.969 19.047 47.781 1 26.66 10 ARG B CA 1
ATOM 1822 C C . ARG B 1 10 ? 36.375 17.922 46.938 1 26.66 10 ARG B C 1
ATOM 1824 O O . ARG B 1 10 ? 37.094 17.109 46.375 1 26.66 10 ARG B O 1
ATOM 1831 N N . SER B 1 11 ? 35.188 17.438 47.312 1 28.52 11 SER B N 1
ATOM 1832 C CA . SER B 1 11 ? 34.344 16.547 46.5 1 28.52 11 SER B CA 1
ATOM 1833 C C . SER B 1 11 ? 34.219 17.062 45.094 1 28.52 11 SER B C 1
ATOM 1835 O O . SER B 1 11 ? 33.781 18.188 44.875 1 28.52 11 SER B O 1
ATOM 1837 N N . GLN B 1 12 ? 35.219 16.781 44.219 1 26.16 12 GLN B N 1
ATOM 1838 C CA . GLN B 1 12 ? 35.094 16.984 42.781 1 26.16 12 GLN B CA 1
ATOM 1839 C C . GLN B 1 12 ? 33.781 16.391 42.25 1 26.16 12 GLN B C 1
ATOM 1841 O O . GLN B 1 12 ? 33.531 15.195 42.406 1 26.16 12 GLN B O 1
ATOM 1846 N N . SER B 1 13 ? 32.719 17.125 42.312 1 25.02 13 SER B N 1
ATOM 1847 C CA . SER B 1 13 ? 31.469 16.781 41.625 1 25.02 13 SER B CA 1
ATOM 1848 C C . SER B 1 13 ? 31.719 16.344 40.188 1 25.02 13 SER B C 1
ATOM 1850 O O . SER B 1 13 ? 32.281 17.109 39.406 1 25.02 13 SER B O 1
ATOM 1852 N N . LYS B 1 14 ? 32.062 15.031 39.938 1 32.28 14 LYS B N 1
ATOM 1853 C CA . LYS B 1 14 ? 31.953 14.438 38.594 1 32.28 14 LYS B CA 1
ATOM 1854 C C . LYS B 1 14 ? 30.656 14.875 37.906 1 32.28 14 LYS B C 1
ATOM 1856 O O . LYS B 1 14 ? 29.562 14.445 38.312 1 32.28 14 LYS B O 1
ATOM 1861 N N . HIS B 1 15 ? 30.578 16.156 37.531 1 24.97 15 HIS B N 1
ATOM 1862 C CA . HIS B 1 15 ? 29.547 16.5 36.562 1 24.97 15 HIS B CA 1
ATOM 1863 C C . HIS B 1 15 ? 29.453 15.453 35.469 1 24.97 15 HIS B C 1
ATOM 1865 O O . HIS B 1 15 ? 30.422 15.195 34.75 1 24.97 15 HIS B O 1
ATOM 1871 N N . ASN B 1 16 ? 28.75 14.367 35.688 1 29.62 16 ASN B N 1
ATOM 1872 C CA . ASN B 1 16 ? 28.281 13.469 34.656 1 29.62 16 ASN B CA 1
ATOM 1873 C C . ASN B 1 16 ? 27.859 14.227 33.406 1 29.62 16 ASN B C 1
ATOM 1875 O O . ASN B 1 16 ? 26.891 14.977 33.406 1 29.62 16 ASN B O 1
ATOM 1879 N N . MET B 1 17 ? 28.75 14.711 32.594 1 28.19 17 MET B N 1
ATOM 1880 C CA . MET B 1 17 ? 28.422 15.117 31.25 1 28.19 17 MET B CA 1
ATOM 1881 C C . MET B 1 17 ? 27.5 14.102 30.578 1 28.19 17 MET B C 1
ATOM 1883 O O . MET B 1 17 ? 27.922 12.992 30.266 1 28.19 17 MET B O 1
ATOM 1887 N N . ALA B 1 18 ? 26.281 14.078 30.922 1 29.56 18 ALA B N 1
ATOM 1888 C CA . ALA B 1 18 ? 25.344 13.359 30.062 1 29.56 18 ALA B CA 1
ATOM 1889 C C . ALA B 1 18 ? 25.703 13.531 28.594 1 29.56 18 ALA B C 1
ATOM 1891 O O . ALA B 1 18 ? 25.781 14.656 28.078 1 29.56 18 ALA B O 1
ATOM 1892 N N . ALA B 1 19 ? 26.5 12.672 28.031 1 32.59 19 ALA B N 1
ATOM 1893 C CA . ALA B 1 19 ? 26.656 12.492 26.578 1 32.59 19 ALA B CA 1
ATOM 1894 C C . ALA B 1 19 ? 25.344 12.734 25.859 1 32.59 19 ALA B C 1
ATOM 1896 O O . ALA B 1 19 ? 24.328 12.086 26.141 1 32.59 19 ALA B O 1
ATOM 1897 N N . ASN B 1 20 ? 24.906 13.898 25.531 1 32.31 20 ASN B N 1
ATOM 1898 C CA . ASN B 1 20 ? 23.891 14.211 24.531 1 32.31 20 ASN B CA 1
ATOM 1899 C C . ASN B 1 20 ? 23.969 13.25 23.344 1 32.31 20 ASN B C 1
ATOM 1901 O O . ASN B 1 20 ? 24.844 13.367 22.5 1 32.31 20 ASN B O 1
ATOM 1905 N N . SER B 1 21 ? 23.797 12.023 23.469 1 34.31 21 SER B N 1
ATOM 1906 C CA . SER B 1 21 ? 23.766 11.078 22.359 1 34.31 21 SER B CA 1
ATOM 1907 C C . SER B 1 21 ? 23.016 11.648 21.156 1 34.31 21 SER B C 1
ATOM 1909 O O . SER B 1 21 ? 21.797 11.859 21.219 1 34.31 21 SER B O 1
ATOM 1911 N N . ALA B 1 22 ? 23.469 12.523 20.391 1 39.28 22 ALA B N 1
ATOM 1912 C CA . ALA B 1 22 ? 22.969 12.984 19.094 1 39.28 22 ALA B CA 1
ATOM 1913 C C . ALA B 1 22 ? 22.25 11.859 18.359 1 39.28 22 ALA B C 1
ATOM 1915 O O . ALA B 1 22 ? 22.891 10.93 17.859 1 39.28 22 ALA B O 1
ATOM 1916 N N . THR B 1 23 ? 21.078 11.508 18.75 1 48.03 23 THR B N 1
ATOM 1917 C CA . THR B 1 23 ? 20.297 10.469 18.078 1 48.03 23 THR B CA 1
ATOM 1918 C C . THR B 1 23 ? 20.375 10.648 16.562 1 48.03 23 THR B C 1
ATOM 1920 O O . THR B 1 23 ? 20.078 11.727 16.047 1 48.03 23 THR B O 1
ATOM 1923 N N . VAL B 1 24 ? 21.312 10.039 16.031 1 52.91 24 VAL B N 1
ATOM 1924 C CA . VAL B 1 24 ? 21.375 9.969 14.57 1 52.91 24 VAL B CA 1
ATOM 1925 C C . VAL B 1 24 ? 19.969 9.828 13.992 1 52.91 24 VAL B C 1
ATOM 1927 O O . VAL B 1 24 ? 19.203 8.953 14.414 1 52.91 24 VAL B O 1
ATOM 1930 N N . PRO B 1 25 ? 19.578 10.984 13.453 1 58.03 25 PRO B N 1
ATOM 1931 C CA . PRO B 1 25 ? 18.25 10.938 12.836 1 58.03 25 PRO B CA 1
ATOM 1932 C C . PRO B 1 25 ? 18.062 9.719 11.938 1 58.03 25 PRO B C 1
ATOM 1934 O O . PRO B 1 25 ? 18.969 9.359 11.18 1 58.03 25 PRO B O 1
ATOM 1937 N N . GLN B 1 26 ? 17.281 8.914 12.398 1 70.12 26 GLN B N 1
ATOM 1938 C CA . GLN B 1 26 ? 16.984 7.703 11.648 1 70.12 26 GLN B CA 1
ATOM 1939 C C . GLN B 1 26 ? 15.617 7.789 10.969 1 70.12 26 GLN B C 1
ATOM 1941 O O . GLN B 1 26 ? 14.789 8.625 11.344 1 70.12 26 GLN B O 1
ATOM 1946 N N . SER B 1 27 ? 15.477 7.055 9.977 1 77.06 27 SER B N 1
ATOM 1947 C CA . SER B 1 27 ? 14.18 6.91 9.32 1 77.06 27 SER B CA 1
ATOM 1948 C C . SER B 1 27 ? 13.086 6.57 10.328 1 77.06 27 SER B C 1
ATOM 1950 O O . SER B 1 27 ? 13.367 6 11.383 1 77.06 27 SER B O 1
ATOM 1952 N N . PRO B 1 28 ? 11.906 7.047 9.969 1 82.19 28 PRO B N 1
ATOM 1953 C CA . PRO B 1 28 ? 10.812 6.75 10.898 1 82.19 28 PRO B CA 1
ATOM 1954 C C . PRO B 1 28 ? 10.68 5.258 11.195 1 82.19 28 PRO B C 1
ATOM 1956 O O . PRO B 1 28 ? 10.961 4.426 10.328 1 82.19 28 PRO B O 1
ATOM 1959 N N . THR B 1 29 ? 10.305 5.016 12.398 1 80.19 29 THR B N 1
ATOM 1960 C CA . THR B 1 29 ? 10.047 3.668 12.898 1 80.19 29 THR B CA 1
ATOM 1961 C C . THR B 1 29 ? 8.602 3.533 13.375 1 80.19 29 THR B C 1
ATOM 1963 O O . THR B 1 29 ? 7.879 4.527 13.461 1 80.19 29 THR B O 1
ATOM 1966 N N . PRO B 1 30 ? 8.172 2.293 13.641 1 78.31 30 PRO B N 1
ATOM 1967 C CA . PRO B 1 30 ? 6.809 2.092 14.125 1 78.31 30 PRO B CA 1
ATOM 1968 C C . PRO B 1 30 ? 6.512 2.889 15.391 1 78.31 30 PRO B C 1
ATOM 1970 O O . PRO B 1 30 ? 5.359 3.26 15.641 1 78.31 30 PRO B O 1
ATOM 1973 N N . GLU B 1 31 ? 7.5 3.152 16.125 1 82.25 31 GLU B N 1
ATOM 1974 C CA . GLU B 1 31 ? 7.301 3.887 17.375 1 82.25 31 GLU B CA 1
ATOM 1975 C C . GLU B 1 31 ? 7.086 5.375 17.109 1 82.25 31 GLU B C 1
ATOM 1977 O O . GLU B 1 31 ? 6.605 6.102 17.984 1 82.25 31 GLU B O 1
ATOM 1982 N N . ASP B 1 32 ? 7.387 5.695 15.898 1 84.38 32 ASP B N 1
ATOM 1983 C CA . ASP B 1 32 ? 7.348 7.117 15.578 1 84.38 32 ASP B CA 1
ATOM 1984 C C . ASP B 1 32 ? 5.938 7.555 15.195 1 84.38 32 ASP B C 1
ATOM 1986 O O . ASP B 1 32 ? 5.672 8.75 15.031 1 84.38 32 ASP B O 1
ATOM 1990 N N . PHE B 1 33 ? 4.988 6.633 15.023 1 83.25 33 PHE B N 1
ATOM 1991 C CA . PHE B 1 33 ? 3.67 7.098 14.609 1 83.25 33 PHE B CA 1
ATOM 1992 C C . PHE B 1 33 ? 2.594 6.086 14.977 1 83.25 33 PHE B C 1
ATOM 1994 O O . PHE B 1 33 ? 2.902 4.941 15.312 1 83.25 33 PHE B O 1
ATOM 2001 N N . ASP B 1 34 ? 1.462 6.594 14.969 1 87.44 34 ASP B N 1
ATOM 2002 C CA . ASP B 1 34 ? 0.293 5.77 15.258 1 87.44 34 ASP B CA 1
ATOM 2003 C C . ASP B 1 34 ? -0.443 5.391 13.969 1 87.44 34 ASP B C 1
ATOM 2005 O O . ASP B 1 34 ? -1.417 6.047 13.594 1 87.44 34 ASP B O 1
ATOM 2009 N N . LEU B 1 35 ? -0.037 4.312 13.391 1 86.81 35 LEU B N 1
ATOM 2010 C CA . LEU B 1 35 ? -0.613 3.883 12.125 1 86.81 35 LEU B CA 1
ATOM 2011 C C . LEU B 1 35 ? -2.098 3.566 12.273 1 86.81 35 LEU B C 1
ATOM 2013 O O . LEU B 1 35 ? -2.895 3.857 11.383 1 86.81 35 LEU B O 1
ATOM 2017 N N . THR B 1 36 ? -2.434 2.928 13.359 1 82.94 36 THR B N 1
ATOM 2018 C CA . THR B 1 36 ? -3.816 2.508 13.562 1 82.94 36 THR B CA 1
ATOM 2019 C C . THR B 1 36 ? -4.754 3.711 13.547 1 82.94 36 THR B C 1
ATOM 2021 O O . THR B 1 36 ? -5.801 3.684 12.898 1 82.94 36 THR B O 1
ATOM 2024 N N . ALA B 1 37 ? -4.352 4.723 14.211 1 86.75 37 ALA B N 1
ATOM 2025 C CA . ALA B 1 37 ? -5.16 5.938 14.234 1 86.75 37 ALA B CA 1
ATOM 2026 C C . ALA B 1 37 ? -5.324 6.523 12.836 1 86.75 37 ALA B C 1
ATOM 2028 O O . ALA B 1 37 ? -6.426 6.922 12.445 1 86.75 37 ALA B O 1
ATOM 2029 N N . VAL B 1 38 ? -4.289 6.535 12.102 1 90.75 38 VAL B N 1
ATOM 2030 C CA . VAL B 1 38 ? -4.332 7.105 10.758 1 90.75 38 VAL B CA 1
ATOM 2031 C C . VAL B 1 38 ? -5.215 6.242 9.859 1 90.75 38 VAL B C 1
ATOM 2033 O O . VAL B 1 38 ? -6.066 6.758 9.133 1 90.75 38 VAL B O 1
ATOM 2036 N N . LEU B 1 39 ? -5.098 5.027 10.008 1 85.81 39 LEU B N 1
ATOM 2037 C CA . LEU B 1 39 ? -5.781 4.07 9.141 1 85.81 39 LEU B CA 1
ATOM 2038 C C . LEU B 1 39 ? -7.285 4.098 9.383 1 85.81 39 LEU B C 1
ATOM 2040 O O . LEU B 1 39 ? -8.07 3.951 8.445 1 85.81 39 LEU B O 1
ATOM 2044 N N . LYS B 1 40 ? -7.664 4.305 10.547 1 82.94 40 LYS B N 1
ATOM 2045 C CA . LYS B 1 40 ? -9.07 4.168 10.914 1 82.94 40 LYS B CA 1
ATOM 2046 C C . LYS B 1 40 ? -9.82 5.488 10.734 1 82.94 40 LYS B C 1
ATOM 2048 O O . LYS B 1 40 ? -11.047 5.508 10.688 1 82.94 40 LYS B O 1
ATOM 2053 N N . SER B 1 41 ? -9.156 6.48 10.578 1 88.38 41 SER B N 1
ATOM 2054 C CA . SER B 1 41 ? -9.789 7.797 10.555 1 88.38 41 SER B CA 1
ATOM 2055 C C . SER B 1 41 ? -10.594 7.992 9.273 1 88.38 41 SER B C 1
ATOM 2057 O O . SER B 1 41 ? -10.086 7.773 8.172 1 88.38 41 SER B O 1
ATOM 2059 N N . GLY B 1 42 ? -11.883 8.406 9.461 1 86.75 42 GLY B N 1
ATOM 2060 C CA . GLY B 1 42 ? -12.75 8.773 8.352 1 86.75 42 GLY B CA 1
ATOM 2061 C C . GLY B 1 42 ? -13.469 7.59 7.73 1 86.75 42 GLY B C 1
ATOM 2062 O O . GLY B 1 42 ? -14.289 7.754 6.828 1 86.75 42 GLY B O 1
ATOM 2063 N N . VAL B 1 43 ? -13.07 6.422 8.172 1 82.69 43 VAL B N 1
ATOM 2064 C CA . VAL B 1 43 ? -13.719 5.246 7.594 1 82.69 43 VAL B CA 1
ATOM 2065 C C . VAL B 1 43 ? -15.07 5.02 8.258 1 82.69 43 VAL B C 1
ATOM 2067 O O . VAL B 1 43 ? -15.164 4.91 9.484 1 82.69 43 VAL B O 1
ATOM 2070 N N . PRO B 1 44 ? -16.078 5.039 7.383 1 76.94 44 PRO B N 1
ATOM 2071 C CA . PRO B 1 44 ? -17.406 4.832 7.965 1 76.94 44 PRO B CA 1
ATOM 2072 C C . PRO B 1 44 ? -17.5 3.547 8.781 1 76.94 44 PRO B C 1
ATOM 2074 O O . PRO B 1 44 ? -16.938 2.52 8.391 1 76.94 44 PRO B O 1
ATOM 2077 N N . GLY B 1 45 ? -18.203 3.609 9.82 1 71.25 45 GLY B N 1
ATOM 2078 C CA . GLY B 1 45 ? -18.422 2.447 10.664 1 71.25 45 GLY B CA 1
ATOM 2079 C C . GLY B 1 45 ? -17.25 2.141 11.57 1 71.25 45 GLY B C 1
ATOM 2080 O O . GLY B 1 45 ? -17.328 1.24 12.414 1 71.25 45 GLY B O 1
ATOM 2081 N N . GLY B 1 46 ? -16.234 2.932 11.344 1 64.19 46 GLY B N 1
ATOM 2082 C CA . GLY B 1 46 ? -15.07 2.695 12.188 1 64.19 46 GLY B CA 1
ATOM 2083 C C . GLY B 1 46 ? -14.992 3.621 13.383 1 64.19 46 GLY B C 1
ATOM 2084 O O . GLY B 1 46 ? -15.805 4.543 13.508 1 64.19 46 GLY B O 1
ATOM 2085 N N . PHE B 1 47 ? -14.266 3.102 14.383 1 67.31 47 PHE B N 1
ATOM 2086 C CA . PHE B 1 47 ? -13.93 3.984 15.492 1 67.31 47 PHE B CA 1
ATOM 2087 C C . PHE B 1 47 ? -12.969 5.082 15.039 1 67.31 47 PHE B C 1
ATOM 2089 O O . PHE B 1 47 ? -11.906 4.793 14.484 1 67.31 47 PHE B O 1
ATOM 2096 N N . TRP B 1 48 ? -13.422 6.234 15.18 1 75.06 48 TRP B N 1
ATOM 2097 C CA . TRP B 1 48 ? -12.57 7.359 14.82 1 75.06 48 TRP B CA 1
ATOM 2098 C C . TRP B 1 48 ? -11.781 7.859 16.016 1 75.06 48 TRP B C 1
ATOM 2100 O O . TRP B 1 48 ? -12.336 8.047 17.109 1 75.06 48 TRP B O 1
ATOM 2110 N N . PRO B 1 49 ? -10.484 7.887 15.727 1 80 49 PRO B N 1
ATOM 2111 C CA . PRO B 1 49 ? -9.734 8.539 16.797 1 80 49 PRO B CA 1
ATOM 2112 C C . PRO B 1 49 ? -10.203 9.969 17.062 1 80 49 PRO B C 1
ATOM 2114 O O . PRO B 1 49 ? -10.602 10.664 16.125 1 80 49 PRO B O 1
ATOM 2117 N N . SER B 1 50 ? -10.156 10.297 18.328 1 79.88 50 SER B N 1
ATOM 2118 C CA . SER B 1 50 ? -10.586 11.641 18.688 1 79.88 50 SER B CA 1
ATOM 2119 C C . SER B 1 50 ? -9.438 12.633 18.578 1 79.88 50 SER B C 1
ATOM 2121 O O . SER B 1 50 ? -9.664 13.844 18.547 1 79.88 50 SER B O 1
ATOM 2123 N N . GLU B 1 51 ? -8.289 12.086 18.484 1 88.44 51 GLU B N 1
ATOM 2124 C CA . GLU B 1 51 ? -7.145 12.992 18.5 1 88.44 51 GLU B CA 1
ATOM 2125 C C . GLU B 1 51 ? -6.375 12.93 17.172 1 88.44 51 GLU B C 1
ATOM 2127 O O . GLU B 1 51 ? -6.312 11.875 16.531 1 88.44 51 GLU B O 1
ATOM 2132 N N . ALA B 1 52 ? -5.887 14.086 16.859 1 94.19 52 ALA B N 1
ATOM 2133 C CA . ALA B 1 52 ? -5.008 14.148 15.695 1 94.19 52 ALA B CA 1
ATOM 2134 C C . ALA B 1 52 ? -3.617 13.617 16.031 1 94.19 52 ALA B C 1
ATOM 2136 O O . ALA B 1 52 ? -3.111 13.836 17.125 1 94.19 52 ALA B O 1
ATOM 2137 N N . VAL B 1 53 ? -3.113 12.906 15.164 1 95.38 53 VAL B N 1
ATOM 2138 C CA . VAL B 1 53 ? -1.733 12.445 15.266 1 95.38 53 VAL B CA 1
ATOM 2139 C C . VAL B 1 53 ? -0.969 12.828 14 1 95.38 53 VAL B C 1
ATOM 2141 O O . VAL B 1 53 ? -1.506 12.742 12.891 1 95.38 53 VAL B O 1
ATOM 2144 N N . VAL B 1 54 ? 0.261 13.305 14.211 1 96.81 54 VAL B N 1
ATOM 2145 C CA . VAL B 1 54 ? 1.1 13.688 13.078 1 96.81 54 VAL B CA 1
ATOM 2146 C C . VAL B 1 54 ? 2.418 12.922 13.133 1 96.81 54 VAL B C 1
ATOM 2148 O O . VAL B 1 54 ? 3.084 12.883 14.164 1 96.81 54 VAL B O 1
ATOM 2151 N N . LEU B 1 55 ? 2.674 12.219 12.086 1 95.19 55 LEU B N 1
ATOM 2152 C CA . LEU B 1 55 ? 4.059 11.828 11.836 1 95.19 55 LEU B CA 1
ATOM 2153 C C . LEU B 1 55 ? 4.824 12.961 11.164 1 95.19 55 LEU B C 1
ATOM 2155 O O . LEU B 1 55 ? 4.594 13.258 9.984 1 95.19 55 LEU B O 1
ATOM 2159 N N . ALA B 1 56 ? 5.703 13.516 11.922 1 95.19 56 ALA B N 1
ATOM 2160 C CA . ALA B 1 56 ? 6.547 14.586 11.391 1 95.19 56 ALA B CA 1
ATOM 2161 C C . ALA B 1 56 ? 7.91 14.055 10.969 1 95.19 56 ALA B C 1
ATOM 2163 O O . ALA B 1 56 ? 8.617 13.438 11.766 1 95.19 56 ALA B O 1
ATOM 2164 N N . VAL B 1 57 ? 8.227 14.32 9.711 1 92.81 57 VAL B N 1
ATOM 2165 C CA . VAL B 1 57 ? 9.516 13.883 9.188 1 92.81 57 VAL B CA 1
ATOM 2166 C C . VAL B 1 57 ? 10.266 15.078 8.602 1 92.81 57 VAL B C 1
ATOM 2168 O O . VAL B 1 57 ? 9.875 15.625 7.57 1 92.81 57 VAL B O 1
ATOM 2171 N N . ALA B 1 58 ? 11.328 15.406 9.258 1 93.94 58 ALA B N 1
ATOM 2172 C CA . ALA B 1 58 ? 12.188 16.5 8.797 1 93.94 58 ALA B CA 1
ATOM 2173 C C . ALA B 1 58 ? 13.508 15.953 8.25 1 93.94 58 ALA B C 1
ATOM 2175 O O . ALA B 1 58 ? 14.148 15.109 8.883 1 93.94 58 ALA B O 1
ATOM 2176 N N . ARG B 1 59 ? 13.828 16.484 7.094 1 92.62 59 ARG B N 1
ATOM 2177 C CA . ARG B 1 59 ? 15.094 16.078 6.488 1 92.62 59 ARG B CA 1
ATOM 2178 C C . ARG B 1 59 ? 16.016 17.266 6.277 1 92.62 59 ARG B C 1
ATOM 2180 O O . ARG B 1 59 ? 15.609 18.266 5.672 1 92.62 59 ARG B O 1
ATOM 2187 N N . GLY B 1 60 ? 17.219 17.109 6.719 1 91.94 60 GLY B N 1
ATOM 2188 C CA . GLY B 1 60 ? 18.219 18.141 6.5 1 91.94 60 GLY B CA 1
ATOM 2189 C C . GLY B 1 60 ? 18.875 18.062 5.133 1 91.94 60 GLY B C 1
ATOM 2190 O O . GLY B 1 60 ? 18.75 17.047 4.441 1 91.94 60 GLY B O 1
ATOM 2191 N N . ARG B 1 61 ? 19.531 19.094 4.793 1 92.12 61 ARG B N 1
ATOM 2192 C CA . ARG B 1 61 ? 20.266 19.141 3.531 1 92.12 61 ARG B CA 1
ATOM 2193 C C . ARG B 1 61 ? 21.406 18.141 3.533 1 92.12 61 ARG B C 1
ATOM 2195 O O . ARG B 1 61 ? 21.859 17.703 2.473 1 92.12 61 ARG B O 1
ATOM 2202 N N . ASP B 1 62 ? 21.812 17.828 4.68 1 86.56 62 ASP B N 1
ATOM 2203 C CA . ASP B 1 62 ? 22.891 16.844 4.812 1 86.56 62 ASP B CA 1
ATOM 2204 C C . ASP B 1 62 ? 22.344 15.422 4.82 1 86.56 62 ASP B C 1
ATOM 2206 O O . ASP B 1 62 ? 23.109 14.461 4.977 1 86.56 62 ASP B O 1
ATOM 2210 N N . GLY B 1 63 ? 21.109 15.297 4.801 1 84 63 GLY B N 1
ATOM 2211 C CA . GLY B 1 63 ? 20.5 13.977 4.707 1 84 63 GLY B CA 1
ATOM 2212 C C . GLY B 1 63 ? 20.016 13.453 6.043 1 84 63 GLY B C 1
ATOM 2213 O O . GLY B 1 63 ? 19.344 12.422 6.102 1 84 63 GLY B O 1
ATOM 2214 N N . LYS B 1 64 ? 20.328 14.117 7.078 1 84.75 64 LYS B N 1
ATOM 2215 C CA . LYS B 1 64 ? 19.844 13.695 8.391 1 84.75 64 LYS B CA 1
ATOM 2216 C C . LYS B 1 64 ? 18.328 13.773 8.461 1 84.75 64 LYS B C 1
ATOM 2218 O O . LYS B 1 64 ? 17.719 14.703 7.922 1 84.75 64 LYS B O 1
ATOM 2223 N N . ILE B 1 65 ? 17.766 12.742 9.164 1 88.75 65 ILE B N 1
ATOM 2224 C CA . ILE B 1 65 ? 16.312 12.664 9.242 1 88.75 65 ILE B CA 1
ATOM 2225 C C . ILE B 1 65 ? 15.867 12.711 10.703 1 88.75 65 ILE B C 1
ATOM 2227 O O . ILE B 1 65 ? 16.453 12.047 11.555 1 88.75 65 ILE B O 1
ATOM 2231 N N . LEU B 1 66 ? 14.93 13.547 10.977 1 89.19 66 LEU B N 1
ATOM 2232 C CA . LEU B 1 66 ? 14.219 13.594 12.25 1 89.19 66 LEU B CA 1
ATOM 2233 C C . LEU B 1 66 ? 12.758 13.188 12.07 1 89.19 66 LEU B C 1
ATOM 2235 O O . LEU B 1 66 ? 12.062 13.727 11.203 1 89.19 66 LEU B O 1
ATOM 2239 N N . SER B 1 67 ? 12.352 12.156 12.797 1 90.5 67 SER B N 1
ATOM 2240 C CA . SER B 1 67 ? 10.953 11.742 12.742 1 90.5 67 SER B CA 1
ATOM 2241 C C . SER B 1 67 ? 10.344 11.664 14.141 1 90.5 67 SER B C 1
ATOM 2243 O O . SER B 1 67 ? 11.023 11.273 15.094 1 90.5 67 SER B O 1
ATOM 2245 N N . ARG B 1 68 ? 9.062 12.141 14.227 1 90 68 ARG B N 1
ATOM 2246 C CA . ARG B 1 68 ? 8.398 12.141 15.523 1 90 68 ARG B CA 1
ATOM 2247 C C . ARG B 1 68 ? 6.891 11.961 15.359 1 90 68 ARG B C 1
ATOM 2249 O O . ARG B 1 68 ? 6.293 12.5 14.422 1 90 68 ARG B O 1
ATOM 2256 N N . LYS B 1 69 ? 6.477 11.117 16.328 1 93.56 69 LYS B N 1
ATOM 2257 C CA . LYS B 1 69 ? 5.035 11.109 16.531 1 93.56 69 LYS B CA 1
ATOM 2258 C C . LYS B 1 69 ? 4.594 12.305 17.375 1 93.56 69 LYS B C 1
ATOM 2260 O O . LYS B 1 69 ? 5.098 12.508 18.484 1 93.56 69 LYS B O 1
ATOM 2265 N N . VAL B 1 70 ? 3.686 13.07 16.844 1 96 70 VAL B N 1
ATOM 2266 C CA . VAL B 1 70 ? 3.285 14.289 17.531 1 96 70 VAL B CA 1
ATOM 2267 C C . VAL B 1 70 ? 1.779 14.266 17.797 1 96 70 VAL B C 1
ATOM 2269 O O . VAL B 1 70 ? 0.992 14 16.875 1 96 70 VAL B O 1
ATOM 2272 N N . TYR B 1 71 ? 1.446 14.492 19.031 1 94.69 71 TYR B N 1
ATOM 2273 C CA . TYR B 1 71 ? 0.056 14.633 19.453 1 94.69 71 TYR B CA 1
ATOM 2274 C C . TYR B 1 71 ? -0.222 16.047 19.969 1 94.69 71 TYR B C 1
ATOM 2276 O O . TYR B 1 71 ? 0.693 16.859 20.062 1 94.69 71 TYR B O 1
ATOM 2284 N N . ARG B 1 72 ? -1.506 16.203 20.172 1 93.81 72 ARG B N 1
ATOM 2285 C CA . ARG B 1 72 ? -1.885 17.438 20.859 1 93.81 72 ARG B CA 1
ATOM 2286 C C . ARG B 1 72 ? -1.29 17.5 22.266 1 93.81 72 ARG B C 1
ATOM 2288 O O . ARG B 1 72 ? -1.24 16.484 22.953 1 93.81 72 ARG B O 1
ATOM 2295 N N . SER B 1 73 ? -0.737 18.609 22.609 1 92.12 73 SER B N 1
ATOM 2296 C CA . SER B 1 73 ? -0.279 18.891 23.969 1 92.12 73 SER B CA 1
ATOM 2297 C C . SER B 1 73 ? -1.058 20.031 24.594 1 92.12 73 SER B C 1
ATOM 2299 O O . SER B 1 73 ? -0.833 21.203 24.266 1 92.12 73 SER B O 1
ATOM 2301 N N . GLY B 1 74 ? -1.904 19.672 25.578 1 92.69 74 GLY B N 1
ATOM 2302 C CA . GLY B 1 74 ? -2.789 20.703 26.094 1 92.69 74 GLY B CA 1
ATOM 2303 C C . GLY B 1 74 ? -3.697 21.297 25.031 1 92.69 74 GLY B C 1
ATOM 2304 O O . GLY B 1 74 ? -4.422 20.578 24.344 1 92.69 74 GLY B O 1
ATOM 2305 N N . SER B 1 75 ? -3.498 22.641 24.859 1 92.88 75 SER B N 1
ATOM 2306 C CA . SER B 1 75 ? -4.352 23.328 23.906 1 92.88 75 SER B CA 1
ATOM 2307 C C . SER B 1 75 ? -3.676 23.438 22.531 1 92.88 75 SER B C 1
ATOM 2309 O O . SER B 1 75 ? -4.277 23.922 21.578 1 92.88 75 SER B O 1
ATOM 2311 N N . ILE B 1 76 ? -2.508 22.969 22.438 1 95.69 76 ILE B N 1
ATOM 2312 C CA . ILE B 1 76 ? -1.762 23.109 21.188 1 95.69 76 ILE B CA 1
ATOM 2313 C C . ILE B 1 76 ? -2.002 21.891 20.312 1 95.69 76 ILE B C 1
ATOM 2315 O O . ILE B 1 76 ? -1.719 20.766 20.703 1 95.69 76 ILE B O 1
ATOM 2319 N N . HIS B 1 77 ? -2.523 22.094 19.125 1 97.38 77 HIS B N 1
ATOM 2320 C CA . HIS B 1 77 ? -2.836 21.031 18.188 1 97.38 77 HIS B CA 1
ATOM 2321 C C . HIS B 1 77 ? -1.564 20.375 17.656 1 97.38 77 HIS B C 1
ATOM 2323 O O . HIS B 1 77 ? -0.488 20.969 17.703 1 97.38 77 HIS B O 1
ATOM 2329 N N . ALA B 1 78 ? -1.705 19.188 17.188 1 97.44 78 ALA B N 1
ATOM 2330 C CA . ALA B 1 78 ? -0.569 18.359 16.781 1 97.44 78 ALA B CA 1
ATOM 2331 C C . ALA B 1 78 ? 0.247 19.047 15.695 1 97.44 78 ALA B C 1
ATOM 2333 O O . ALA B 1 78 ? 1.48 19.016 15.719 1 97.44 78 ALA B O 1
ATOM 2334 N N . PHE B 1 79 ? -0.456 19.672 14.711 1 98.31 79 PHE B N 1
ATOM 2335 C CA . PHE B 1 79 ? 0.266 20.328 13.633 1 98.31 79 PHE B CA 1
ATOM 2336 C C . PHE B 1 79 ? 1.108 21.484 14.18 1 98.31 79 PHE B C 1
ATOM 2338 O O . PHE B 1 79 ? 2.279 21.625 13.82 1 98.31 79 PHE B O 1
ATOM 2345 N N . LYS B 1 80 ? 0.546 22.266 15.062 1 97.5 80 LYS B N 1
ATOM 2346 C CA . LYS B 1 80 ? 1.289 23.359 15.688 1 97.5 80 LYS B CA 1
ATOM 2347 C C . LYS B 1 80 ? 2.441 22.828 16.531 1 97.5 80 LYS B C 1
ATOM 2349 O O . LYS B 1 80 ? 3.545 23.375 16.5 1 97.5 80 LYS B O 1
ATOM 2354 N N . GLN B 1 81 ? 2.145 21.797 17.234 1 96.88 81 GLN B N 1
ATOM 2355 C CA . GLN B 1 81 ? 3.18 21.172 18.062 1 96.88 81 GLN B CA 1
ATOM 2356 C C . GLN B 1 81 ? 4.348 20.703 17.203 1 96.88 81 GLN B C 1
ATOM 2358 O O . GLN B 1 81 ? 5.504 20.781 17.625 1 96.88 81 GLN B O 1
ATOM 2363 N N . SER B 1 82 ? 4.094 20.172 15.984 1 96.94 82 SER B N 1
ATOM 2364 C CA . SER B 1 82 ? 5.141 19.703 15.086 1 96.94 82 SER B CA 1
ATOM 2365 C C . SER B 1 82 ? 6.086 20.828 14.695 1 96.94 82 SER B C 1
ATOM 2367 O O . SER B 1 82 ? 7.301 20.641 14.617 1 96.94 82 SER B O 1
ATOM 2369 N N . ILE B 1 83 ? 5.488 22 14.547 1 96.19 83 ILE B N 1
ATOM 2370 C CA . ILE B 1 83 ? 6.277 23.172 14.172 1 96.19 83 ILE B CA 1
ATOM 2371 C C . ILE B 1 83 ? 7.113 23.625 15.359 1 96.19 83 ILE B C 1
ATOM 2373 O O . ILE B 1 83 ? 8.32 23.859 15.227 1 96.19 83 ILE B O 1
ATOM 2377 N N . VAL B 1 84 ? 6.488 23.672 16.516 1 93.94 84 VAL B N 1
ATOM 2378 C CA . VAL B 1 84 ? 7.16 24.125 17.719 1 93.94 84 VAL B CA 1
ATOM 2379 C C . VAL B 1 84 ? 8.352 23.219 18.031 1 93.94 84 VAL B C 1
ATOM 2381 O O . VAL B 1 84 ? 9.453 23.703 18.297 1 93.94 84 VAL B O 1
ATOM 2384 N N . GLN B 1 85 ? 8.133 21.969 17.922 1 93.06 85 GLN B N 1
ATOM 2385 C CA . GLN B 1 85 ? 9.18 21 18.219 1 93.06 85 GLN B CA 1
ATOM 2386 C C . GLN B 1 85 ? 10.305 21.078 17.188 1 93.06 85 GLN B C 1
ATOM 2388 O O . GLN B 1 85 ? 11.477 20.891 17.531 1 93.06 85 GLN B O 1
ATOM 2393 N N . LEU B 1 86 ? 9.938 21.328 15.984 1 93.69 86 LEU B N 1
ATOM 2394 C CA . LEU B 1 86 ? 10.953 21.438 14.945 1 93.69 86 LEU B CA 1
ATOM 2395 C C . LEU B 1 86 ? 11.805 22.688 15.148 1 93.69 86 LEU B C 1
ATOM 2397 O O . LEU B 1 86 ? 13.023 22.641 14.992 1 93.69 86 LEU B O 1
ATOM 2401 N N . GLU B 1 87 ? 11.156 23.781 15.508 1 92.44 87 GLU B N 1
ATOM 2402 C CA . GLU B 1 87 ? 11.844 25.047 15.695 1 92.44 87 GLU B CA 1
ATOM 2403 C C . GLU B 1 87 ? 12.875 24.953 16.812 1 92.44 87 GLU B C 1
ATOM 2405 O O . GLU B 1 87 ? 13.898 25.641 16.781 1 92.44 87 GLU B O 1
ATOM 2410 N N . GLU B 1 88 ? 12.633 24.078 17.703 1 89.38 88 GLU B N 1
ATOM 2411 C CA . GLU B 1 88 ? 13.531 23.906 18.828 1 89.38 88 GLU B CA 1
ATOM 2412 C C . GLU B 1 88 ? 14.703 23 18.469 1 89.38 88 GLU B C 1
ATOM 2414 O O . GLU B 1 88 ? 15.68 22.906 19.219 1 89.38 88 GLU B O 1
ATOM 2419 N N . HIS B 1 89 ? 14.633 22.406 17.375 1 89.38 89 HIS B N 1
ATOM 2420 C CA . HIS B 1 89 ? 15.641 21.438 17 1 89.38 89 HIS B CA 1
ATOM 2421 C C . HIS B 1 89 ? 16.734 22.078 16.156 1 89.38 89 HIS B C 1
ATOM 2423 O O . HIS B 1 89 ? 16.453 22.906 15.2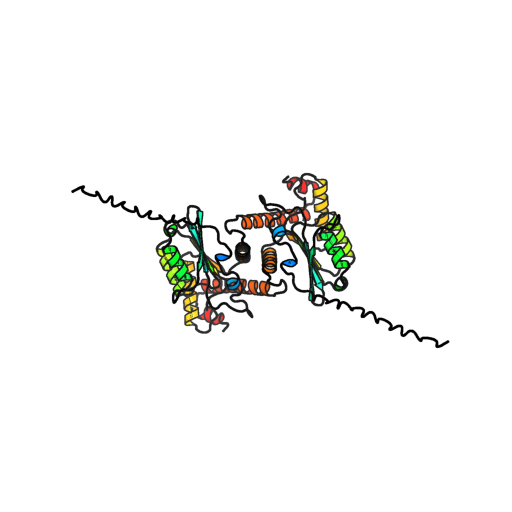89 1 89.38 89 HIS B O 1
ATOM 2429 N N . PRO B 1 90 ? 17.969 21.656 16.281 1 85.38 90 PRO B N 1
ATOM 2430 C CA . PRO B 1 90 ? 19.094 22.234 15.539 1 85.38 90 PRO B CA 1
ATOM 2431 C C . PRO B 1 90 ? 18.984 22.016 14.031 1 85.38 90 PRO B C 1
ATOM 2433 O O . PRO B 1 90 ? 19.562 22.781 13.25 1 85.38 90 PRO B O 1
ATOM 2436 N N . LEU B 1 91 ? 18.203 21.141 13.656 1 87.38 91 LEU B N 1
ATOM 2437 C CA . LEU B 1 91 ? 18.031 20.797 12.242 1 87.38 91 LEU B CA 1
ATOM 2438 C C . LEU B 1 91 ? 17.297 21.906 11.508 1 87.38 91 LEU B C 1
ATOM 2440 O O . LEU B 1 91 ? 17.344 22 10.281 1 87.38 91 LEU B O 1
ATOM 2444 N N . THR B 1 92 ? 16.594 22.719 12.164 1 85.5 92 THR B N 1
ATOM 2445 C CA . THR B 1 92 ? 15.688 23.688 11.555 1 85.5 92 THR B CA 1
ATOM 2446 C C . THR B 1 92 ? 16.438 24.625 10.609 1 85.5 92 THR B C 1
ATOM 2448 O O . THR B 1 92 ? 15.945 24.953 9.531 1 85.5 92 THR B O 1
ATOM 2451 N N . GLY B 1 93 ? 17.625 24.969 10.883 1 86.5 93 GLY B N 1
ATOM 2452 C CA . GLY B 1 93 ? 18.406 25.875 10.039 1 86.5 93 GLY B CA 1
ATOM 2453 C C . GLY B 1 93 ? 18.969 25.203 8.805 1 86.5 93 GLY B C 1
ATOM 2454 O O . GLY B 1 93 ? 19.469 25.875 7.898 1 86.5 93 GLY B O 1
ATOM 2455 N N . PHE B 1 94 ? 18.734 23.906 8.742 1 90.88 94 PHE B N 1
ATOM 2456 C CA . PHE B 1 94 ? 19.344 23.141 7.652 1 90.88 94 PHE B CA 1
ATOM 2457 C C . PHE B 1 94 ? 18.328 22.219 7 1 90.88 94 PHE B C 1
ATOM 2459 O O . PHE B 1 94 ? 18.688 21.188 6.441 1 90.88 94 PHE B O 1
ATOM 2466 N N . LEU B 1 95 ? 17.125 22.641 6.992 1 94.56 95 LEU B N 1
ATOM 2467 C CA . LEU B 1 95 ? 16.062 21.75 6.523 1 94.56 95 LEU B CA 1
ATOM 2468 C C . LEU B 1 95 ? 15.953 21.797 5.004 1 94.56 95 LEU B C 1
ATOM 2470 O O . LEU B 1 95 ? 16.031 22.875 4.406 1 94.56 95 LEU B O 1
ATOM 2474 N N . HIS B 1 96 ? 15.867 20.672 4.457 1 95.75 96 HIS B N 1
ATOM 2475 C CA . HIS B 1 96 ? 15.539 20.531 3.043 1 95.75 96 HIS B CA 1
ATOM 2476 C C . HIS B 1 96 ? 14.031 20.375 2.84 1 95.75 96 HIS B C 1
ATOM 2478 O O . HIS B 1 96 ? 13.422 21.109 2.072 1 95.75 96 HIS B O 1
ATOM 2484 N N . ASP B 1 97 ? 13.461 19.453 3.553 1 95.88 97 ASP B N 1
ATOM 2485 C CA . ASP B 1 97 ? 12.016 19.266 3.445 1 95.88 97 ASP B CA 1
ATOM 2486 C C . ASP B 1 97 ? 11.414 18.859 4.789 1 95.88 97 ASP B C 1
ATOM 2488 O O . ASP B 1 97 ? 12.141 18.469 5.703 1 95.88 97 ASP B O 1
ATOM 2492 N N . PHE B 1 98 ? 10.188 19.062 4.93 1 96.25 98 PHE B N 1
ATOM 2493 C CA . PHE B 1 98 ? 9.383 18.75 6.105 1 96.25 98 PHE B CA 1
ATOM 2494 C C . PHE B 1 98 ? 8.062 18.109 5.707 1 96.25 98 PHE B C 1
ATOM 2496 O O . PHE B 1 98 ? 7.211 18.734 5.078 1 96.25 98 PHE B O 1
ATOM 2503 N N . GLN B 1 99 ? 7.914 16.766 6.02 1 96.19 99 GLN B N 1
ATOM 2504 C CA . GLN B 1 99 ? 6.73 16 5.652 1 96.19 99 GLN B CA 1
ATOM 2505 C C . GLN B 1 99 ? 5.859 15.711 6.871 1 96.19 99 GLN B C 1
ATOM 2507 O O . GLN B 1 99 ? 6.355 15.266 7.906 1 96.19 99 GLN B O 1
ATOM 2512 N N . LEU B 1 100 ? 4.633 16.047 6.703 1 97.12 100 LEU B N 1
ATOM 2513 C CA . LEU B 1 100 ? 3.656 15.789 7.754 1 97.12 100 LEU B CA 1
ATOM 2514 C C . LEU B 1 100 ? 2.578 14.828 7.273 1 97.12 100 LEU B C 1
ATOM 2516 O O . LEU B 1 100 ? 1.837 15.133 6.336 1 97.12 100 LEU B O 1
ATOM 2520 N N . LEU B 1 101 ? 2.539 13.68 7.871 1 96.56 101 LEU B N 1
ATOM 2521 C CA . LEU B 1 101 ? 1.479 12.711 7.621 1 96.56 101 LEU B CA 1
ATOM 2522 C C . LEU B 1 101 ? 0.543 12.609 8.82 1 96.56 101 LEU B C 1
ATOM 2524 O O . LEU B 1 101 ? 0.997 12.453 9.961 1 96.56 101 LEU B O 1
ATOM 2528 N N . SER B 1 102 ? -0.723 12.703 8.547 1 97 102 SER B N 1
ATOM 2529 C CA . SER B 1 102 ? -1.645 12.812 9.672 1 97 102 SER B CA 1
ATOM 2530 C C . SER B 1 102 ? -2.977 12.141 9.367 1 97 102 SER B C 1
ATOM 2532 O O . SER B 1 102 ? -3.301 11.891 8.211 1 97 102 SER B O 1
ATOM 2534 N N . ASN B 1 103 ? -3.713 11.812 10.484 1 95.75 103 ASN B N 1
ATOM 2535 C CA . ASN B 1 103 ? -5.047 11.258 10.297 1 95.75 103 ASN B CA 1
ATOM 2536 C C . ASN B 1 103 ? -6.047 12.328 9.875 1 95.75 103 ASN B C 1
ATOM 2538 O O . ASN B 1 103 ? -7.105 12.008 9.328 1 95.75 103 ASN B O 1
ATOM 2542 N N . PHE B 1 104 ? -5.637 13.633 10.109 1 96.88 104 PHE B N 1
ATOM 2543 C CA . PHE B 1 104 ? -6.508 14.734 9.711 1 96.88 104 PHE B CA 1
ATOM 2544 C C . PHE B 1 104 ? -5.715 15.805 8.961 1 96.88 104 PHE B C 1
ATOM 2546 O O . PHE B 1 104 ? -4.52 15.984 9.203 1 96.88 104 PHE B O 1
ATOM 2553 N N . SER B 1 105 ? -6.453 16.453 8.016 1 98.19 105 SER B N 1
ATOM 2554 C CA . SER B 1 105 ? -5.855 17.672 7.477 1 98.19 105 SER B CA 1
ATOM 2555 C C . SER B 1 105 ? -5.781 18.766 8.539 1 98.19 105 SER B C 1
ATOM 2557 O O . SER B 1 105 ? -6.488 18.703 9.547 1 98.19 105 SER B O 1
ATOM 2559 N N . PRO B 1 106 ? -4.887 19.703 8.375 1 98.5 106 PRO B N 1
ATOM 2560 C CA . PRO B 1 106 ? -4.816 20.781 9.367 1 98.5 106 PRO B CA 1
ATOM 2561 C C . PRO B 1 106 ? -6.086 21.641 9.398 1 98.5 106 PRO B C 1
ATOM 2563 O O . PRO B 1 106 ? -6.719 21.844 8.359 1 98.5 106 PRO B O 1
ATOM 2566 N N . CYS B 1 107 ? -6.367 22.094 10.617 1 98 107 CYS B N 1
ATOM 2567 C CA . CYS B 1 107 ? -7.453 23.062 10.75 1 98 107 CYS B CA 1
ATOM 2568 C C . CYS B 1 107 ? -7.008 24.453 10.289 1 98 107 CYS B C 1
ATOM 2570 O O . CYS B 1 107 ? -5.852 24.641 9.906 1 98 107 CYS B O 1
ATOM 2572 N N . GLY B 1 108 ? -7.938 25.359 10.336 1 98.12 108 GLY B N 1
ATOM 2573 C CA . GLY B 1 108 ? -7.617 26.719 9.906 1 98.12 108 GLY B CA 1
ATOM 2574 C C . GLY B 1 108 ? -6.477 27.344 10.688 1 98.12 108 GLY B C 1
ATOM 2575 O O . GLY B 1 108 ? -5.559 27.922 10.102 1 98.12 108 GLY B O 1
ATOM 2576 N N . GLU B 1 109 ? -6.582 27.188 11.953 1 97.69 109 GLU B N 1
ATOM 2577 C CA . GLU B 1 109 ? -5.566 27.766 12.828 1 97.69 109 GLU B CA 1
ATOM 2578 C C . GLU B 1 109 ? -4.199 27.141 12.586 1 97.69 109 GLU B C 1
ATOM 2580 O O . GLU B 1 109 ? -3.188 27.828 12.531 1 97.69 109 GLU B O 1
ATOM 2585 N N . CYS B 1 110 ? -4.148 25.859 12.438 1 98.5 110 CYS B N 1
ATOM 2586 C CA . CYS B 1 110 ? -2.9 25.156 12.18 1 98.5 110 CYS B CA 1
ATOM 2587 C C . CYS B 1 110 ? -2.334 25.516 10.812 1 98.5 110 CYS B C 1
ATOM 2589 O O . CYS B 1 110 ? -1.121 25.688 10.664 1 98.5 110 CYS B O 1
ATOM 2591 N N . SER B 1 111 ? -3.195 25.656 9.852 1 98.69 111 SER B N 1
ATOM 2592 C CA . SER B 1 111 ? -2.76 26.078 8.523 1 98.69 111 SER B CA 1
ATOM 2593 C C . SER B 1 111 ? -2.086 27.453 8.57 1 98.69 111 SER B C 1
ATOM 2595 O O . SER B 1 111 ? -1.028 27.641 7.973 1 98.69 111 SER B O 1
ATOM 2597 N N . GLU B 1 112 ? -2.713 28.297 9.328 1 98.12 112 GLU B N 1
ATOM 2598 C CA . GLU B 1 112 ? -2.137 29.641 9.469 1 98.12 112 GLU B CA 1
ATOM 2599 C C . GLU B 1 112 ? -0.75 29.578 10.102 1 98.12 112 GLU B C 1
ATOM 2601 O O . GLU B 1 112 ? 0.18 30.234 9.641 1 98.12 112 GLU B O 1
ATOM 2606 N N . LYS B 1 113 ? -0.621 28.797 11.109 1 97.81 113 LYS B N 1
ATOM 2607 C CA . LYS B 1 113 ? 0.664 28.656 11.789 1 97.81 113 LYS B CA 1
ATOM 2608 C C . LYS B 1 113 ? 1.726 28.094 10.852 1 97.81 113 LYS B C 1
ATOM 2610 O O . LYS B 1 113 ? 2.873 28.547 10.867 1 97.81 113 LYS B O 1
ATOM 2615 N N . ILE B 1 114 ? 1.38 27.109 10.078 1 98.25 114 ILE B N 1
ATOM 2616 C CA . ILE B 1 114 ? 2.314 26.531 9.125 1 98.25 114 ILE B CA 1
ATOM 2617 C C . ILE B 1 114 ? 2.725 27.562 8.086 1 98.25 114 ILE B C 1
ATOM 2619 O O . ILE B 1 114 ? 3.904 27.688 7.746 1 98.25 114 ILE B O 1
ATOM 2623 N N . CYS B 1 115 ? 1.764 28.406 7.672 1 98.12 115 CYS B N 1
ATOM 2624 C CA . CYS B 1 115 ? 2.061 29.438 6.695 1 98.12 115 CYS B CA 1
ATOM 2625 C C . CYS B 1 115 ? 3.027 30.469 7.273 1 98.12 115 CYS B C 1
ATOM 2627 O O . CYS B 1 115 ? 3.955 30.906 6.594 1 98.12 115 CYS B O 1
ATOM 2629 N N . GLU B 1 116 ? 2.791 30.828 8.477 1 97.56 116 GLU B N 1
ATOM 2630 C CA . GLU B 1 116 ? 3.686 31.766 9.156 1 97.56 116 GLU B CA 1
ATOM 2631 C C . GLU B 1 116 ? 5.102 31.203 9.242 1 97.56 116 GLU B C 1
ATOM 2633 O O . GLU B 1 116 ? 6.074 31.906 8.969 1 97.56 116 GLU B O 1
ATOM 2638 N N . TRP B 1 117 ? 5.211 30 9.633 1 97.25 117 TRP B N 1
ATOM 2639 C CA . TRP B 1 117 ? 6.516 29.344 9.734 1 97.25 117 TRP B CA 1
ATOM 2640 C C . TRP B 1 117 ? 7.199 29.297 8.375 1 97.25 117 TRP B C 1
ATOM 2642 O O . TRP B 1 117 ? 8.406 29.547 8.266 1 97.25 117 TRP B O 1
ATOM 2652 N N . LEU B 1 118 ? 6.441 29.016 7.348 1 96.88 118 LEU B N 1
ATOM 2653 C CA . LEU B 1 118 ? 6.977 28.906 5.996 1 96.88 118 LEU B CA 1
ATOM 2654 C C . LEU B 1 118 ? 7.504 30.266 5.516 1 96.88 118 LEU B C 1
ATOM 2656 O O . LEU B 1 118 ? 8.484 30.312 4.762 1 96.88 118 LEU B O 1
ATOM 2660 N N . ALA B 1 119 ? 6.867 31.297 5.93 1 96 119 ALA B N 1
ATOM 2661 C CA . ALA B 1 119 ? 7.305 32.625 5.547 1 96 119 ALA B CA 1
ATOM 2662 C C . ALA B 1 119 ? 8.719 32.906 6.047 1 96 119 ALA B C 1
ATOM 2664 O O . ALA B 1 119 ? 9.469 33.656 5.426 1 96 119 ALA B O 1
ATOM 2665 N N . GLN B 1 120 ? 9.094 32.25 7.109 1 94.44 120 GLN B N 1
ATOM 2666 C CA . GLN B 1 120 ? 10.422 32.406 7.695 1 94.44 120 GLN B CA 1
ATOM 2667 C C . GLN B 1 120 ? 11.375 31.328 7.207 1 94.44 120 GLN B C 1
ATOM 2669 O O . GLN B 1 120 ? 12.578 31.375 7.473 1 94.44 120 GLN B O 1
ATOM 2674 N N . ASN B 1 121 ? 10.875 30.328 6.496 1 95.19 121 ASN B N 1
ATOM 2675 C CA . ASN B 1 121 ? 11.641 29.188 5.996 1 95.19 121 ASN B CA 1
ATOM 2676 C C . ASN B 1 121 ? 11.281 28.859 4.547 1 95.19 121 ASN B C 1
ATOM 2678 O O . ASN B 1 121 ? 10.922 27.734 4.227 1 95.19 121 ASN B O 1
ATOM 2682 N N . GLU B 1 122 ? 11.539 29.781 3.676 1 92.38 122 GLU B N 1
ATOM 2683 C CA . GLU B 1 122 ? 11.016 29.734 2.312 1 92.38 122 GLU B CA 1
ATOM 2684 C C . GLU B 1 122 ? 11.719 28.656 1.489 1 92.38 122 GLU B C 1
ATOM 2686 O O . GLU B 1 122 ? 11.18 28.203 0.482 1 92.38 122 GLU B O 1
ATOM 2691 N N . SER B 1 123 ? 12.82 28.25 1.949 1 93.81 123 SER B N 1
ATOM 2692 C CA . SER B 1 123 ? 13.586 27.281 1.17 1 93.81 123 SER B CA 1
ATOM 2693 C C . SER B 1 123 ? 13.141 25.859 1.466 1 93.81 123 SER B C 1
ATOM 2695 O O . SER B 1 123 ? 13.539 24.922 0.772 1 93.81 123 SER B O 1
ATOM 2697 N N . VAL B 1 124 ? 12.352 25.672 2.469 1 96.75 124 VAL B N 1
ATOM 2698 C CA . VAL B 1 124 ? 11.953 24.344 2.898 1 96.75 124 VAL B CA 1
ATOM 2699 C C . VAL B 1 124 ? 10.719 23.891 2.119 1 96.75 124 VAL B C 1
ATOM 2701 O O . VAL B 1 124 ? 9.734 24.625 2.021 1 96.75 124 VAL B O 1
ATOM 2704 N N . SER B 1 125 ? 10.789 22.688 1.519 1 97.44 125 SER B N 1
ATOM 2705 C CA . SER B 1 125 ? 9.617 22.094 0.889 1 97.44 125 SER B CA 1
ATOM 2706 C C . SER B 1 125 ? 8.734 21.391 1.916 1 97.44 125 SER B C 1
ATOM 2708 O O . SER B 1 125 ? 9.188 20.5 2.627 1 97.44 125 SER B O 1
ATOM 2710 N N . VAL B 1 126 ? 7.496 21.781 1.972 1 97.62 126 VAL B N 1
ATOM 2711 C CA . VAL B 1 126 ? 6.59 21.188 2.951 1 97.62 126 VAL B CA 1
ATOM 2712 C C . VAL B 1 126 ? 5.512 20.375 2.234 1 97.62 126 VAL B C 1
ATOM 2714 O O . VAL B 1 126 ? 4.941 20.828 1.239 1 97.62 126 VAL B O 1
ATOM 2717 N N . SER B 1 127 ? 5.328 19.172 2.699 1 98.06 127 SER B N 1
ATOM 2718 C CA . SER B 1 127 ? 4.234 18.344 2.201 1 98.06 127 SER B CA 1
ATOM 2719 C C . SER B 1 127 ? 3.367 17.828 3.344 1 98.06 127 SER B C 1
ATOM 2721 O O . SER B 1 127 ? 3.883 17.469 4.406 1 98.06 127 SER B O 1
ATOM 2723 N N . ILE B 1 128 ? 2.094 17.859 3.111 1 98.44 128 ILE B N 1
ATOM 2724 C CA . ILE B 1 128 ? 1.124 17.344 4.07 1 98.44 128 ILE B CA 1
ATOM 2725 C C . ILE B 1 128 ? 0.255 16.281 3.404 1 98.44 128 ILE B C 1
ATOM 2727 O O . ILE B 1 128 ? -0.324 16.516 2.342 1 98.44 128 ILE B O 1
ATOM 2731 N N . ARG B 1 129 ? 0.245 15.188 4.012 1 97.75 129 ARG B N 1
ATOM 2732 C CA . ARG B 1 129 ? -0.649 14.102 3.615 1 97.75 129 ARG B CA 1
ATOM 2733 C C . ARG B 1 129 ? -1.601 13.734 4.75 1 97.75 129 ARG B C 1
ATOM 2735 O O . ARG B 1 129 ? -1.194 13.68 5.914 1 97.75 129 ARG B O 1
ATOM 2742 N N . PHE B 1 130 ? -2.867 13.516 4.391 1 97.88 130 PHE B N 1
ATOM 2743 C CA . PHE B 1 130 ? -3.828 13.281 5.461 1 97.88 130 PHE B CA 1
ATOM 2744 C C . PHE B 1 130 ? -4.797 12.164 5.086 1 97.88 130 PHE B C 1
ATOM 2746 O O . PHE B 1 130 ? -5.039 11.914 3.902 1 97.88 130 PHE B O 1
ATOM 2753 N N . ALA B 1 131 ? -5.348 11.547 6.133 1 95.56 131 ALA B N 1
ATOM 2754 C CA . ALA B 1 131 ? -6.277 10.438 5.93 1 95.56 131 ALA B CA 1
ATOM 2755 C C . ALA B 1 131 ? -7.715 10.93 5.832 1 95.56 131 ALA B C 1
ATOM 2757 O O . ALA B 1 131 ? -8.578 10.25 5.277 1 95.56 131 ALA B O 1
ATOM 2758 N N . HIS B 1 132 ? -7.984 12.078 6.441 1 95.38 132 HIS B N 1
ATOM 2759 C CA . HIS B 1 132 ? -9.336 12.633 6.445 1 95.38 132 HIS B CA 1
ATOM 2760 C C . HIS B 1 132 ? -9.312 14.148 6.551 1 95.38 132 HIS B C 1
ATOM 2762 O O . HIS B 1 132 ? -8.477 14.719 7.258 1 95.38 132 HIS B O 1
ATOM 2768 N N . LEU B 1 133 ? -10.297 14.75 5.848 1 96.06 133 LEU B N 1
ATOM 2769 C CA . LEU B 1 133 ? -10.438 16.203 5.945 1 96.06 133 LEU B CA 1
ATOM 2770 C C . LEU B 1 133 ? -11.055 16.609 7.281 1 96.06 133 LEU B C 1
ATOM 2772 O O . LEU B 1 133 ? -12.156 16.156 7.617 1 96.06 133 LEU B O 1
ATOM 2776 N N . HIS B 1 134 ? -10.375 17.422 7.953 1 95.25 134 HIS B N 1
ATOM 2777 C CA . HIS B 1 134 ? -10.789 17.797 9.305 1 95.25 134 HIS B CA 1
ATOM 2778 C C . HIS B 1 134 ? -11.977 18.75 9.273 1 95.25 134 HIS B C 1
ATOM 2780 O O . HIS B 1 134 ? -11.844 19.891 8.828 1 95.25 134 HIS B O 1
ATOM 2786 N N . ASN B 1 135 ? -13.117 18.344 9.695 1 93.81 135 ASN B N 1
ATOM 2787 C CA . ASN B 1 135 ? -14.32 19.125 9.938 1 93.81 135 ASN B CA 1
ATOM 2788 C C . ASN B 1 135 ? -14.742 19.906 8.703 1 93.81 135 ASN B C 1
ATOM 2790 O O . ASN B 1 135 ? -15.172 21.062 8.805 1 93.81 135 ASN B O 1
ATOM 2794 N N . ILE B 1 136 ? -14.539 19.344 7.582 1 95 136 ILE B N 1
ATOM 2795 C CA . ILE B 1 136 ? -14.992 19.922 6.316 1 95 136 ILE B CA 1
ATOM 2796 C C . ILE B 1 136 ? -16.453 19.547 6.082 1 95 136 ILE B C 1
ATOM 2798 O O . ILE B 1 136 ? -17.234 20.359 5.578 1 95 136 ILE B O 1
ATOM 2802 N N . HIS B 1 137 ? -16.859 18.391 6.566 1 91.62 137 HIS B N 1
ATOM 2803 C CA . HIS B 1 137 ? -18.172 17.844 6.25 1 91.62 137 HIS B CA 1
ATOM 2804 C C . HIS B 1 137 ? -19.172 18.125 7.371 1 91.62 137 HIS B C 1
ATOM 2806 O O . HIS B 1 137 ? -20.234 17.5 7.43 1 91.62 137 HIS B O 1
ATOM 2812 N N . VAL B 1 138 ? -18.828 19.016 8.211 1 90.69 138 VAL B N 1
ATOM 2813 C CA . VAL B 1 138 ? -19.656 19.266 9.398 1 90.69 138 VAL B CA 1
ATOM 2814 C C . VAL B 1 138 ? -20.734 20.281 9.078 1 90.69 138 VAL B C 1
ATOM 2816 O O . VAL B 1 138 ? -20.641 21 8.078 1 90.69 138 VAL B O 1
ATOM 2819 N N . ARG B 1 139 ? -21.703 20.438 9.977 1 89.06 139 ARG B N 1
ATOM 2820 C CA . ARG B 1 139 ? -22.859 21.312 9.789 1 89.06 139 ARG B CA 1
ATOM 2821 C C . ARG B 1 139 ? -22.516 22.766 10.094 1 89.06 139 ARG B C 1
ATOM 2823 O O . ARG B 1 139 ? -23.094 23.672 9.508 1 89.06 139 ARG B O 1
ATOM 2830 N N . VAL B 1 140 ? -21.562 22.953 11 1 92.25 140 VAL B N 1
ATOM 2831 C CA . VAL B 1 140 ? -21.188 24.328 11.352 1 92.25 140 VAL B CA 1
ATOM 2832 C C . VAL B 1 140 ? -20.406 24.953 10.203 1 92.25 140 VAL B C 1
ATOM 2834 O O . VAL B 1 140 ? -19.203 24.781 10.102 1 92.25 140 VAL B O 1
ATOM 2837 N N . GLN B 1 141 ? -21.047 25.766 9.453 1 92.31 141 GLN B N 1
ATOM 2838 C CA . GLN B 1 141 ? -20.547 26.312 8.195 1 92.31 141 GLN B CA 1
ATOM 2839 C C . GLN B 1 141 ? -19.25 27.094 8.406 1 92.31 141 GLN B C 1
ATOM 2841 O O . GLN B 1 141 ? -18.312 26.953 7.629 1 92.31 141 GLN B O 1
ATOM 2846 N N . LYS B 1 142 ? -19.266 27.891 9.383 1 94.56 142 LYS B N 1
ATOM 2847 C CA . LYS B 1 142 ? -18.094 28.734 9.617 1 94.56 142 LYS B CA 1
ATOM 2848 C C . LYS B 1 142 ? -16.844 27.906 9.859 1 94.56 142 LYS B C 1
ATOM 2850 O O . LYS B 1 142 ? -15.766 28.234 9.367 1 94.56 142 LYS B O 1
ATOM 2855 N N . VAL B 1 143 ? -16.984 26.844 10.625 1 95.25 143 VAL B N 1
ATOM 2856 C CA . VAL B 1 143 ? -15.859 25.969 10.914 1 95.25 143 VAL B CA 1
ATOM 2857 C C . VAL B 1 143 ? -15.352 25.328 9.625 1 95.25 143 VAL B C 1
ATOM 2859 O O . VAL B 1 143 ? -14.148 25.312 9.359 1 95.25 143 VAL B O 1
ATOM 2862 N N . ALA B 1 144 ? -16.266 24.844 8.82 1 95.38 144 ALA B N 1
ATOM 2863 C CA . ALA B 1 144 ? -15.906 24.219 7.551 1 95.38 144 ALA B CA 1
ATOM 2864 C C . ALA B 1 144 ? -15.211 25.219 6.625 1 95.38 144 ALA B C 1
ATOM 2866 O O . ALA B 1 144 ? -14.188 24.891 6.016 1 95.38 144 ALA B O 1
ATOM 2867 N N . GLU B 1 145 ? -15.75 26.375 6.598 1 96.19 145 GLU B N 1
ATOM 2868 C CA . GLU B 1 145 ? -15.18 27.391 5.73 1 96.19 145 GLU B CA 1
ATOM 2869 C C . GLU B 1 145 ? -13.789 27.812 6.199 1 96.19 145 GLU B C 1
ATOM 2871 O O . GLU B 1 145 ? -12.883 27.984 5.383 1 96.19 145 GLU B O 1
ATOM 2876 N N . ASP B 1 146 ? -13.672 27.984 7.469 1 97 146 ASP B N 1
ATOM 2877 C CA . ASP B 1 146 ? -12.367 28.375 8.016 1 97 146 ASP B CA 1
ATOM 2878 C C . ASP B 1 146 ? -11.305 27.328 7.676 1 97 146 ASP B C 1
ATOM 2880 O O . ASP B 1 146 ? -10.188 27.672 7.305 1 97 146 ASP B O 1
ATOM 2884 N N . ASN B 1 147 ? -11.641 26.109 7.859 1 97.81 147 ASN B N 1
ATOM 2885 C CA . ASN B 1 147 ? -10.703 25.047 7.539 1 97.81 147 ASN B CA 1
ATOM 2886 C C . ASN B 1 147 ? -10.391 25 6.047 1 97.81 147 ASN B C 1
ATOM 2888 O O . ASN B 1 147 ? -9.234 24.797 5.652 1 97.81 147 ASN B O 1
ATOM 2892 N N . ALA B 1 148 ? -11.383 25.203 5.238 1 97.75 148 ALA B N 1
ATOM 2893 C CA . ALA B 1 148 ? -11.188 25.219 3.793 1 97.75 148 ALA B CA 1
ATOM 2894 C C . ALA B 1 148 ? -10.273 26.375 3.373 1 97.75 148 ALA B C 1
ATOM 2896 O O . ALA B 1 148 ? -9.375 26.188 2.547 1 97.75 148 ALA B O 1
ATOM 2897 N N . ILE B 1 149 ? -10.5 27.5 3.936 1 97.88 149 ILE B N 1
ATOM 2898 C CA . ILE B 1 149 ? -9.664 28.656 3.654 1 97.88 149 ILE B CA 1
ATOM 2899 C C . ILE B 1 149 ? -8.219 28.359 4.047 1 97.88 149 ILE B C 1
ATOM 2901 O O . ILE B 1 149 ? -7.285 28.703 3.316 1 97.88 149 ILE B O 1
ATOM 2905 N N . GLY B 1 150 ? -8.07 27.734 5.207 1 98.38 150 GLY B N 1
ATOM 2906 C CA . GLY B 1 150 ? -6.742 27.344 5.645 1 98.38 150 GLY B CA 1
ATOM 2907 C C . GLY B 1 150 ? -6.031 26.438 4.652 1 98.38 150 GLY B C 1
ATOM 2908 O O . GLY B 1 150 ? -4.852 26.641 4.352 1 98.38 150 GLY B O 1
ATOM 2909 N N . LEU B 1 151 ? -6.715 25.438 4.137 1 98.56 151 LEU B N 1
ATOM 2910 C CA . LEU B 1 151 ? -6.141 24.516 3.158 1 98.56 151 LEU B CA 1
ATOM 2911 C C . LEU B 1 151 ? -5.727 25.266 1.892 1 98.56 151 LEU B C 1
ATOM 2913 O O . LEU B 1 151 ? -4.664 24.984 1.329 1 98.56 151 LEU B O 1
ATOM 2917 N N . ARG B 1 152 ? -6.496 26.219 1.447 1 98.19 152 ARG B N 1
ATOM 2918 C CA . ARG B 1 152 ? -6.152 27.016 0.272 1 98.19 152 ARG B CA 1
ATOM 2919 C C . ARG B 1 152 ? -4.883 27.828 0.512 1 98.19 152 ARG B C 1
ATOM 2921 O O . ARG B 1 152 ? -4.016 27.906 -0.36 1 98.19 152 ARG B O 1
ATOM 2928 N N . LYS B 1 153 ? -4.832 28.406 1.647 1 98 153 LYS B N 1
ATOM 2929 C CA . LYS B 1 153 ? -3.66 29.219 1.98 1 98 153 LYS B CA 1
ATOM 2930 C C . LYS B 1 153 ? -2.389 28.375 1.941 1 98 153 LYS B C 1
ATOM 2932 O O . LYS B 1 153 ? -1.347 28.828 1.469 1 98 153 LYS B O 1
ATOM 2937 N N . LEU B 1 154 ? -2.492 27.156 2.451 1 98.69 154 LEU B N 1
ATOM 2938 C CA . LEU B 1 154 ? -1.342 26.266 2.43 1 98.69 154 LEU B CA 1
ATOM 2939 C C . LEU B 1 154 ? -0.857 26.031 1.003 1 98.69 154 LEU B C 1
ATOM 2941 O O . LEU B 1 154 ? 0.337 26.156 0.721 1 98.69 154 LEU B O 1
ATOM 2945 N N . VAL B 1 155 ? -1.812 25.734 0.127 1 98.38 155 VAL B N 1
ATOM 2946 C CA . VAL B 1 155 ? -1.449 25.422 -1.254 1 98.38 155 VAL B CA 1
ATOM 2947 C C . VAL B 1 155 ? -0.911 26.688 -1.932 1 98.38 155 VAL B C 1
ATOM 2949 O O . VAL B 1 155 ? 0.055 26.625 -2.695 1 98.38 155 VAL B O 1
ATOM 2952 N N . GLU B 1 156 ? -1.467 27.797 -1.653 1 97.12 156 GLU B N 1
ATOM 2953 C CA . GLU B 1 156 ? -0.987 29.078 -2.199 1 97.12 156 GLU B CA 1
ATOM 2954 C C . GLU B 1 156 ? 0.447 29.359 -1.76 1 97.12 156 GLU B C 1
ATOM 2956 O O . GLU B 1 156 ? 1.222 29.953 -2.504 1 97.12 156 GLU B O 1
ATOM 2961 N N . LYS B 1 157 ? 0.804 28.906 -0.611 1 97.62 157 LYS B N 1
ATOM 2962 C CA . LYS B 1 157 ? 2.143 29.125 -0.073 1 97.62 157 LYS B CA 1
ATOM 2963 C C . LYS B 1 157 ? 3.123 28.062 -0.574 1 97.62 157 LYS B C 1
ATOM 2965 O O . LYS B 1 157 ? 4.293 28.078 -0.193 1 97.62 157 LYS B O 1
ATOM 2970 N N . GLY B 1 158 ? 2.619 27.109 -1.352 1 97.38 158 GLY B N 1
ATOM 2971 C CA . GLY B 1 158 ? 3.504 26.141 -1.979 1 97.38 158 GLY B CA 1
ATOM 2972 C C . GLY B 1 158 ? 3.504 24.797 -1.279 1 97.38 158 GLY B C 1
ATOM 2973 O O . GLY B 1 158 ? 4.273 23.906 -1.641 1 97.38 158 GLY B O 1
ATOM 2974 N N . VAL B 1 159 ? 2.711 24.609 -0.281 1 98.5 159 VAL B N 1
ATOM 2975 C CA . VAL B 1 159 ? 2.617 23.328 0.408 1 98.5 159 VAL B CA 1
ATOM 2976 C C . VAL B 1 159 ? 1.959 22.297 -0.505 1 98.5 159 VAL B C 1
ATOM 2978 O O . VAL B 1 159 ? 0.925 22.578 -1.119 1 98.5 159 VAL B O 1
ATOM 2981 N N . GLN B 1 160 ? 2.619 21.125 -0.623 1 98.25 160 GLN B N 1
ATOM 2982 C CA . GLN B 1 160 ? 1.959 20 -1.28 1 98.25 160 GLN B CA 1
ATOM 2983 C C . GLN B 1 160 ? 0.951 19.328 -0.35 1 98.25 160 GLN B C 1
ATOM 2985 O O . GLN B 1 160 ? 1.331 18.719 0.652 1 98.25 160 GLN B O 1
ATOM 2990 N N . LEU B 1 161 ? -0.258 19.5 -0.688 1 98.5 161 LEU B N 1
ATOM 2991 C CA . LEU B 1 161 ? -1.358 19 0.122 1 98.5 161 LEU B CA 1
ATOM 2992 C C . LEU B 1 161 ? -2.129 17.906 -0.63 1 98.5 161 LEU B C 1
ATOM 2994 O O . LEU B 1 161 ? -2.623 18.156 -1.734 1 98.5 161 LEU B O 1
ATOM 2998 N N . LYS B 1 162 ? -2.176 16.688 -0.023 1 98 162 LYS B N 1
ATOM 2999 C CA . LYS B 1 162 ? -2.861 15.578 -0.681 1 98 162 LYS B CA 1
ATOM 3000 C C . LYS B 1 162 ? -3.469 14.617 0.342 1 98 162 LYS B C 1
ATOM 3002 O O . LYS B 1 162 ? -2.961 14.492 1.458 1 98 162 LYS B O 1
ATOM 3007 N N . ALA B 1 163 ? -4.559 13.992 -0.075 1 97.44 163 ALA B N 1
ATOM 3008 C CA . ALA B 1 163 ? -4.98 12.805 0.663 1 97.44 163 ALA B CA 1
ATOM 3009 C C . ALA B 1 163 ? -3.963 11.68 0.512 1 97.44 163 ALA B C 1
ATOM 3011 O O . ALA B 1 163 ? -3.221 11.633 -0.471 1 97.44 163 ALA B O 1
ATOM 3012 N N . LEU B 1 164 ? -3.939 10.844 1.473 1 94.62 164 LEU B N 1
ATOM 3013 C CA . LEU B 1 164 ? -3.049 9.695 1.409 1 94.62 164 LEU B CA 1
ATOM 3014 C C . LEU B 1 164 ? -3.387 8.812 0.212 1 94.62 164 LEU B C 1
ATOM 3016 O O . LEU B 1 164 ? -4.559 8.508 -0.029 1 94.62 164 LEU B O 1
ATOM 3020 N N . SER B 1 165 ? -2.365 8.453 -0.52 1 89.06 165 SER B N 1
ATOM 3021 C CA . SER B 1 165 ? -2.48 7.562 -1.668 1 89.06 165 SER B CA 1
ATOM 3022 C C . SER B 1 165 ? -2.109 6.129 -1.295 1 89.06 165 SER B C 1
ATOM 3024 O O . SER B 1 165 ? -1.629 5.875 -0.189 1 89.06 165 SER B O 1
ATOM 3026 N N . ASP B 1 166 ? -2.279 5.207 -2.266 1 83.62 166 ASP B N 1
ATOM 3027 C CA . ASP B 1 166 ? -1.84 3.828 -2.066 1 83.62 166 ASP B CA 1
ATOM 3028 C C . ASP B 1 166 ? -0.346 3.768 -1.757 1 83.62 166 ASP B C 1
ATOM 3030 O O . ASP B 1 166 ? 0.086 2.984 -0.908 1 83.62 166 ASP B O 1
ATOM 3034 N N . TYR B 1 167 ? 0.34 4.613 -2.391 1 82.31 167 TYR B N 1
ATOM 3035 C CA . TYR B 1 167 ? 1.78 4.637 -2.164 1 82.31 167 TYR B CA 1
ATOM 3036 C C . TYR B 1 167 ? 2.105 5.137 -0.762 1 82.31 167 TYR B C 1
ATOM 3038 O O . TYR B 1 167 ? 2.996 4.602 -0.097 1 82.31 167 TYR B O 1
ATOM 3046 N N . ASP B 1 168 ? 1.411 6.133 -0.331 1 86.75 168 ASP B N 1
ATOM 3047 C CA . ASP B 1 168 ? 1.622 6.633 1.024 1 86.75 168 ASP B CA 1
ATOM 3048 C C . ASP B 1 168 ? 1.301 5.559 2.062 1 86.75 168 ASP B C 1
ATOM 3050 O O . ASP B 1 168 ? 2.043 5.383 3.029 1 86.75 168 ASP B O 1
ATOM 3054 N N . TRP B 1 169 ? 0.22 4.91 1.79 1 87.75 169 TRP B N 1
ATOM 3055 C CA . TRP B 1 169 ? -0.171 3.846 2.709 1 87.75 169 TRP B CA 1
ATOM 3056 C C . TRP B 1 169 ? 0.877 2.738 2.738 1 87.75 169 TRP B C 1
ATOM 3058 O O . TRP B 1 169 ? 1.209 2.217 3.805 1 87.75 169 TRP B O 1
ATOM 3068 N N . LEU B 1 170 ? 1.283 2.387 1.614 1 82.81 170 LEU B N 1
ATOM 3069 C CA . LEU B 1 170 ? 2.334 1.376 1.548 1 82.81 170 LEU B CA 1
ATOM 3070 C C . LEU B 1 170 ? 3.551 1.802 2.361 1 82.81 170 LEU B C 1
ATOM 3072 O O . LEU B 1 170 ? 4.086 1.013 3.143 1 82.81 170 LEU B O 1
ATOM 3076 N N . GLN B 1 171 ? 3.92 3.051 2.225 1 81.88 171 GLN B N 1
ATOM 3077 C CA . GLN B 1 171 ? 5.059 3.568 2.977 1 81.88 171 GLN B CA 1
ATOM 3078 C C . GLN B 1 171 ? 4.797 3.512 4.48 1 81.88 171 GLN B C 1
ATOM 3080 O O . GLN B 1 171 ? 5.656 3.072 5.246 1 81.88 171 GLN B O 1
ATOM 3085 N N . LEU B 1 172 ? 3.676 3.867 4.844 1 85.5 172 LEU B N 1
ATOM 3086 C CA . LEU B 1 172 ? 3.328 3.893 6.262 1 85.5 172 LEU B CA 1
ATOM 3087 C C . LEU B 1 172 ? 3.289 2.48 6.836 1 85.5 172 LEU B C 1
ATOM 3089 O O . LEU B 1 172 ? 3.775 2.242 7.945 1 85.5 172 LEU B O 1
ATOM 3093 N N . LEU B 1 173 ? 2.734 1.626 6.09 1 82.5 173 LEU B N 1
ATOM 3094 C CA . LEU B 1 173 ? 2.643 0.241 6.535 1 82.5 173 LEU B CA 1
ATOM 3095 C C . LEU B 1 173 ? 4.023 -0.399 6.609 1 82.5 173 LEU B C 1
ATOM 3097 O O . LEU B 1 173 ? 4.297 -1.194 7.512 1 82.5 173 LEU B O 1
ATOM 3101 N N . MET B 1 174 ? 4.836 -0.003 5.742 1 79.06 174 MET B N 1
ATOM 3102 C CA . MET B 1 174 ? 6.199 -0.517 5.773 1 79.06 174 MET B CA 1
ATOM 3103 C C . MET B 1 174 ? 6.953 0.015 6.988 1 79.06 174 MET B C 1
ATOM 3105 O O . MET B 1 174 ? 7.676 -0.731 7.652 1 79.06 174 MET B O 1
ATOM 3109 N N . ILE B 1 175 ? 6.781 1.242 7.219 1 79.5 175 ILE B N 1
ATOM 3110 C CA . ILE B 1 175 ? 7.363 1.825 8.422 1 79.5 175 ILE B CA 1
ATOM 3111 C C . ILE B 1 175 ? 6.836 1.1 9.656 1 79.5 175 ILE B C 1
ATOM 3113 O O . ILE B 1 175 ? 7.605 0.739 10.547 1 79.5 175 ILE B O 1
ATOM 3117 N N . ASP B 1 176 ? 5.621 0.889 9.641 1 81 176 ASP B N 1
ATOM 3118 C CA . ASP B 1 176 ? 4.961 0.238 10.766 1 81 176 ASP B CA 1
ATOM 3119 C C . ASP B 1 176 ? 5.484 -1.182 10.969 1 81 176 ASP B C 1
ATOM 3121 O O . ASP B 1 176 ? 5.512 -1.687 12.094 1 81 176 ASP B O 1
ATOM 3125 N N . ARG B 1 177 ? 5.887 -1.771 9.891 1 76.88 177 ARG B N 1
ATOM 3126 C CA . ARG B 1 177 ? 6.422 -3.127 9.969 1 76.88 177 ARG B CA 1
ATOM 3127 C C . ARG B 1 177 ? 7.902 -3.113 10.32 1 76.88 177 ARG B C 1
ATOM 3129 O O . ARG B 1 177 ? 8.508 -4.168 10.531 1 76.88 177 ARG B O 1
ATOM 3136 N N . GLY B 1 178 ? 8.43 -1.876 10.398 1 72.44 178 GLY B N 1
ATOM 3137 C CA . GLY B 1 178 ? 9.82 -1.754 10.812 1 72.44 178 GLY B CA 1
ATOM 3138 C C . GLY B 1 178 ? 10.773 -1.578 9.648 1 72.44 178 GLY B C 1
ATOM 3139 O O . GLY B 1 178 ? 11.992 -1.601 9.836 1 72.44 178 GLY B O 1
ATOM 3140 N N . PHE B 1 179 ? 10.086 -1.601 8.492 1 66.62 179 PHE B N 1
ATOM 3141 C CA . PHE B 1 179 ? 10.969 -1.329 7.367 1 66.62 179 PHE B CA 1
ATOM 3142 C C . PHE B 1 179 ? 11.328 0.151 7.305 1 66.62 179 PHE B C 1
ATOM 3144 O O . PHE B 1 179 ? 10.508 1.009 7.641 1 66.62 179 PHE B O 1
ATOM 3151 N N . ALA B 1 180 ? 12.562 0.506 7.531 1 56.09 180 ALA B N 1
ATOM 3152 C CA . ALA B 1 180 ? 12.961 1.909 7.602 1 56.09 180 ALA B CA 1
ATOM 3153 C C . ALA B 1 180 ? 12.5 2.674 6.363 1 56.09 180 ALA B C 1
ATOM 3155 O O . ALA B 1 180 ? 12.562 2.154 5.246 1 56.09 180 ALA B O 1
ATOM 3156 N N . ALA B 1 181 ? 11.766 3.732 6.523 1 50.84 181 ALA B N 1
ATOM 3157 C CA . ALA B 1 181 ? 11.414 4.703 5.488 1 50.84 181 ALA B CA 1
ATOM 3158 C C . ALA B 1 181 ? 12.594 4.969 4.562 1 50.84 181 ALA B C 1
ATOM 3160 O O . ALA B 1 181 ? 12.414 5.25 3.375 1 50.84 181 ALA B O 1
ATOM 3161 N N . LYS B 1 182 ? 13.734 5.191 5.18 1 48.75 182 LYS B N 1
ATOM 3162 C CA . LYS B 1 182 ? 14.914 5.523 4.395 1 48.75 182 LYS B CA 1
ATOM 3163 C C . LYS B 1 182 ? 15.234 4.422 3.385 1 48.75 182 LYS B C 1
ATOM 3165 O O . LYS B 1 182 ? 16.062 4.613 2.488 1 48.75 182 LYS B O 1
ATOM 3170 N N . ASP B 1 183 ? 14.641 3.264 3.707 1 54.25 183 ASP B N 1
ATOM 3171 C CA . ASP B 1 183 ? 15.156 2.129 2.951 1 54.25 183 ASP B CA 1
ATOM 3172 C C . ASP B 1 183 ? 14.633 2.135 1.519 1 54.25 183 ASP B C 1
ATOM 3174 O O . ASP B 1 183 ? 13.422 2.211 1.299 1 54.25 183 ASP B O 1
ATOM 3178 N N . ASP B 1 184 ? 15.516 2.625 0.73 1 62.84 184 ASP B N 1
ATOM 3179 C CA . ASP B 1 184 ? 15.367 2.508 -0.718 1 62.84 184 ASP B CA 1
ATOM 3180 C C . ASP B 1 184 ? 14.641 1.22 -1.096 1 62.84 184 ASP B C 1
ATOM 3182 O O . ASP B 1 184 ? 14.391 0.965 -2.275 1 62.84 184 ASP B O 1
ATOM 3186 N N . TRP B 1 185 ? 14.188 0.7 0.052 1 69.38 185 TRP B N 1
ATOM 3187 C CA . TRP B 1 185 ? 13.656 -0.632 -0.227 1 69.38 185 TRP B CA 1
ATOM 3188 C C . TRP B 1 185 ? 12.32 -0.545 -0.958 1 69.38 185 TRP B C 1
ATOM 3190 O O . TRP B 1 185 ? 12.07 -1.303 -1.898 1 69.38 185 TRP B O 1
ATOM 3200 N N . ILE B 1 186 ? 11.547 0.427 -0.538 1 72.06 186 ILE B N 1
ATOM 3201 C CA . ILE B 1 186 ? 10.242 0.548 -1.173 1 72.06 186 ILE B CA 1
ATOM 3202 C C . ILE B 1 186 ? 10.414 0.987 -2.625 1 72.06 186 ILE B C 1
ATOM 3204 O O . ILE B 1 186 ? 9.727 0.482 -3.518 1 72.06 186 ILE B O 1
ATOM 3208 N N . ALA B 1 187 ? 11.289 1.907 -2.68 1 76.69 187 ALA B N 1
ATOM 3209 C CA . ALA B 1 187 ? 11.555 2.371 -4.039 1 76.69 187 ALA B CA 1
ATOM 3210 C C . ALA B 1 187 ? 12.094 1.24 -4.91 1 76.69 187 ALA B C 1
ATOM 3212 O O . ALA B 1 187 ? 11.68 1.087 -6.062 1 76.69 187 ALA B O 1
ATOM 3213 N N . LYS B 1 188 ? 12.953 0.456 -4.371 1 82.12 188 LYS B N 1
ATOM 3214 C CA . LYS B 1 188 ? 13.492 -0.687 -5.098 1 82.12 188 LYS B CA 1
ATOM 3215 C C . LYS B 1 188 ? 12.406 -1.714 -5.402 1 82.12 188 LYS B C 1
ATOM 3217 O O . LYS B 1 188 ? 12.359 -2.26 -6.508 1 82.12 188 LYS B O 1
ATOM 3222 N N . ARG B 1 189 ? 11.57 -1.911 -4.453 1 86.56 189 ARG B N 1
ATOM 3223 C CA . ARG B 1 189 ? 10.469 -2.844 -4.648 1 86.56 189 ARG B CA 1
ATOM 3224 C C . ARG B 1 189 ? 9.539 -2.373 -5.766 1 86.56 189 ARG B C 1
ATOM 3226 O O . ARG B 1 189 ? 9.141 -3.166 -6.621 1 86.56 189 ARG B O 1
ATOM 3233 N N . LYS B 1 190 ? 9.281 -1.183 -5.762 1 85.38 190 LYS B N 1
ATOM 3234 C CA . LYS B 1 190 ? 8.414 -0.628 -6.797 1 85.38 190 LYS B CA 1
ATOM 3235 C C . LYS B 1 190 ? 9.047 -0.773 -8.18 1 85.38 190 LYS B C 1
ATOM 3237 O O . LYS B 1 190 ? 8.352 -1.048 -9.156 1 85.38 190 LYS B O 1
ATOM 3242 N N . GLN B 1 191 ? 10.289 -0.52 -8.203 1 88.56 191 GLN B N 1
ATOM 3243 C CA . GLN B 1 191 ? 11.008 -0.677 -9.469 1 88.56 191 GLN B CA 1
ATOM 3244 C C . GLN B 1 191 ? 10.953 -2.123 -9.953 1 88.56 191 GLN B C 1
ATOM 3246 O O . GLN B 1 191 ? 10.742 -2.381 -11.133 1 88.56 191 GLN B O 1
ATOM 3251 N N . VAL B 1 192 ? 11.117 -2.992 -9.023 1 91.5 192 VAL B N 1
ATOM 3252 C CA . VAL B 1 192 ? 11.086 -4.414 -9.359 1 91.5 192 VAL B CA 1
ATOM 3253 C C . VAL B 1 192 ? 9.688 -4.801 -9.836 1 91.5 192 VAL B C 1
ATOM 3255 O O . VAL B 1 192 ? 9.547 -5.52 -10.828 1 91.5 192 VAL B O 1
ATOM 3258 N N . ASP B 1 193 ? 8.688 -4.355 -9.164 1 93.69 193 ASP B N 1
ATOM 3259 C CA . ASP B 1 193 ? 7.316 -4.652 -9.562 1 93.69 193 ASP B CA 1
ATOM 3260 C C . ASP B 1 193 ? 7.031 -4.145 -10.977 1 93.69 193 ASP B C 1
ATOM 3262 O O . ASP B 1 193 ? 6.418 -4.852 -11.773 1 93.69 193 ASP B O 1
ATOM 3266 N N . LYS B 1 194 ? 7.434 -2.936 -11.227 1 94.19 194 LYS B N 1
ATOM 3267 C CA . LYS B 1 194 ? 7.25 -2.367 -12.562 1 94.19 194 LYS B CA 1
ATOM 3268 C C . LYS B 1 194 ? 7.973 -3.197 -13.617 1 94.19 194 LYS B C 1
ATOM 3270 O O . LYS B 1 194 ? 7.422 -3.471 -14.688 1 94.19 194 LYS B O 1
ATOM 3275 N N . LYS B 1 195 ? 9.172 -3.527 -13.328 1 94.81 195 LYS B N 1
ATOM 3276 C CA . LYS B 1 195 ? 9.945 -4.34 -14.258 1 94.81 195 LYS B CA 1
ATOM 3277 C C . LYS B 1 195 ? 9.289 -5.699 -14.477 1 94.81 195 LYS B C 1
ATOM 3279 O O . LYS B 1 195 ? 9.227 -6.188 -15.609 1 94.81 195 LYS B O 1
ATOM 3284 N N . ASN B 1 196 ? 8.883 -6.367 -13.391 1 95.69 196 ASN B N 1
ATOM 3285 C CA . ASN B 1 196 ? 8.188 -7.645 -13.5 1 95.69 196 ASN B CA 1
ATOM 3286 C C . ASN B 1 196 ? 6.992 -7.551 -14.445 1 95.69 196 ASN B C 1
ATOM 3288 O O . ASN B 1 196 ? 6.789 -8.43 -15.281 1 95.69 196 ASN B O 1
ATOM 3292 N N . GLN B 1 197 ? 6.188 -6.469 -14.234 1 97.12 197 GLN B N 1
ATOM 3293 C CA . GLN B 1 197 ? 4.996 -6.309 -15.062 1 97.12 197 GLN B CA 1
ATOM 3294 C C . GLN B 1 197 ? 5.371 -6.082 -16.531 1 97.12 197 GLN B C 1
ATOM 3296 O O . GLN B 1 197 ? 4.762 -6.664 -17.422 1 97.12 197 GLN B O 1
ATOM 3301 N N . LYS B 1 198 ? 6.324 -5.277 -16.75 1 96.19 198 LYS B N 1
ATOM 3302 C CA . LYS B 1 198 ? 6.793 -5.016 -18.109 1 96.19 198 LYS B CA 1
ATOM 3303 C C . LYS B 1 198 ? 7.312 -6.293 -18.766 1 96.19 198 LYS B C 1
ATOM 3305 O O . LYS B 1 198 ? 6.98 -6.586 -19.922 1 96.19 198 LYS B O 1
ATOM 3310 N N . ASP B 1 199 ? 8.172 -7.02 -18.078 1 96.31 199 ASP B N 1
ATOM 3311 C CA . ASP B 1 199 ? 8.734 -8.258 -18.609 1 96.31 199 ASP B CA 1
ATOM 3312 C C . ASP B 1 199 ? 7.633 -9.281 -18.891 1 96.31 199 ASP B C 1
ATOM 3314 O O . ASP B 1 199 ? 7.684 -9.984 -19.906 1 96.31 199 ASP B O 1
ATOM 3318 N N . LEU B 1 200 ? 6.691 -9.375 -18 1 97.56 200 LEU B N 1
ATOM 3319 C CA . LEU B 1 200 ? 5.562 -10.266 -18.25 1 97.56 200 LEU B CA 1
ATOM 3320 C C . LEU B 1 200 ? 4.84 -9.883 -19.531 1 97.56 200 LEU B C 1
ATOM 3322 O O . LEU B 1 200 ? 4.539 -10.75 -20.359 1 97.56 200 LEU B O 1
ATOM 3326 N N . GLU B 1 201 ? 4.566 -8.594 -19.703 1 96.44 201 GLU B N 1
ATOM 3327 C CA . GLU B 1 201 ? 3.877 -8.133 -20.906 1 96.44 201 GLU B CA 1
ATOM 3328 C C . GLU B 1 201 ? 4.68 -8.445 -22.156 1 96.44 201 GLU B C 1
ATOM 3330 O O . GLU B 1 201 ? 4.109 -8.836 -23.188 1 96.44 201 GLU B O 1
ATOM 3335 N N . GLU B 1 202 ? 5.969 -8.281 -22.047 1 95.31 202 GLU B N 1
ATOM 3336 C CA . GLU B 1 202 ? 6.824 -8.617 -23.172 1 95.31 202 GLU B CA 1
ATOM 3337 C C . GLU B 1 202 ? 6.762 -10.109 -23.5 1 95.31 202 GLU B C 1
ATOM 3339 O O . GLU B 1 202 ? 6.727 -10.5 -24.656 1 95.31 202 GLU B O 1
ATOM 3344 N N . ILE B 1 203 ? 6.793 -10.906 -22.5 1 96.56 203 ILE B N 1
ATOM 3345 C CA . ILE B 1 203 ? 6.676 -12.352 -22.672 1 96.56 203 ILE B CA 1
ATOM 3346 C C . ILE B 1 203 ? 5.359 -12.68 -23.359 1 96.56 203 ILE B C 1
ATOM 3348 O O . ILE B 1 203 ? 5.332 -13.469 -24.312 1 96.56 203 ILE B O 1
ATOM 3352 N N . LEU B 1 204 ? 4.262 -12.07 -22.984 1 96.88 204 LEU B N 1
ATOM 3353 C CA . LEU B 1 204 ? 2.922 -12.383 -23.453 1 96.88 204 LEU B CA 1
ATOM 3354 C C . LEU B 1 204 ? 2.721 -11.875 -24.891 1 96.88 204 LEU B C 1
ATOM 3356 O O . LEU B 1 204 ? 1.951 -12.461 -25.656 1 96.88 204 LEU B O 1
ATOM 3360 N N . GLN B 1 205 ? 3.445 -10.883 -25.25 1 94.81 205 GLN B N 1
ATOM 3361 C CA . GLN B 1 205 ? 3.201 -10.25 -26.531 1 94.81 205 GLN B CA 1
ATOM 3362 C C . GLN B 1 205 ? 4.246 -10.68 -27.562 1 94.81 205 GLN B C 1
ATOM 3364 O O . GLN B 1 205 ? 4.066 -10.469 -28.766 1 94.81 205 GLN B O 1
ATOM 3369 N N . SER B 1 206 ? 5.262 -11.305 -27.094 1 93.12 206 SER B N 1
ATOM 3370 C CA . SER B 1 206 ? 6.387 -11.625 -27.953 1 93.12 206 SER B CA 1
ATOM 3371 C C . SER B 1 206 ? 5.988 -12.633 -29.031 1 93.12 206 SER B C 1
ATOM 3373 O O . SER B 1 206 ? 5.246 -13.578 -28.75 1 93.12 206 SER B O 1
ATOM 3375 N N . T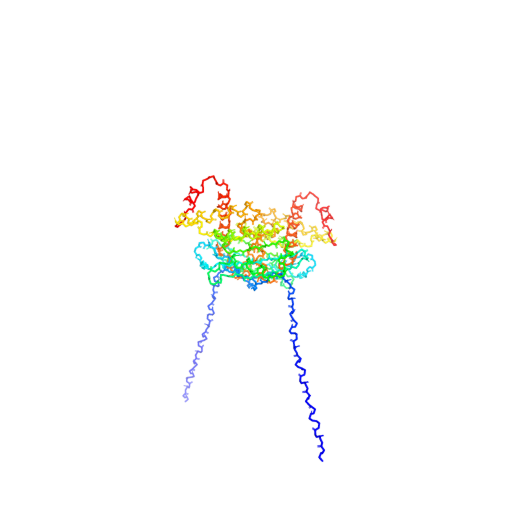HR B 1 207 ? 6.473 -12.398 -30.219 1 92.81 207 THR B N 1
ATOM 3376 C CA . THR B 1 207 ? 6.281 -13.352 -31.312 1 92.81 207 THR B CA 1
ATOM 3377 C C . THR B 1 207 ? 7.445 -14.336 -31.375 1 92.81 207 THR B C 1
ATOM 3379 O O . THR B 1 207 ? 7.34 -15.383 -32.031 1 92.81 207 THR B O 1
ATOM 3382 N N . SER B 1 208 ? 8.539 -14.023 -30.797 1 92.19 208 SER B N 1
ATOM 3383 C CA . SER B 1 208 ? 9.711 -14.883 -30.703 1 92.19 208 SER B CA 1
ATOM 3384 C C . SER B 1 208 ? 10.211 -14.984 -29.266 1 92.19 208 SER B C 1
ATOM 3386 O O . SER B 1 208 ? 11.039 -14.188 -28.828 1 92.19 208 SER B O 1
ATOM 3388 N N . LEU B 1 209 ? 9.883 -15.984 -28.594 1 91.38 209 LEU B N 1
ATOM 3389 C CA . LEU B 1 209 ? 10.203 -16.109 -27.172 1 91.38 209 LEU B CA 1
ATOM 3390 C C . LEU B 1 209 ? 11.703 -16.297 -26.969 1 91.38 209 LEU B C 1
ATOM 3392 O O . LEU B 1 209 ? 12.281 -15.766 -26.016 1 91.38 209 LEU B O 1
ATOM 3396 N N . GLY B 1 210 ? 12.25 -17.062 -27.844 1 90.62 210 GLY B N 1
ATOM 3397 C CA . GLY B 1 210 ? 13.688 -17.281 -27.734 1 90.62 210 GLY B CA 1
ATOM 3398 C C . GLY B 1 210 ? 14.477 -15.977 -27.703 1 90.62 210 GLY B C 1
ATOM 3399 O O . GLY B 1 210 ? 15.336 -15.797 -26.828 1 90.62 210 GLY B O 1
ATOM 3400 N N . GLU B 1 211 ? 14.172 -15.125 -28.594 1 91.44 211 GLU B N 1
ATOM 3401 C CA . GLU B 1 211 ? 14.852 -13.836 -28.656 1 91.44 211 GLU B CA 1
ATOM 3402 C C . GLU B 1 211 ? 14.531 -12.984 -27.438 1 91.44 211 GLU B C 1
ATOM 3404 O O . GLU B 1 211 ? 15.406 -12.305 -26.891 1 91.44 211 GLU B O 1
ATOM 3409 N N . THR B 1 212 ? 13.297 -13.016 -27.094 1 93.19 212 THR B N 1
ATOM 3410 C CA . THR B 1 212 ? 12.852 -12.227 -25.938 1 93.19 212 THR B CA 1
ATOM 3411 C C . THR B 1 212 ? 13.586 -12.656 -24.672 1 93.19 212 THR B C 1
ATOM 3413 O O . THR B 1 212 ? 14.047 -11.812 -23.906 1 93.19 212 THR B O 1
ATOM 3416 N N . MET B 1 213 ? 13.734 -13.961 -24.453 1 92.06 213 MET B N 1
ATOM 3417 C CA . MET B 1 213 ? 14.406 -14.469 -23.25 1 92.06 213 MET B CA 1
ATOM 3418 C C . MET B 1 213 ? 15.883 -14.07 -23.25 1 92.06 213 MET B C 1
ATOM 3420 O O . MET B 1 213 ? 16.438 -13.742 -22.203 1 92.06 213 MET B O 1
ATOM 3424 N N . GLN B 1 214 ? 16.453 -14.031 -24.406 1 90.25 214 GLN B N 1
ATOM 3425 C CA . GLN B 1 214 ? 17.844 -13.625 -24.516 1 90.25 214 GLN B CA 1
ATOM 3426 C C . GLN B 1 214 ? 18.031 -12.164 -24.109 1 90.25 214 GLN B C 1
ATOM 3428 O O . GLN B 1 214 ? 19 -11.828 -23.406 1 90.25 214 GLN B O 1
ATOM 3433 N N . LYS B 1 215 ? 17.156 -11.383 -24.469 1 89.38 215 LYS B N 1
ATOM 3434 C CA . LYS B 1 215 ? 17.219 -9.961 -24.156 1 89.38 215 LYS B CA 1
ATOM 3435 C C . LYS B 1 215 ? 17 -9.711 -22.672 1 89.38 215 LYS B C 1
ATOM 3437 O O . LYS B 1 215 ? 17.562 -8.758 -22.109 1 89.38 215 LYS B O 1
ATOM 3442 N N . MET B 1 216 ? 16.266 -10.586 -22 1 90.75 216 MET B N 1
ATOM 3443 C CA . MET B 1 216 ? 15.867 -10.367 -20.609 1 90.75 216 MET B CA 1
ATOM 3444 C C . MET B 1 216 ? 16.906 -10.938 -19.656 1 90.75 216 MET B C 1
ATOM 3446 O O . MET B 1 216 ? 16.828 -10.711 -18.453 1 90.75 216 MET B O 1
ATOM 3450 N N . ARG B 1 217 ? 17.906 -11.547 -20.141 1 87.31 217 ARG B N 1
ATOM 3451 C CA . ARG B 1 217 ? 18.875 -12.227 -19.297 1 87.31 217 ARG B CA 1
ATOM 3452 C C . ARG B 1 217 ? 19.656 -11.234 -18.453 1 87.31 217 ARG B C 1
ATOM 3454 O O . ARG B 1 217 ? 20.141 -10.219 -18.953 1 87.31 217 ARG B O 1
ATOM 3461 N N . LEU B 1 218 ? 19.656 -11.438 -17.141 1 74.06 218 LEU B N 1
ATOM 3462 C CA . LEU B 1 218 ? 20.422 -10.609 -16.219 1 74.06 218 LEU B CA 1
ATOM 3463 C C . LEU B 1 218 ? 21.578 -11.391 -15.617 1 74.06 218 LEU B C 1
ATOM 3465 O O . LEU B 1 218 ? 22.562 -10.797 -15.172 1 74.06 218 LEU B O 1
ATOM 3469 N N . TYR B 1 219 ? 21.469 -12.789 -15.523 1 67.31 219 TYR B N 1
ATOM 3470 C CA . TYR B 1 219 ? 22.531 -13.594 -14.922 1 67.31 219 TYR B CA 1
ATOM 3471 C C . TYR B 1 219 ? 22.781 -14.852 -15.742 1 67.31 219 TYR B C 1
ATOM 3473 O O . TYR B 1 219 ? 21.891 -15.344 -16.422 1 67.31 219 TYR B O 1
#

Foldseek 3Di:
DPPPPPPPPPPPPPPPPPPPVVPQQFFFALQAEDLVQLVQDPDPPGDHDPWKWKWKWWAFPVGTIHTHIFTDDVPRGRLRVSLVVLVPDPRVVGTAEMEIEMQEDDFLVSLVNVLVSCVVVVNYAYEYEHQYYDCLPPPPVVRNVSRVVSVVSCVVSPYHYYYQDPLNSVLSVCSSVVNGNVPCVSVVVVVVVVVVVVLVVCCVPPPDNVVSVVVVDDD/DPPPPPPPPPPPPPPPPPPPPPPQQFFFALVAEDLVQLVQDPDPPGDHDPWKWKWKWWAFPVGTIHTHIFTDDVPRGRLRVSLVVLVPDPRVVGTAEMEIEMQEDDFLVSLVNVLVSCVVVVNYAYEYEHQYYDCLPPPPVVRNVSRVVSVVSCVVSPYHYYYQDPLNSVLSVCNSVGNGSPPCVSVVVVVVVVVVVVLVVCCVPPPDNVVSVVVVDDD